Protein AF-0000000085042478 (afdb_homodimer)

Organism: Cyclobacterium marinum (strain ATCC 25205 / DSM 745 / LMG 13164 / NCIMB 1802) (NCBI:txid880070)

Secondary structure (DSSP, 8-state):
-EEEGGGB--HHHHHHHHHH-EEE--TTT---SEEEEEGGGGHHHHHHHHTTEEEEEEEEEHHHHHHHHH--BS-HHHHHHHHHHHHTTS--S--STTSEEEE-HHHHHHHHHHHHHHHHHHHT-SS---HHHHHHTTGGGSS---EEE-TT--EEEEEE-SSTTPPPPPGGGGSPPPGGG----SSS-TTS--EEEES-HHHHHHHTT--TT-EEEEEEEEE-TT---EEEEETT----S--TTS-HHHHHHHHHHHHHHHHHHHPPP-TT--HHHHHHHHHHHHHHHHHH--SEEEEE-SSSTT-EEEEES-GGGEEEEEEEEEE------------/-EEEGGGB--HHHHHHHHHH-EEE--TTT---SEEEEEGGGGHHHHHHHHTTEEEEEEEEEHHHHHHHHH--BS-HHHHHHHHHHHHTTS--S--STTSEEEE-HHHHHHHHHHHHHHHHHHHT-SS---HHHHHHTTGGGSS---EEE-TT--EEEEEE-SSTTPPPPPGGGGSPPPGGG----SSS-TTS--EEEES-HHHHHHHTT--TT-EEEEEEEEE-TT---EEEEETT----S--TTS-HHHHHHHHHHHHHHHHHHHPPP-TT--HHHHHHHHHHHHHHHHHH--SEEEEE-SSSTT-EEEEES-GGGEEEEEEEEEE------------

Solvent-accessible surface area (backbone atoms only — not comparable to full-atom values): 36725 Å² total; per-residue (Å²): 104,50,41,38,36,76,40,37,53,30,62,52,50,27,50,51,29,56,72,73,27,46,79,33,67,22,77,69,79,63,50,68,75,32,35,26,37,54,47,77,79,46,41,67,57,51,40,59,53,56,65,47,45,37,80,30,96,85,38,43,31,41,46,54,52,45,38,73,75,58,46,40,41,58,39,72,66,40,32,39,58,51,42,37,54,48,43,72,73,43,90,64,93,62,78,45,32,70,40,36,26,35,65,32,66,70,50,50,54,54,38,52,41,56,60,52,48,38,50,36,43,39,51,75,35,63,46,66,56,68,57,66,60,45,55,74,63,44,52,67,76,42,63,50,52,76,44,65,53,34,42,87,49,64,31,24,37,58,46,76,49,94,58,85,90,63,76,57,58,52,52,78,69,67,48,63,58,56,41,93,68,19,67,58,46,57,57,24,49,53,26,29,51,50,32,70,32,14,68,27,72,69,36,30,45,53,74,68,62,64,46,78,67,35,40,30,26,39,32,36,32,26,40,39,76,91,46,74,63,44,36,22,28,44,55,67,65,82,77,59,73,63,43,96,92,50,60,50,67,57,52,52,39,24,49,53,31,42,51,56,51,36,55,62,69,24,51,73,89,50,95,78,61,51,76,61,72,26,46,49,46,19,41,52,43,50,49,42,40,72,65,63,63,35,48,29,40,32,36,51,35,66,82,34,80,90,19,39,34,33,37,30,57,52,57,85,52,45,40,54,80,44,61,43,69,46,65,38,83,77,72,92,82,83,86,77,84,82,128,104,49,42,37,36,76,40,37,53,29,63,52,50,27,51,52,29,56,73,72,27,47,78,34,68,23,80,69,79,64,51,66,74,32,34,25,37,56,48,76,79,46,42,68,57,51,40,58,53,55,64,49,46,36,81,30,95,84,38,42,32,40,46,54,51,46,39,74,75,58,44,39,41,60,38,71,65,41,32,39,59,51,41,37,55,48,42,73,72,43,91,64,90,61,78,44,32,70,40,34,28,35,68,32,65,72,51,49,55,54,38,51,40,55,61,54,49,39,52,36,43,40,51,74,36,62,46,67,56,67,58,66,60,45,56,74,64,43,53,67,76,41,63,50,51,76,44,64,52,34,40,87,50,64,31,22,36,60,46,75,49,93,58,87,90,62,75,57,60,52,53,76,69,69,49,63,58,56,41,94,68,19,66,58,46,57,56,24,50,54,27,29,50,48,32,70,32,16,68,25,73,70,36,31,45,52,75,67,62,66,47,78,64,34,39,30,26,39,32,36,31,25,41,39,76,90,47,75,64,45,35,22,29,46,53,69,65,82,78,58,72,62,44,95,92,49,62,51,68,59,52,50,39,25,49,54,32,42,50,56,51,36,54,62,70,23,52,71,89,49,95,78,61,51,74,60,73,25,45,50,46,19,40,52,44,51,49,43,39,71,65,64,63,34,46,29,41,31,36,52,34,65,81,32,80,89,20,38,35,33,39,31,58,54,55,84,52,45,41,53,79,45,62,43,68,47,65,38,83,78,71,92,83,84,84,76,85,81,128

Foldseek 3Di:
DKDALQFWDFPVVNVVQQVPFAFAAHPQVGDHRGGIDDLVVCLVVLQLQCVQKDFDPPAFFQLCVCCVQAVTTNDSSSSQVSQQVSVVVYDDPDNGRGGGIDTDPLLCCLQCVLVVQLCCCLPPDVPDGPVVVNVVSVLLPLFDQPDKAFQVQKKKAKDWDPDPPDDADDQVVRFADALCPHDDDLAAHRSQDKGKIKSDQVLNCQQNPPDAFIKMKMWIKGFDNVDGIFTAGELPDNDGQDDPVDRSSSVSSSSSNSPVLLVLSQDHDDPPDDSSSSSSSNVVNVVNCPSVVGQWYKHAHPRDRVMIMIIGSDRVRMTTDDMDMDTHHDDDDDDDDDD/DKDALQFWDFPVVNVVQQVPFAFAAHPQPGDHRGGIDDLVVCLVVVQLQCVQKDFDPPAFFQLCVCCVQAVTTNDSSSSQVSQQVSVVVYDDPDNGRGGGIDTDPLLCCLQCVLVVQLCCCLPPDVPDGPVVVNVVSVLLVLFDQPDKAFQVQKKKAKDWDPDPPDDADDQVVRFADALCPHDDDLAAHRSQDKGKIKSDQVLNCQQNPDDAFIKMKMWIKGFDNVDGIFTAGELPDNDGQDDPVDRSSSVSSSSSNSPVLLVLSQDHDDPPDDSSSSSSSNVVNVVNCPSNVGQWYKHAHPRDRVMIMIIGSDCVRMGTDDMDMDTHHDDDDDDDDDD

InterPro domains:
  IPR014914 RES domain [PF08808] (155-322)
  IPR014914 RES domain [SM00953] (170-324)

Radius of gyration: 33.67 Å; Cα contacts (8 Å, |Δi|>4): 1265; chains: 2; bounding box: 66×103×76 Å

Structure (mmCIF, N/CA/C/O backbone):
data_AF-0000000085042478-model_v1
#
loop_
_entity.id
_entity.type
_entity.pdbx_description
1 polymer 'RES domain protein'
#
loop_
_atom_site.group_PDB
_atom_site.id
_atom_site.type_symbol
_atom_site.label_atom_id
_atom_site.label_alt_id
_atom_site.label_comp_id
_atom_site.label_asym_id
_atom_site.label_entity_id
_atom_site.label_seq_id
_atom_site.pdbx_PDB_ins_code
_atom_site.Cartn_x
_atom_site.Cartn_y
_atom_site.Cartn_z
_atom_site.occupancy
_atom_site.B_iso_or_equiv
_atom_site.auth_seq_id
_atom_site.auth_comp_id
_atom_site.auth_asym_id
_atom_site.auth_atom_id
_atom_site.pdbx_PDB_model_num
ATOM 1 N N . MET A 1 1 ? -18.141 35.75 37.375 1 92.81 1 MET A N 1
ATOM 2 C CA . MET A 1 1 ? -16.875 36.375 36.938 1 92.81 1 MET A CA 1
ATOM 3 C C . MET A 1 1 ? -16.969 36.875 35.5 1 92.81 1 MET A C 1
ATOM 5 O O . MET A 1 1 ? -17.469 36.156 34.625 1 92.81 1 MET A O 1
ATOM 9 N N . LEU A 1 2 ? -16.609 38.094 35.312 1 95.44 2 LEU A N 1
ATOM 10 C CA . LEU A 1 2 ? -16.609 38.656 33.969 1 95.44 2 LEU A CA 1
ATOM 11 C C . LEU A 1 2 ? -15.281 38.406 33.25 1 95.44 2 LEU A C 1
ATOM 13 O O . LEU A 1 2 ? -14.219 38.562 33.844 1 95.44 2 LEU A O 1
ATOM 17 N N . VAL A 1 3 ? -15.422 37.938 32 1 96.62 3 VAL A N 1
ATOM 18 C CA . VAL A 1 3 ? -14.234 37.719 31.203 1 96.62 3 VAL A CA 1
ATOM 19 C C . VAL A 1 3 ? -14.336 38.5 29.891 1 96.62 3 VAL A C 1
ATOM 21 O O . VAL A 1 3 ? -15.445 38.781 29.422 1 96.62 3 VAL A O 1
ATOM 24 N N . CYS A 1 4 ? -13.219 38.875 29.328 1 97.44 4 CYS A N 1
ATOM 25 C CA . CYS A 1 4 ? -13.219 39.625 28.078 1 97.44 4 CYS A CA 1
ATOM 26 C C . CYS A 1 4 ? -12.383 38.938 27.016 1 97.44 4 CYS A C 1
ATOM 28 O O . CYS A 1 4 ? -11.812 37.875 27.266 1 97.44 4 CYS A O 1
ATOM 30 N N . LYS A 1 5 ? -12.375 39.469 25.781 1 96.56 5 LYS A N 1
ATOM 31 C CA . LYS A 1 5 ? -11.688 38.844 24.641 1 96.56 5 LYS A CA 1
ATOM 32 C C . LYS A 1 5 ? -10.18 38.812 24.891 1 96.56 5 LYS A C 1
ATOM 34 O O . LYS A 1 5 ? -9.492 37.906 24.375 1 96.56 5 LYS A O 1
ATOM 39 N N . ASN A 1 6 ? -9.664 39.656 25.766 1 96.88 6 ASN A N 1
ATOM 40 C CA . ASN A 1 6 ? -8.227 39.75 26 1 96.88 6 ASN A CA 1
ATOM 41 C C . ASN A 1 6 ? -7.754 38.656 26.953 1 96.88 6 ASN A C 1
ATOM 43 O O . ASN A 1 6 ? -6.551 38.438 27.125 1 96.88 6 ASN A O 1
ATOM 47 N N . CYS A 1 7 ? -8.656 37.969 27.531 1 97.69 7 CYS A N 1
ATOM 48 C CA . CYS A 1 7 ? -8.312 36.875 28.406 1 97.69 7 CYS A CA 1
ATOM 49 C C . CYS A 1 7 ? -7.996 35.594 27.609 1 97.69 7 CYS A C 1
ATOM 51 O O . CYS A 1 7 ? -7.434 34.656 28.141 1 97.69 7 CYS A O 1
ATOM 53 N N . PHE A 1 8 ? -8.297 35.594 26.344 1 97.81 8 PHE A N 1
ATOM 54 C CA . PHE A 1 8 ? -8.195 34.406 25.5 1 97.81 8 PHE A CA 1
ATOM 55 C C . PHE A 1 8 ? -7.398 34.719 24.234 1 97.81 8 PHE A C 1
ATOM 57 O O . PHE A 1 8 ? -7.328 35.875 23.797 1 97.81 8 PHE A O 1
ATOM 64 N N . SER A 1 9 ? -6.828 33.656 23.641 1 96.25 9 SER A N 1
ATOM 65 C CA . SER A 1 9 ? -6.109 33.781 22.375 1 96.25 9 SER A CA 1
ATOM 66 C C . SER A 1 9 ? -6.871 33.125 21.234 1 96.25 9 SER A C 1
ATOM 68 O O . SER A 1 9 ? -6.555 33.312 20.062 1 96.25 9 SER A O 1
ATOM 70 N N . ASP A 1 10 ? -7.879 32.375 21.562 1 95.75 10 ASP A N 1
ATOM 71 C CA . ASP A 1 10 ? -8.719 31.688 20.578 1 95.75 10 ASP A CA 1
ATOM 72 C C . ASP A 1 10 ? -9.539 32.688 19.766 1 95.75 10 ASP A C 1
ATOM 74 O O . ASP A 1 10 ? -10.406 33.375 20.312 1 95.75 10 ASP A O 1
ATOM 78 N N . LYS A 1 11 ? -9.312 32.719 18.531 1 93.69 11 LYS A N 1
ATOM 79 C CA . LYS A 1 11 ? -9.875 33.75 17.688 1 93.69 11 LYS A CA 1
ATOM 80 C C . LYS A 1 11 ? -11.398 33.688 17.656 1 93.69 11 LYS A C 1
ATOM 82 O O . LYS A 1 11 ? -12.078 34.719 17.641 1 93.69 11 LYS A O 1
ATOM 87 N N . GLU A 1 12 ? -11.883 32.469 17.625 1 94.62 12 GLU A N 1
ATOM 88 C CA . GLU A 1 12 ? -13.328 32.312 17.578 1 94.62 12 GLU A CA 1
ATOM 89 C C . GLU A 1 12 ? -13.984 32.719 18.891 1 94.62 12 GLU A C 1
ATOM 91 O O . GLU A 1 12 ? -15.047 33.344 18.891 1 94.62 12 GLU A O 1
ATOM 96 N N . LEU A 1 13 ? -13.352 32.375 19.984 1 96.38 13 LEU A N 1
ATOM 97 C CA . LEU A 1 13 ? -13.883 32.75 21.281 1 96.38 13 LEU A CA 1
ATOM 98 C C . LEU A 1 13 ? -13.812 34.281 21.484 1 96.38 13 LEU A C 1
ATOM 100 O O . LEU A 1 13 ? -14.742 34.875 22.016 1 96.38 13 LEU A O 1
ATOM 104 N N . ARG A 1 14 ? -12.758 34.875 21.031 1 96.56 14 ARG A N 1
ATOM 105 C CA . ARG A 1 14 ? -12.617 36.312 21.109 1 96.56 14 ARG A CA 1
ATOM 106 C C . ARG A 1 14 ? -13.742 37.031 20.344 1 96.56 14 ARG A C 1
ATOM 108 O O . ARG A 1 14 ? -14.359 37.938 20.859 1 96.56 14 ARG A O 1
ATOM 115 N N . ALA A 1 15 ? -13.992 36.531 19.188 1 96.06 15 ALA A N 1
ATOM 116 C CA . ALA A 1 15 ? -15.062 37.094 18.375 1 96.06 15 ALA A CA 1
ATOM 117 C C . ALA A 1 15 ? -16.422 36.906 19.031 1 96.06 15 ALA A C 1
ATOM 119 O O . ALA A 1 15 ? -17.281 37.781 18.984 1 96.06 15 ALA A O 1
ATOM 120 N N . PHE A 1 16 ? -16.625 35.781 19.594 1 95.75 16 PHE A N 1
ATOM 121 C CA . PHE A 1 16 ? -17.875 35.469 20.297 1 95.75 16 PHE A CA 1
ATOM 122 C C . PHE A 1 16 ? -18.109 36.438 21.438 1 95.75 16 PHE A C 1
ATOM 124 O O . PHE A 1 16 ? -19.203 37 21.578 1 95.75 16 PHE A O 1
ATOM 131 N N . ILE A 1 17 ? -17.125 36.75 22.234 1 96.31 17 ILE A N 1
ATOM 132 C CA . ILE A 1 17 ? -17.219 37.656 23.375 1 96.31 17 ILE A CA 1
ATOM 133 C C . ILE A 1 17 ? -17.469 39.094 22.891 1 96.31 17 ILE A C 1
ATOM 135 O O . ILE A 1 17 ? -18.281 39.812 23.484 1 96.31 17 ILE A O 1
ATOM 139 N N . GLU A 1 18 ? -16.812 39.438 21.828 1 95.56 18 GLU A N 1
ATOM 140 C CA . GLU A 1 18 ? -16.969 40.75 21.281 1 95.56 18 GLU A CA 1
ATOM 141 C C . GLU A 1 18 ? -18.391 41 20.781 1 95.56 18 GLU A C 1
ATOM 143 O O . GLU A 1 18 ? -18.922 42.094 20.891 1 95.56 18 GLU A O 1
ATOM 148 N N . SER A 1 19 ? -18.969 39.969 20.266 1 95.19 19 SER A N 1
ATOM 149 C CA . SER A 1 19 ? -20.297 40.094 19.672 1 95.19 19 SER A CA 1
ATOM 150 C C . SER A 1 19 ? -21.375 40.156 20.75 1 95.19 19 SER A C 1
ATOM 152 O O . SER A 1 19 ? -22.391 40.812 20.562 1 95.19 19 SER A O 1
ATOM 154 N N . LEU A 1 20 ? -21.188 39.5 21.828 1 91.62 20 LEU A N 1
ATOM 155 C CA . LEU A 1 20 ? -22.234 39.344 22.828 1 91.62 20 LEU A CA 1
ATOM 156 C C . LEU A 1 20 ? -22.016 40.281 24 1 91.62 20 LEU A C 1
ATOM 158 O O . LEU A 1 20 ? -22.938 40.562 24.781 1 91.62 20 LEU A O 1
ATOM 162 N N . GLY A 1 21 ? -20.797 40.781 24.078 1 89.75 21 GLY A N 1
ATOM 163 C CA . GLY A 1 21 ? -20.391 41.375 25.328 1 89.75 21 GLY A CA 1
ATOM 164 C C . GLY A 1 21 ? -20.906 42.781 25.516 1 89.75 21 GLY A C 1
ATOM 165 O O . GLY A 1 21 ? -21.312 43.438 24.547 1 89.75 21 GLY A O 1
ATOM 166 N N . LYS A 1 22 ? -21 43.156 26.797 1 94.25 22 LYS A N 1
ATOM 167 C CA . LYS A 1 22 ? -21.281 44.531 27.203 1 94.25 22 LYS A CA 1
ATOM 168 C C . LYS A 1 22 ? -20.031 45.219 27.719 1 94.25 22 LYS A C 1
ATOM 170 O O . LYS A 1 22 ? -19.156 44.594 28.312 1 94.25 22 LYS A O 1
ATOM 175 N N . SER A 1 23 ? -20.094 46.531 27.531 1 95.12 23 SER A N 1
ATOM 176 C CA . SER A 1 23 ? -18.891 47.25 27.922 1 95.12 23 SER A CA 1
ATOM 177 C C . SER A 1 23 ? -18.75 47.312 29.438 1 95.12 23 SER A C 1
ATOM 179 O O . SER A 1 23 ? -19.688 47.719 30.141 1 95.12 23 SER A O 1
ATOM 181 N N . ASP A 1 24 ? -17.688 46.875 29.859 1 95.38 24 ASP A N 1
ATOM 182 C CA . ASP A 1 24 ? -17.344 46.875 31.281 1 95.38 24 ASP A CA 1
ATOM 183 C C . ASP A 1 24 ? -15.844 46.656 31.5 1 95.38 24 ASP A C 1
ATOM 185 O O . ASP A 1 24 ? -15.086 46.531 30.531 1 95.38 24 ASP A O 1
ATOM 189 N N . ASP A 1 25 ? -15.461 46.688 32.781 1 95 25 ASP A N 1
ATOM 190 C CA . ASP A 1 25 ? -14.078 46.375 33.125 1 95 25 ASP A CA 1
ATOM 191 C C . ASP A 1 25 ? -13.906 44.875 33.375 1 95 25 ASP A C 1
ATOM 193 O O . ASP A 1 25 ? -14.789 44.25 33.969 1 95 25 ASP A O 1
ATOM 197 N N . CYS A 1 26 ? -12.844 44.281 32.875 1 95 26 CYS A N 1
ATOM 198 C CA . CYS A 1 26 ? -12.555 42.875 33.125 1 95 26 CYS A CA 1
ATOM 199 C C . CYS A 1 26 ? -11.664 42.688 34.344 1 95 26 CYS A C 1
ATOM 201 O O . CYS A 1 26 ? -10.547 43.219 34.375 1 95 26 CYS A O 1
ATOM 203 N N . TYR A 1 27 ? -12.016 41.969 35.219 1 89.06 27 TYR A N 1
ATOM 204 C CA . TYR A 1 27 ? -11.273 41.812 36.469 1 89.06 27 TYR A CA 1
ATOM 205 C C . TYR A 1 27 ? -10.203 40.719 36.312 1 89.06 27 TYR A C 1
ATOM 207 O O . TYR A 1 27 ? -9.273 40.656 37.125 1 89.06 27 TYR A O 1
ATOM 215 N N . VAL A 1 28 ? -10.32 39.906 35.312 1 94.69 28 VAL A N 1
ATOM 216 C CA . VAL A 1 28 ? -9.383 38.812 35.125 1 94.69 28 VAL A CA 1
ATOM 217 C C . VAL A 1 28 ? -8.062 39.344 34.594 1 94.69 28 VAL A C 1
ATOM 219 O O . VAL A 1 28 ? -7 39.062 35.156 1 94.69 28 VAL A O 1
ATOM 222 N N . CYS A 1 29 ? -8.086 40.125 33.5 1 93.88 29 CYS A N 1
ATOM 223 C CA . CYS A 1 29 ? -6.848 40.594 32.875 1 93.88 29 CYS A CA 1
ATOM 224 C C . CYS A 1 29 ? -6.625 42.062 33.125 1 93.88 29 CYS A C 1
ATOM 226 O O . CYS A 1 29 ? -5.574 42.625 32.781 1 93.88 29 CYS A O 1
ATOM 228 N N . GLY A 1 30 ? -7.629 42.875 33.625 1 91.56 30 GLY A N 1
ATOM 229 C CA . GLY A 1 30 ? -7.473 44.281 34 1 91.56 30 GLY A CA 1
ATOM 230 C C . GLY A 1 30 ? -7.848 45.25 32.906 1 91.56 30 GLY A C 1
ATOM 231 O O . GLY A 1 30 ? -7.805 46.469 33.062 1 91.56 30 GLY A O 1
ATOM 232 N N . SER A 1 31 ? -8.312 44.75 31.766 1 94.69 31 SER A N 1
ATOM 233 C CA . SER A 1 31 ? -8.719 45.625 30.656 1 94.69 31 SER A CA 1
ATOM 234 C C . SER A 1 31 ? -9.938 46.469 31.031 1 94.69 31 SER A C 1
ATOM 236 O O . SER A 1 31 ? -10.836 46 31.734 1 94.69 31 SER A O 1
ATOM 238 N N . LYS A 1 32 ? -9.922 47.688 30.516 1 95.56 32 LYS A N 1
ATOM 239 C CA . LYS A 1 32 ? -10.992 48.625 30.844 1 95.56 32 LYS A CA 1
ATOM 240 C C . LYS A 1 32 ? -11.898 48.875 29.641 1 95.56 32 LYS A C 1
ATOM 242 O O . LYS A 1 32 ? -11.422 48.938 28.516 1 95.56 32 LYS A O 1
ATOM 247 N N . ASN A 1 33 ? -13.195 49.125 30.016 1 95.19 33 ASN A N 1
ATOM 248 C CA . ASN A 1 33 ? -14.195 49.5 29.016 1 95.19 33 ASN A CA 1
ATOM 249 C C . ASN A 1 33 ? -14.125 48.625 27.781 1 95.19 33 ASN A C 1
ATOM 251 O O . ASN A 1 33 ? -13.977 49.125 26.656 1 95.19 33 ASN A O 1
ATOM 255 N N . ILE A 1 34 ? -14.188 47.344 28.016 1 96 34 ILE A N 1
ATOM 256 C CA . ILE A 1 34 ? -14.078 46.344 26.953 1 96 34 ILE A CA 1
ATOM 257 C C . ILE A 1 34 ? -15.305 45.438 26.984 1 96 34 ILE A C 1
ATOM 259 O O . ILE A 1 34 ? -16.031 45.406 27.984 1 96 34 ILE A O 1
ATOM 263 N N . ALA A 1 35 ? -15.531 44.812 25.875 1 95.62 35 ALA A N 1
ATOM 264 C CA . ALA A 1 35 ? -16.641 43.875 25.844 1 95.62 35 ALA A CA 1
ATOM 265 C C . ALA A 1 35 ? -16.375 42.688 26.781 1 95.62 35 ALA A C 1
ATOM 267 O O . ALA A 1 35 ? -15.352 42 26.656 1 95.62 35 ALA A O 1
ATOM 268 N N . VAL A 1 36 ? -17.297 42.5 27.703 1 97.06 36 VAL A N 1
ATOM 269 C CA . VAL A 1 36 ? -17.141 41.406 28.656 1 97.06 36 VAL A CA 1
ATOM 270 C C . VAL A 1 36 ? -18.406 40.562 28.656 1 97.06 36 VAL A C 1
ATOM 272 O O . VAL A 1 36 ? -19.484 41.031 28.297 1 97.06 36 VAL A O 1
ATOM 275 N N . ILE A 1 37 ? -18.219 39.281 29.047 1 96.81 37 ILE A N 1
ATOM 276 C CA . ILE A 1 37 ? -19.359 38.375 29.297 1 96.81 37 ILE A CA 1
ATOM 277 C C . ILE A 1 37 ? -19.156 37.688 30.641 1 96.81 37 ILE A C 1
ATOM 279 O O . ILE A 1 37 ? -18.047 37.625 31.156 1 96.81 37 ILE A O 1
ATOM 283 N N . GLU A 1 38 ? -20.344 37.219 31.125 1 96.12 38 GLU A N 1
ATOM 284 C CA . GLU A 1 38 ? -20.234 36.375 32.312 1 96.12 38 GLU A CA 1
ATOM 285 C C . GLU A 1 38 ? -19.672 35 31.984 1 96.12 38 GLU A C 1
ATOM 287 O O . GLU A 1 38 ? -20.078 34.375 31 1 96.12 38 GLU A O 1
ATOM 292 N N . LEU A 1 39 ? -18.766 34.531 32.812 1 96.62 39 LEU A N 1
ATOM 293 C CA . LEU A 1 39 ? -18.172 33.219 32.594 1 96.62 39 LEU A CA 1
ATOM 294 C C . LEU A 1 39 ? -19.234 32.156 32.5 1 96.62 39 LEU A C 1
ATOM 296 O O . LEU A 1 39 ? -19.031 31.109 31.859 1 96.62 39 LEU A O 1
ATOM 300 N N . THR A 1 40 ? -20.375 32.344 33.125 1 96.25 40 THR A N 1
ATOM 301 C CA . THR A 1 40 ? -21.469 31.359 33.156 1 96.25 40 THR A CA 1
ATOM 302 C C . THR A 1 40 ? -21.953 31.094 31.734 1 96.25 40 THR A C 1
ATOM 304 O O . THR A 1 40 ? -22.5 30.016 31.453 1 96.25 40 THR A O 1
ATOM 307 N N . GLU A 1 41 ? -21.719 32.062 30.844 1 95.62 41 GLU A N 1
ATOM 308 C CA . GLU A 1 41 ? -22.125 31.891 29.453 1 95.62 41 GLU A CA 1
ATOM 309 C C . GLU A 1 41 ? -21.234 30.875 28.734 1 95.62 41 GLU A C 1
ATOM 311 O O . GLU A 1 41 ? -21.594 30.406 27.656 1 95.62 41 GLU A O 1
ATOM 316 N N . LEU A 1 42 ? -20.062 30.594 29.297 1 96.56 42 LEU A N 1
ATOM 317 C CA . LEU A 1 42 ? -19.109 29.703 28.656 1 96.56 42 LEU A CA 1
ATOM 318 C C . LEU A 1 42 ? -19.031 28.375 29.375 1 96.56 42 LEU A C 1
ATOM 320 O O . LEU A 1 42 ? -18.188 27.516 29.031 1 96.56 42 LEU A O 1
ATOM 324 N N . LEU A 1 43 ? -19.844 28.156 30.359 1 97.44 43 LEU A N 1
ATOM 325 C CA . LEU A 1 43 ? -19.703 26.984 31.203 1 97.44 43 LEU A CA 1
ATOM 326 C C . LEU A 1 43 ? -19.969 25.703 30.422 1 97.44 43 LEU A C 1
ATOM 328 O O . LEU A 1 43 ? -19.359 24.672 30.688 1 97.44 43 LEU A O 1
ATOM 332 N N . ASP A 1 44 ? -20.922 25.766 29.5 1 96.62 44 ASP A N 1
ATOM 333 C CA . ASP A 1 44 ? -21.188 24.594 28.656 1 96.62 44 ASP A CA 1
ATOM 334 C C . ASP A 1 44 ? -19.953 24.203 27.859 1 96.62 44 ASP A C 1
ATOM 336 O O . ASP A 1 44 ? -19.656 23.016 27.703 1 96.62 44 ASP A O 1
ATOM 340 N N . PHE A 1 45 ? -19.281 25.172 27.312 1 97.19 45 PHE A N 1
ATOM 341 C CA . PHE A 1 45 ? -18.047 24.938 26.578 1 97.19 45 PHE A CA 1
ATOM 342 C C . PHE A 1 45 ? -16.984 24.297 27.469 1 97.19 45 PHE A C 1
ATOM 344 O O . PHE A 1 45 ? -16.375 23.297 27.094 1 97.19 45 PHE A O 1
ATOM 351 N N . PHE A 1 46 ? -16.766 24.844 28.656 1 97.69 46 PHE A N 1
ATOM 352 C CA . PHE A 1 46 ? -15.742 24.344 29.562 1 97.69 46 PHE A CA 1
ATOM 353 C C . PHE A 1 46 ? -16.109 22.953 30.062 1 97.69 46 PHE A C 1
ATOM 355 O O . PHE A 1 46 ? -15.227 22.109 30.266 1 97.69 46 PHE A O 1
ATOM 362 N N . GLN A 1 47 ? -17.438 22.75 30.297 1 97.94 47 GLN A N 1
ATOM 363 C CA . GLN A 1 47 ? -17.875 21.422 30.672 1 97.94 47 GLN A CA 1
ATOM 364 C C . GLN A 1 47 ? -17.469 20.391 29.625 1 97.94 47 GLN A C 1
ATOM 366 O O . GLN A 1 47 ? -16.859 19.375 29.938 1 97.94 47 GLN A O 1
ATOM 371 N N . GLU A 1 48 ? -17.797 20.672 28.406 1 97.38 48 GLU A N 1
ATOM 372 C CA . GLU A 1 48 ? -17.469 19.75 27.312 1 97.38 48 GLU A CA 1
ATOM 373 C C . GLU A 1 48 ? -15.969 19.609 27.141 1 97.38 48 GLU A C 1
ATOM 375 O O . GLU A 1 48 ? -15.469 18.5 26.922 1 97.38 48 GLU A O 1
ATOM 380 N N . PHE A 1 49 ? -15.289 20.703 27.203 1 97.75 49 PHE A N 1
ATOM 381 C CA . PHE A 1 49 ? -13.852 20.75 26.984 1 97.75 49 PHE A CA 1
ATOM 382 C C . PHE A 1 49 ? -13.109 19.938 28.031 1 97.75 49 PHE A C 1
ATOM 384 O O . PHE A 1 49 ? -12.297 19.078 27.703 1 97.75 49 PHE A O 1
ATOM 391 N N . LEU A 1 50 ? -13.438 20.125 29.297 1 97.94 50 LEU A N 1
ATOM 392 C CA . LEU A 1 50 ? -12.672 19.516 30.391 1 97.94 50 LEU A CA 1
ATOM 393 C C . LEU A 1 50 ? -13.039 18.047 30.562 1 97.94 50 LEU A C 1
ATOM 395 O O . LEU A 1 50 ? -12.328 17.297 31.234 1 97.94 50 LEU A O 1
ATOM 399 N N . GLU A 1 51 ? -14.141 17.656 29.922 1 97.38 51 GLU A N 1
ATOM 400 C CA . GLU A 1 51 ? -14.523 16.25 29.906 1 97.38 51 GLU A CA 1
ATOM 401 C C . GLU A 1 51 ? -13.508 15.406 29.141 1 97.38 51 GLU A C 1
ATOM 403 O O . GLU A 1 51 ? -13.516 14.172 29.234 1 97.38 51 GLU A O 1
ATOM 408 N N . ASN A 1 52 ? -12.664 15.984 28.422 1 97.94 52 ASN A N 1
ATOM 409 C CA . ASN A 1 52 ? -11.703 15.273 27.578 1 97.94 52 ASN A CA 1
ATOM 410 C C . ASN A 1 52 ? -10.398 14.992 28.328 1 97.94 52 ASN A C 1
ATOM 412 O O . ASN A 1 52 ? -9.484 14.375 27.781 1 97.94 52 ASN A O 1
ATOM 416 N N . PHE A 1 53 ? -10.391 15.398 29.578 1 98 53 PHE A N 1
ATOM 417 C CA . PHE A 1 53 ? -9.227 15.18 30.422 1 98 53 PHE A CA 1
ATOM 418 C C . PHE A 1 53 ? -9.57 14.258 31.578 1 98 53 PHE A C 1
ATOM 420 O O . PHE A 1 53 ? -10.734 14.141 31.969 1 98 53 PHE A O 1
ATOM 427 N N . ARG A 1 54 ? -8.578 13.594 32.031 1 97.75 54 ARG A N 1
ATOM 428 C CA . ARG A 1 54 ? -8.656 12.812 33.281 1 97.75 54 ARG A CA 1
ATOM 429 C C . ARG A 1 54 ? -7.477 13.117 34.188 1 97.75 54 ARG A C 1
ATOM 431 O O . ARG A 1 54 ? -6.398 13.492 33.719 1 97.75 54 ARG A O 1
ATOM 438 N N . ARG A 1 55 ? -7.727 12.969 35.406 1 97.38 55 ARG A N 1
ATOM 439 C CA . ARG A 1 55 ? -6.613 13.086 36.344 1 97.38 55 ARG A CA 1
ATOM 440 C C . ARG A 1 55 ? -5.594 11.977 36.125 1 97.38 55 ARG A C 1
ATOM 442 O O . ARG A 1 55 ? -5.961 10.836 35.844 1 97.38 55 ARG A O 1
ATOM 449 N N . SER A 1 56 ? -4.367 12.375 36.188 1 97.12 56 SER A N 1
ATOM 450 C CA . SER A 1 56 ? -3.277 11.438 35.938 1 97.12 56 SER A CA 1
ATOM 451 C C . SER A 1 56 ? -2.045 11.805 36.781 1 97.12 56 SER A C 1
ATOM 453 O O . SER A 1 56 ? -1.545 12.922 36.688 1 97.12 56 SER A O 1
ATOM 455 N N . GLU A 1 57 ? -1.506 10.859 37.5 1 95.25 57 GLU A N 1
ATOM 456 C CA . GLU A 1 57 ? -0.332 11.094 38.344 1 95.25 57 GLU A CA 1
ATOM 457 C C . GLU A 1 57 ? 0.891 11.43 37.469 1 95.25 57 GLU A C 1
ATOM 459 O O . GLU A 1 57 ? 1.792 12.141 37.938 1 95.25 57 GLU A O 1
ATOM 464 N N . THR A 1 58 ? 0.903 10.977 36.344 1 95.12 58 THR A N 1
ATOM 465 C CA . THR A 1 58 ? 2.041 11.195 35.438 1 95.12 58 THR A CA 1
ATOM 466 C C . THR A 1 58 ? 1.752 12.328 34.469 1 95.12 58 THR A C 1
ATOM 468 O O . THR A 1 58 ? 2.514 12.547 33.531 1 95.12 58 THR A O 1
ATOM 471 N N . GLY A 1 59 ? 0.65 12.984 34.656 1 96.75 59 GLY A N 1
ATOM 472 C CA . GLY A 1 59 ? 0.263 14.047 33.75 1 96.75 59 GLY A CA 1
ATOM 473 C C . GLY A 1 59 ? 0.936 15.367 34.062 1 96.75 59 GLY A C 1
ATOM 474 O O . GLY A 1 59 ? 1.974 15.406 34.719 1 96.75 59 GLY A O 1
ATOM 475 N N . VAL A 1 60 ? 0.448 16.406 33.438 1 97.25 60 VAL A N 1
ATOM 476 C CA . VAL A 1 60 ? 0.917 17.781 33.656 1 97.25 60 VAL A CA 1
ATOM 477 C C . VAL A 1 60 ? -0.238 18.656 34.125 1 97.25 60 VAL A C 1
ATOM 479 O O . VAL A 1 60 ? -1.406 18.281 33.969 1 97.25 60 VAL A O 1
ATOM 482 N N . PRO A 1 61 ? 0.11 19.766 34.656 1 98.19 61 PRO A N 1
ATOM 483 C CA . PRO A 1 61 ? -0.973 20.641 35.125 1 98.19 61 PRO A CA 1
ATOM 484 C C . PRO A 1 61 ? -1.944 21.016 34.031 1 98.19 61 PRO A C 1
ATOM 486 O O . PRO A 1 61 ? -1.521 21.281 32.906 1 98.19 61 PRO A O 1
ATOM 489 N N . LEU A 1 62 ? -3.24 21.016 34.344 1 98.38 62 LEU A N 1
ATOM 490 C CA . LEU A 1 62 ? -4.305 21.281 33.375 1 98.38 62 LEU A CA 1
ATOM 491 C C . LEU A 1 62 ? -4.039 22.562 32.594 1 98.38 62 LEU A C 1
ATOM 493 O O . LEU A 1 62 ? -4.113 22.594 31.359 1 98.38 62 LEU A O 1
ATOM 497 N N . ARG A 1 63 ? -3.738 23.703 33.281 1 97.94 63 ARG A N 1
ATOM 498 C CA . ARG A 1 63 ? -3.494 24.984 32.656 1 97.94 63 ARG A CA 1
ATOM 499 C C . ARG A 1 63 ? -2.348 24.891 31.641 1 97.94 63 ARG A C 1
ATOM 501 O O . ARG A 1 63 ? -2.422 25.469 30.547 1 97.94 63 ARG A O 1
ATOM 508 N N . SER A 1 64 ? -1.342 24.141 31.969 1 97.25 64 SER A N 1
ATOM 509 C CA . SER A 1 64 ? -0.18 23.984 31.109 1 97.25 64 SER A CA 1
ATOM 510 C C . SER A 1 64 ? -0.514 23.125 29.891 1 97.25 64 SER A C 1
ATOM 512 O O . SER A 1 64 ? -0.082 23.422 28.781 1 97.25 64 SER A O 1
ATOM 514 N N . LYS A 1 65 ? -1.254 22.062 30.141 1 96.75 65 LYS A N 1
ATOM 515 C CA . LYS A 1 65 ? -1.65 21.172 29.062 1 96.75 65 LYS A CA 1
ATOM 516 C C . LYS A 1 65 ? -2.467 21.906 28.016 1 96.75 65 LYS A C 1
ATOM 518 O O . LYS A 1 65 ? -2.219 21.75 26.812 1 96.75 65 LYS A O 1
ATOM 523 N N . ILE A 1 66 ? -3.354 22.688 28.438 1 96.88 66 ILE A N 1
ATOM 524 C CA . ILE A 1 66 ? -4.211 23.453 27.547 1 96.88 66 ILE A CA 1
ATOM 525 C C . ILE A 1 66 ? -3.379 24.5 26.797 1 96.88 66 ILE A C 1
ATOM 527 O O . ILE A 1 66 ? -3.494 24.641 25.578 1 96.88 66 ILE A O 1
ATOM 531 N N . GLN A 1 67 ? -2.512 25.188 27.484 1 95.62 67 GLN A N 1
ATOM 532 C CA . GLN A 1 67 ? -1.707 26.25 26.875 1 95.62 67 GLN A CA 1
ATOM 533 C C . GLN A 1 67 ? -0.723 25.672 25.875 1 95.62 67 GLN A C 1
ATOM 535 O O . GLN A 1 67 ? -0.528 26.234 24.797 1 95.62 67 GLN A O 1
ATOM 540 N N . GLU A 1 68 ? -0.143 24.625 26.219 1 91.38 68 GLU A N 1
ATOM 541 C CA . GLU A 1 68 ? 0.843 24 25.344 1 91.38 68 GLU A CA 1
ATOM 542 C C . GLU A 1 68 ? 0.202 23.531 24.031 1 91.38 68 GLU A C 1
ATOM 544 O O . GLU A 1 68 ? 0.765 23.719 22.953 1 91.38 68 GLU A O 1
ATOM 549 N N . SER A 1 69 ? -0.971 23.016 24.156 1 89.44 69 SER A N 1
ATOM 550 C CA . SER A 1 69 ? -1.609 22.406 23 1 89.44 69 SER A CA 1
ATOM 551 C C . SER A 1 69 ? -2.41 23.422 22.203 1 89.44 69 SER A C 1
ATOM 553 O O . SER A 1 69 ? -2.516 23.312 20.969 1 89.44 69 SER A O 1
ATOM 555 N N . TRP A 1 70 ? -2.982 24.391 22.906 1 93.88 70 TRP A N 1
ATOM 556 C CA . TRP A 1 70 ? -4 25.188 22.234 1 93.88 70 TRP A CA 1
ATOM 557 C C . TRP A 1 70 ? -3.678 26.672 22.312 1 93.88 70 TRP A C 1
ATOM 559 O O . TRP A 1 70 ? -4.293 27.484 21.609 1 93.88 70 TRP A O 1
ATOM 569 N N . SER A 1 71 ? -2.736 27.031 23.109 1 93.12 71 SER A N 1
ATOM 570 C CA . SER A 1 71 ? -2.543 28.469 23.328 1 93.12 71 SER A CA 1
ATOM 571 C C . SER A 1 71 ? -3.879 29.188 23.469 1 93.12 71 SER A C 1
ATOM 573 O O . SER A 1 71 ? -4.137 30.172 22.781 1 93.12 71 SER A O 1
ATOM 575 N N . PHE A 1 72 ? -4.652 28.703 24.344 1 97.06 72 PHE A N 1
ATOM 576 C CA . PHE A 1 72 ? -6.059 29.078 24.422 1 97.06 72 PHE A CA 1
ATOM 577 C C . PHE A 1 72 ? -6.234 30.359 25.219 1 97.06 72 PHE A C 1
ATOM 579 O O . PHE A 1 72 ? -7.039 31.219 24.844 1 97.06 72 PHE A O 1
ATOM 586 N N . PHE A 1 73 ? -5.535 30.5 26.281 1 97.81 73 PHE A N 1
ATOM 587 C CA . PHE A 1 73 ? -5.621 31.672 27.141 1 97.81 73 PHE A CA 1
ATOM 588 C C . PHE A 1 73 ? -4.508 32.656 26.812 1 97.81 73 PHE A C 1
ATOM 590 O O . PHE A 1 73 ? -3.498 32.312 26.203 1 97.81 73 PHE A O 1
ATOM 597 N N . SER A 1 74 ? -4.727 33.938 27.219 1 96.56 74 SER A N 1
ATOM 598 C CA . SER A 1 74 ? -3.74 34.969 26.953 1 96.56 74 SER A CA 1
ATOM 599 C C . SER A 1 74 ? -2.494 34.781 27.812 1 96.56 74 SER A C 1
ATOM 601 O O . SER A 1 74 ? -1.406 35.219 27.438 1 96.56 74 SER A O 1
ATOM 603 N N . SER A 1 75 ? -2.693 34.188 28.969 1 95.44 75 SER A N 1
ATOM 604 C CA . SER A 1 75 ? -1.595 33.938 29.891 1 95.44 75 SER A CA 1
ATOM 605 C C . SER A 1 75 ? -1.934 32.781 30.859 1 95.44 75 SER A C 1
ATOM 607 O O . SER A 1 75 ? -3.096 32.406 30.984 1 95.44 75 SER A O 1
ATOM 609 N N . LEU A 1 76 ? -0.907 32.312 31.516 1 95.62 76 LEU A N 1
ATOM 610 C CA . LEU A 1 76 ? -1.13 31.25 32.5 1 95.62 76 LEU A CA 1
ATOM 611 C C . LEU A 1 76 ? -1.929 31.781 33.688 1 95.62 76 LEU A C 1
ATOM 613 O O . LEU A 1 76 ? -2.701 31.047 34.281 1 95.62 76 LEU A O 1
ATOM 617 N N . ASP A 1 77 ? -1.753 33.031 33.938 1 95.75 77 ASP A N 1
ATOM 618 C CA . ASP A 1 77 ? -2.508 33.656 35.031 1 95.75 77 ASP A CA 1
ATOM 619 C C . ASP A 1 77 ? -3.998 33.688 34.688 1 95.75 77 ASP A C 1
ATOM 621 O O . ASP A 1 77 ? -4.832 33.344 35.531 1 95.75 77 ASP A O 1
ATOM 625 N N . SER A 1 78 ? -4.27 34.188 33.531 1 96.81 78 SER A N 1
ATOM 626 C CA . SER A 1 78 ? -5.66 34.188 33.094 1 96.81 78 SER A CA 1
ATOM 627 C C . SER A 1 78 ? -6.25 32.781 33.094 1 96.81 78 SER A C 1
ATOM 629 O O . SER A 1 78 ? -7.398 32.594 33.5 1 96.81 78 SER A O 1
ATOM 631 N N . ALA A 1 79 ? -5.395 31.812 32.656 1 98 79 ALA A N 1
ATOM 632 C CA . ALA A 1 79 ? -5.828 30.422 32.625 1 98 79 ALA A CA 1
ATOM 633 C C . ALA A 1 79 ? -6.215 29.938 34 1 98 79 ALA A C 1
ATOM 635 O O . ALA A 1 79 ? -7.289 29.359 34.188 1 98 79 ALA A O 1
ATOM 636 N N . SER A 1 80 ? -5.414 30.172 34.938 1 97.56 80 SER A N 1
ATOM 637 C CA . SER A 1 80 ? -5.633 29.734 36.312 1 97.56 80 SER A CA 1
ATOM 638 C C . SER A 1 80 ? -6.902 30.344 36.906 1 97.56 80 SER A C 1
ATOM 640 O O . SER A 1 80 ? -7.727 29.641 37.469 1 97.56 80 SER A O 1
ATOM 642 N N . LYS A 1 81 ? -7.074 31.656 36.75 1 97.62 81 LYS A N 1
ATOM 643 C CA . LYS A 1 81 ? -8.227 32.375 37.312 1 97.62 81 LYS A CA 1
ATOM 644 C C . LYS A 1 81 ? -9.531 31.844 36.719 1 97.62 81 LYS A C 1
ATOM 646 O O . LYS A 1 81 ? -10.477 31.547 37.438 1 97.62 81 LYS A O 1
ATOM 651 N N . ILE A 1 82 ? -9.508 31.719 35.438 1 98.12 82 ILE A N 1
ATOM 652 C CA . ILE A 1 82 ? -10.727 31.359 34.719 1 98.12 82 ILE A CA 1
ATOM 653 C C . ILE A 1 82 ? -11.055 29.891 35 1 98.12 82 ILE A C 1
ATOM 655 O O . ILE A 1 82 ? -12.188 29.562 35.344 1 98.12 82 ILE A O 1
ATOM 659 N N . LEU A 1 83 ? -10.078 28.984 34.844 1 98.44 83 LEU A N 1
ATOM 660 C CA . LEU A 1 83 ? -10.297 27.562 35 1 98.44 83 LEU A CA 1
ATOM 661 C C . LEU A 1 83 ? -10.781 27.234 36.406 1 98.44 83 LEU A C 1
ATOM 663 O O . LEU A 1 83 ? -11.695 26.438 36.594 1 98.44 83 LEU A O 1
ATOM 667 N N . ASN A 1 84 ? -10.172 27.859 37.375 1 98.25 84 ASN A N 1
ATOM 668 C CA . ASN A 1 84 ? -10.547 27.547 38.75 1 98.25 84 ASN A CA 1
ATOM 669 C C . ASN A 1 84 ? -11.984 27.953 39.062 1 98.25 84 ASN A C 1
ATOM 671 O O . ASN A 1 84 ? -12.68 27.266 39.812 1 98.25 84 ASN A O 1
ATOM 675 N N . VAL A 1 85 ? -12.398 29.047 38.5 1 98 85 VAL A N 1
ATOM 676 C CA . VAL A 1 85 ? -13.789 29.453 38.656 1 98 85 VAL A CA 1
ATOM 677 C C . VAL A 1 85 ? -14.703 28.516 37.875 1 98 85 VAL A C 1
ATOM 679 O O . VAL A 1 85 ? -15.727 28.062 38.406 1 98 85 VAL A O 1
ATOM 682 N N . ALA A 1 86 ? -14.359 28.203 36.625 1 98 86 ALA A N 1
ATOM 683 C CA . ALA A 1 86 ? -15.164 27.312 35.812 1 98 86 ALA A CA 1
ATOM 684 C C . ALA A 1 86 ? -15.289 25.922 36.438 1 98 86 ALA A C 1
ATOM 686 O O . ALA A 1 86 ? -16.391 25.359 36.5 1 98 86 ALA A O 1
ATOM 687 N N . ILE A 1 87 ? -14.195 25.375 36.875 1 98.31 87 ILE A N 1
ATOM 688 C CA . ILE A 1 87 ? -14.141 24.047 37.469 1 98.31 87 ILE A CA 1
ATOM 689 C C . ILE A 1 87 ? -15.117 23.953 38.656 1 98.31 87 ILE A C 1
ATOM 691 O O . ILE A 1 87 ? -15.789 22.938 38.844 1 98.31 87 ILE A O 1
ATOM 695 N N . GLY A 1 88 ? -15.195 25 39.375 1 97.5 88 GLY A N 1
ATOM 696 C CA . GLY A 1 88 ? -16.094 25.031 40.531 1 97.5 88 GLY A CA 1
ATOM 697 C C . GLY A 1 88 ? -17.562 25.047 40.125 1 97.5 88 GLY A C 1
ATOM 698 O O . GLY A 1 88 ? -18.438 24.828 40.969 1 97.5 88 GLY A O 1
ATOM 699 N N . LYS A 1 89 ? -17.844 25.188 38.906 1 97.94 89 LYS A N 1
ATOM 700 C CA . LYS A 1 89 ? -19.219 25.391 38.469 1 97.94 89 LYS A CA 1
ATOM 701 C C . LYS A 1 89 ? -19.656 24.297 37.5 1 97.94 89 LYS A C 1
ATOM 703 O O . LYS A 1 89 ? -20.781 24.328 37 1 97.94 89 LYS A O 1
ATOM 708 N N . ILE A 1 90 ? -18.781 23.406 37.188 1 97.88 90 ILE A N 1
ATOM 709 C CA . ILE A 1 90 ? -19.109 22.328 36.25 1 97.88 90 ILE A CA 1
ATOM 710 C C . ILE A 1 90 ? -18.906 20.969 36.938 1 97.88 90 ILE A C 1
ATOM 712 O O . ILE A 1 90 ? -18.422 20.906 38.062 1 97.88 90 ILE A O 1
ATOM 716 N N . ASN A 1 91 ? -19.391 19.922 36.281 1 97.5 91 ASN A N 1
ATOM 717 C CA . ASN A 1 91 ? -19.203 18.562 36.781 1 97.5 91 ASN A CA 1
ATOM 718 C C . ASN A 1 91 ? -17.922 17.938 36.25 1 97.5 91 ASN A C 1
ATOM 720 O O . ASN A 1 91 ? -17.844 17.547 35.094 1 97.5 91 ASN A O 1
ATOM 724 N N . THR A 1 92 ? -16.922 17.844 37.125 1 97.38 92 THR A N 1
ATOM 725 C CA . THR A 1 92 ? -15.641 17.281 36.719 1 97.38 92 THR A CA 1
ATOM 726 C C . THR A 1 92 ? -14.875 16.734 37.906 1 97.38 92 THR A C 1
ATOM 728 O O . THR A 1 92 ? -15.133 17.125 39.062 1 97.38 92 THR A O 1
ATOM 731 N N . GLU A 1 93 ? -14.062 15.797 37.688 1 96.81 93 GLU A N 1
ATOM 732 C CA . GLU A 1 93 ? -13.211 15.25 38.75 1 96.81 93 GLU A CA 1
ATOM 733 C C . GLU A 1 93 ? -12 16.156 39 1 96.81 93 GLU A C 1
ATOM 735 O O . GLU A 1 93 ? -11.289 15.984 40 1 96.81 93 GLU A O 1
ATOM 740 N N . ILE A 1 94 ? -11.773 17.047 38.094 1 98.06 94 ILE A N 1
ATOM 741 C CA . ILE A 1 94 ? -10.648 17.984 38.219 1 98.06 94 ILE A CA 1
ATOM 742 C C . ILE A 1 94 ? -10.961 19.016 39.312 1 98.06 94 ILE A C 1
ATOM 744 O O . ILE A 1 94 ? -12.055 19.594 39.312 1 98.06 94 ILE A O 1
ATOM 748 N N . GLU A 1 95 ? -10.047 19.312 40.125 1 97.5 95 GLU A N 1
ATOM 749 C CA . GLU A 1 95 ? -10.32 20.141 41.281 1 97.5 95 GLU A CA 1
ATOM 750 C C . GLU A 1 95 ? -9.859 21.578 41.062 1 97.5 95 GLU A C 1
ATOM 752 O O . GLU A 1 95 ? -10.445 22.516 41.594 1 97.5 95 GLU A O 1
ATOM 757 N N . ASN A 1 96 ? -8.789 21.688 40.406 1 97.62 96 ASN A N 1
ATOM 758 C CA . ASN A 1 96 ? -8.281 23.031 40.062 1 97.62 96 ASN A CA 1
ATOM 759 C C . ASN A 1 96 ? -7.352 23 38.875 1 97.62 96 ASN A C 1
ATOM 761 O O . ASN A 1 96 ? -7.066 21.922 38.312 1 97.62 96 ASN A O 1
ATOM 765 N N . SER A 1 97 ? -6.852 24.141 38.406 1 98.06 97 SER A N 1
ATOM 766 C CA . SER A 1 97 ? -6.082 24.297 37.188 1 98.06 97 SER A CA 1
ATOM 767 C C . SER A 1 97 ? -4.699 23.672 37.312 1 98.06 97 SER A C 1
ATOM 769 O O . SER A 1 97 ? -4.02 23.438 36.312 1 98.06 97 SER A O 1
ATOM 771 N N . ASN A 1 98 ? -4.258 23.375 38.5 1 97.88 98 ASN A N 1
ATOM 772 C CA . ASN A 1 98 ? -2.936 22.797 38.75 1 97.88 98 ASN A CA 1
ATOM 773 C C . ASN A 1 98 ? -2.992 21.281 38.844 1 97.88 98 ASN A C 1
ATOM 775 O O . ASN A 1 98 ? -1.955 20.625 38.938 1 97.88 98 ASN A O 1
ATOM 779 N N . ASP A 1 99 ? -4.137 20.75 38.781 1 98 99 ASP A N 1
ATOM 780 C CA . ASP A 1 99 ? -4.25 19.281 38.812 1 98 99 ASP A CA 1
ATOM 781 C C . ASP A 1 99 ? -3.504 18.656 37.625 1 98 99 ASP A C 1
ATOM 783 O O . ASP A 1 99 ? -3.553 19.172 36.5 1 98 99 ASP A O 1
ATOM 787 N N . LEU A 1 100 ? -2.832 17.562 37.938 1 98.25 100 LEU A N 1
ATOM 788 C CA . LEU A 1 100 ? -2.148 16.828 36.875 1 98.25 100 LEU A CA 1
ATOM 789 C C . LEU A 1 100 ? -3.145 16.031 36.031 1 98.25 100 LEU A C 1
ATOM 791 O O . LEU A 1 100 ? -3.934 15.258 36.562 1 98.25 100 LEU A O 1
ATOM 795 N N . VAL A 1 101 ? -3.08 16.281 34.719 1 98.31 101 VAL A N 1
ATOM 796 C CA . VAL A 1 101 ? -4.098 15.656 33.875 1 98.31 101 VAL A CA 1
ATOM 797 C C . VAL A 1 101 ? -3.451 15.086 32.594 1 98.31 101 VAL A C 1
ATOM 799 O O . VAL A 1 101 ? -2.314 15.422 32.281 1 98.31 101 VAL A O 1
ATOM 802 N N . ASP A 1 102 ? -4.121 14.18 31.984 1 97.5 102 ASP A N 1
ATOM 803 C CA . ASP A 1 102 ? -3.896 13.688 30.641 1 97.5 102 ASP A CA 1
ATOM 804 C C . ASP A 1 102 ? -5.199 13.641 29.844 1 97.5 102 ASP A C 1
ATOM 806 O O . ASP A 1 102 ? -6.285 13.742 30.422 1 97.5 102 ASP A O 1
ATOM 810 N N . TYR A 1 103 ? -5.051 13.602 28.578 1 97.56 103 TYR A N 1
ATOM 811 C CA . TYR A 1 103 ? -6.254 13.352 27.797 1 97.56 103 TYR A CA 1
ATOM 812 C C . TYR A 1 103 ? -6.863 12 28.156 1 97.56 103 TYR A C 1
ATOM 814 O O . TYR A 1 103 ? -6.16 11.094 28.609 1 97.56 103 TYR A O 1
ATOM 822 N N . LYS A 1 104 ? -8.133 11.859 27.922 1 97.38 104 LYS A N 1
ATOM 823 C CA . LYS A 1 104 ? -8.789 10.57 28.094 1 97.38 104 LYS A CA 1
ATOM 824 C C . LYS A 1 104 ? -8.234 9.539 27.109 1 97.38 104 LYS A C 1
ATOM 826 O O . LYS A 1 104 ? -7.738 9.891 26.047 1 97.38 104 LYS A O 1
ATOM 831 N N . GLY A 1 105 ? -8.375 8.273 27.484 1 96.62 105 GLY A N 1
ATOM 832 C CA . GLY A 1 105 ? -7.785 7.164 26.75 1 96.62 105 GLY A CA 1
ATOM 833 C C . GLY A 1 105 ? -8.219 7.109 25.297 1 96.62 105 GLY A C 1
ATOM 834 O O . GLY A 1 105 ? -7.414 6.82 24.406 1 96.62 105 GLY A O 1
ATOM 835 N N . GLU A 1 106 ? -9.484 7.402 25.109 1 96.38 106 GLU A N 1
ATOM 836 C CA . GLU A 1 106 ? -10.031 7.355 23.75 1 96.38 106 GLU A CA 1
ATOM 837 C C . GLU A 1 106 ? -9.336 8.375 22.844 1 96.38 106 GLU A C 1
ATOM 839 O O . GLU A 1 106 ? -9.086 8.094 21.672 1 96.38 106 GLU A O 1
ATOM 844 N N . ILE A 1 107 ? -9.008 9.508 23.406 1 97.12 107 ILE A N 1
ATOM 845 C CA . ILE A 1 107 ? -8.32 10.555 22.656 1 97.12 107 ILE A CA 1
ATOM 846 C C . ILE A 1 107 ? -6.883 10.125 22.375 1 97.12 107 ILE A C 1
ATOM 848 O O . ILE A 1 107 ? -6.418 10.219 21.234 1 97.12 107 ILE A O 1
ATOM 852 N N . ILE A 1 108 ? -6.254 9.617 23.375 1 96.75 108 ILE A N 1
ATOM 853 C CA . ILE A 1 108 ? -4.863 9.195 23.25 1 96.75 108 ILE A CA 1
ATOM 854 C C . ILE A 1 108 ? -4.758 8.07 22.203 1 96.75 108 ILE A C 1
ATOM 856 O O . ILE A 1 108 ? -3.893 8.109 21.328 1 96.75 108 ILE A O 1
ATOM 860 N N . SER A 1 109 ? -5.645 7.141 22.281 1 97.31 109 SER A N 1
ATOM 861 C CA . SER A 1 109 ? -5.613 5.996 21.375 1 97.31 109 SER A CA 1
ATOM 862 C C . SER A 1 109 ? -5.855 6.426 19.938 1 97.31 109 SER A C 1
ATOM 864 O O . SER A 1 109 ? -5.336 5.809 19 1 97.31 109 SER A O 1
ATOM 866 N N . ASN A 1 110 ? -6.602 7.445 19.766 1 97.88 110 ASN A N 1
ATOM 867 C CA . ASN A 1 110 ? -6.941 7.906 18.422 1 97.88 110 ASN A CA 1
ATOM 868 C C . ASN A 1 110 ? -5.719 8.438 17.688 1 97.88 110 ASN A C 1
ATOM 870 O O . ASN A 1 110 ? -5.324 7.887 16.656 1 97.88 110 ASN A O 1
ATOM 874 N N . TYR A 1 111 ? -5.047 9.43 18.281 1 96.44 111 TYR A N 1
ATOM 875 C CA . TYR A 1 111 ? -3.934 10.031 17.562 1 96.44 111 TYR A CA 1
ATOM 876 C C . TYR A 1 111 ? -2.68 9.172 17.672 1 96.44 111 TYR A C 1
ATOM 878 O O . TYR A 1 111 ? -1.827 9.188 16.781 1 96.44 111 TYR A O 1
ATOM 886 N N . SER A 1 112 ? -2.543 8.367 18.688 1 97.06 112 SER A N 1
ATOM 887 C CA . SER A 1 112 ? -1.337 7.57 18.891 1 97.06 112 SER A CA 1
ATOM 888 C C . SER A 1 112 ? -1.31 6.371 17.938 1 97.06 112 SER A C 1
ATOM 890 O O . SER A 1 112 ? -0.262 5.75 17.75 1 97.06 112 SER A O 1
ATOM 892 N N . TYR A 1 113 ? -2.471 6.066 17.391 1 98 113 TYR A N 1
ATOM 893 C CA . TYR A 1 113 ? -2.486 5 16.391 1 98 113 TYR A CA 1
ATOM 894 C C . TYR A 1 113 ? -1.557 5.32 15.227 1 98 113 TYR A C 1
ATOM 896 O O . TYR A 1 113 ? -1.052 4.414 14.562 1 98 113 TYR A O 1
ATOM 904 N N . TRP A 1 114 ? -1.289 6.602 14.984 1 98.25 114 TRP A N 1
ATOM 905 C CA . TRP A 1 114 ? -0.363 6.996 13.93 1 98.25 114 TRP A CA 1
ATOM 906 C C . TRP A 1 114 ? 1 6.344 14.125 1 98.25 114 TRP A C 1
ATOM 908 O O . TRP A 1 114 ? 1.614 5.875 13.164 1 98.25 114 TRP A O 1
ATOM 918 N N . TYR A 1 115 ? 1.411 6.242 15.344 1 97.81 115 TYR A N 1
ATOM 919 C CA . TYR A 1 115 ? 2.705 5.637 15.641 1 97.81 115 TYR A CA 1
ATOM 920 C C . TYR A 1 115 ? 2.686 4.141 15.352 1 97.81 115 TYR A C 1
ATOM 922 O O . TYR A 1 115 ? 3.639 3.602 14.781 1 97.81 115 TYR A O 1
ATOM 930 N N . GLU A 1 116 ? 1.632 3.557 15.711 1 97.56 116 GLU A N 1
ATOM 931 C CA . GLU A 1 116 ? 1.475 2.135 15.422 1 97.56 116 GLU A CA 1
ATOM 932 C C . GLU A 1 116 ? 1.384 1.881 13.922 1 97.56 116 GLU A C 1
ATOM 934 O O . GLU A 1 116 ? 2.025 0.966 13.398 1 97.56 116 GLU A O 1
ATOM 939 N N . LEU A 1 117 ? 0.583 2.658 13.289 1 98 117 LEU A N 1
ATOM 940 C CA . LEU A 1 117 ? 0.389 2.518 11.852 1 98 117 LEU A CA 1
ATOM 941 C C . LEU A 1 117 ? 1.71 2.676 11.102 1 98 117 LEU A C 1
ATOM 943 O O . LEU A 1 117 ? 1.989 1.933 10.164 1 98 117 LEU A O 1
ATOM 947 N N . LYS A 1 118 ? 2.508 3.648 11.5 1 97.81 118 LYS A N 1
ATOM 948 C CA . LYS A 1 118 ? 3.814 3.85 10.875 1 97.81 118 LYS A CA 1
ATOM 949 C C . LYS A 1 118 ? 4.656 2.578 10.945 1 97.81 118 LYS A C 1
ATOM 951 O O . LYS A 1 118 ? 5.246 2.164 9.945 1 97.81 118 LYS A O 1
ATOM 956 N N . GLU A 1 119 ? 4.648 1.987 12.086 1 96.81 119 GLU A N 1
ATOM 957 C CA . GLU A 1 119 ? 5.426 0.764 12.258 1 96.81 119 GLU A CA 1
ATOM 958 C C . GLU A 1 119 ? 4.871 -0.37 11.406 1 96.81 119 GLU A C 1
ATOM 960 O O . GLU A 1 119 ? 5.629 -1.106 10.773 1 96.81 119 GLU A O 1
ATOM 965 N N . ILE A 1 120 ? 3.594 -0.486 11.375 1 96.81 120 ILE A N 1
ATOM 966 C CA . ILE A 1 120 ? 2.941 -1.529 10.594 1 96.81 120 ILE A CA 1
ATOM 967 C C . ILE A 1 120 ? 3.289 -1.359 9.117 1 96.81 120 ILE A C 1
ATOM 969 O O . ILE A 1 120 ? 3.707 -2.314 8.453 1 96.81 120 ILE A O 1
ATOM 973 N N . LEU A 1 121 ? 3.188 -0.185 8.586 1 97.56 121 LEU A N 1
ATOM 974 C CA . LEU A 1 121 ? 3.443 0.117 7.184 1 97.56 121 LEU A CA 1
ATOM 975 C C . LEU A 1 121 ? 4.891 -0.197 6.816 1 97.56 121 LEU A C 1
ATOM 977 O O . LEU A 1 121 ? 5.168 -0.647 5.703 1 97.56 121 LEU A O 1
ATOM 981 N N . LYS A 1 122 ? 5.762 -0.011 7.746 1 96.5 122 LYS A N 1
ATOM 982 C CA . LYS A 1 122 ? 7.188 -0.14 7.461 1 96.5 122 LYS A CA 1
ATOM 983 C C . LYS A 1 122 ? 7.645 -1.592 7.578 1 96.5 122 LYS A C 1
ATOM 985 O O . LYS A 1 122 ? 8.555 -2.021 6.867 1 96.5 122 LYS A O 1
ATOM 990 N N . THR A 1 123 ? 6.887 -2.393 8.453 1 94.81 123 THR A N 1
ATOM 991 C CA . THR A 1 123 ? 7.555 -3.631 8.828 1 94.81 123 THR A CA 1
ATOM 992 C C . THR A 1 123 ? 6.625 -4.824 8.656 1 94.81 123 THR A C 1
ATOM 994 O O . THR A 1 123 ? 7.07 -5.977 8.688 1 94.81 123 THR A O 1
ATOM 997 N N . GLU A 1 124 ? 5.355 -4.605 8.453 1 94.25 124 GLU A N 1
ATOM 998 C CA . GLU A 1 124 ? 4.434 -5.734 8.5 1 94.25 124 GLU A CA 1
ATOM 999 C C . GLU A 1 124 ? 3.547 -5.777 7.262 1 94.25 124 GLU A C 1
ATOM 1001 O O . GLU A 1 124 ? 3.516 -6.785 6.551 1 94.25 124 GLU A O 1
ATOM 1006 N N . ARG A 1 125 ? 2.785 -4.676 7.02 1 95.12 125 ARG A N 1
ATOM 1007 C CA . ARG A 1 125 ? 1.832 -4.574 5.918 1 95.12 125 ARG A CA 1
ATOM 1008 C C . ARG A 1 125 ? 2.027 -3.275 5.145 1 95.12 125 ARG A C 1
ATOM 1010 O O . ARG A 1 125 ? 1.662 -2.199 5.621 1 95.12 125 ARG A O 1
ATOM 1017 N N . ARG A 1 126 ? 2.484 -3.418 3.973 1 97.12 126 ARG A N 1
ATOM 1018 C CA . ARG A 1 126 ? 2.816 -2.262 3.146 1 97.12 126 ARG A CA 1
ATOM 1019 C C . ARG A 1 126 ? 1.606 -1.802 2.338 1 97.12 126 ARG A C 1
ATOM 1021 O O . ARG A 1 126 ? 1.249 -0.622 2.363 1 97.12 126 ARG A O 1
ATOM 1028 N N . PHE A 1 127 ? 0.885 -2.729 1.7 1 97.19 127 PHE A N 1
ATOM 1029 C CA . PHE A 1 127 ? -0.081 -2.402 0.658 1 97.19 127 PHE A CA 1
ATOM 1030 C C . PHE A 1 127 ? -1.507 -2.598 1.161 1 97.19 127 PHE A C 1
ATOM 1032 O O . PHE A 1 127 ? -2.461 -2.127 0.538 1 97.19 127 PHE A O 1
ATOM 1039 N N . ILE A 1 128 ? -1.671 -3.258 2.223 1 94.38 128 ILE A N 1
ATOM 1040 C CA . ILE A 1 128 ? -2.994 -3.588 2.74 1 94.38 128 ILE A CA 1
ATOM 1041 C C . ILE A 1 128 ? -3.094 -3.174 4.207 1 94.38 128 ILE A C 1
ATOM 1043 O O . ILE A 1 128 ? -3.309 -4.016 5.082 1 94.38 128 ILE A O 1
ATOM 1047 N N . PRO A 1 129 ? -2.938 -1.911 4.422 1 91.88 129 PRO A N 1
ATOM 1048 C CA . PRO A 1 129 ? -3.152 -1.485 5.809 1 91.88 129 PRO A CA 1
ATOM 1049 C C . PRO A 1 129 ? -4.594 -1.695 6.27 1 91.88 129 PRO A C 1
ATOM 1051 O O . PRO A 1 129 ? -5.488 -1.901 5.445 1 91.88 129 PRO A O 1
ATOM 1054 N N . ASP A 1 130 ? -4.844 -1.705 7.547 1 90.12 130 ASP A N 1
ATOM 1055 C CA . ASP A 1 130 ? -6.18 -1.885 8.109 1 90.12 130 ASP A CA 1
ATOM 1056 C C . ASP A 1 130 ? -7.008 -0.61 7.973 1 90.12 130 ASP A C 1
ATOM 1058 O O . ASP A 1 130 ? -7.16 0.144 8.938 1 90.12 130 ASP A O 1
ATOM 1062 N N . ILE A 1 131 ? -7.578 -0.404 6.883 1 89.62 131 ILE A N 1
ATOM 1063 C CA . ILE A 1 131 ? -8.336 0.804 6.578 1 89.62 131 ILE A CA 1
ATOM 1064 C C . ILE A 1 131 ? -9.578 0.874 7.469 1 89.62 131 ILE A C 1
ATOM 1066 O O . ILE A 1 131 ? -10 1.96 7.867 1 89.62 131 ILE A O 1
ATOM 1070 N N . ASP A 1 132 ? -10.094 -0.293 7.82 1 90.06 132 ASP A N 1
ATOM 1071 C CA . ASP A 1 132 ? -11.258 -0.332 8.695 1 90.06 132 ASP A CA 1
ATOM 1072 C C . ASP A 1 132 ? -10.953 0.323 10.047 1 90.06 132 ASP A C 1
ATOM 1074 O O . ASP A 1 132 ? -11.781 1.049 10.594 1 90.06 132 ASP A O 1
ATOM 1078 N N . LYS A 1 133 ? -9.781 0.005 10.523 1 94.56 133 LYS A N 1
ATOM 1079 C CA . LYS A 1 133 ? -9.375 0.615 11.789 1 94.56 133 LYS A CA 1
ATOM 1080 C C . LYS A 1 133 ? -9.289 2.133 11.656 1 94.56 133 LYS A C 1
ATOM 1082 O O . LYS A 1 133 ? -9.734 2.861 12.547 1 94.56 133 LYS A O 1
ATOM 1087 N N . ILE A 1 134 ? -8.789 2.635 10.57 1 94.88 134 ILE A N 1
ATOM 1088 C CA . ILE A 1 134 ? -8.641 4.066 10.328 1 94.88 134 ILE A CA 1
ATOM 1089 C C . ILE A 1 134 ? -10.016 4.715 10.188 1 94.88 134 ILE A C 1
ATOM 1091 O O . ILE A 1 134 ? -10.242 5.812 10.703 1 94.88 134 ILE A O 1
ATOM 1095 N N . GLU A 1 135 ? -10.898 4.016 9.547 1 92.38 135 GLU A N 1
ATOM 1096 C CA . GLU A 1 135 ? -12.258 4.508 9.391 1 92.38 135 GLU A CA 1
ATOM 1097 C C . GLU A 1 135 ? -12.977 4.578 10.742 1 92.38 135 GLU A C 1
ATOM 1099 O O . GLU A 1 135 ? -13.719 5.527 11.008 1 92.38 135 GLU A O 1
ATOM 1104 N N . GLU A 1 136 ? -12.75 3.566 11.531 1 95.38 136 GLU A N 1
ATOM 1105 C CA . GLU A 1 136 ? -13.312 3.562 12.883 1 95.38 136 GLU A CA 1
ATOM 1106 C C . GLU A 1 136 ? -12.836 4.773 13.68 1 95.38 136 GLU A C 1
ATOM 1108 O O . GLU A 1 136 ? -13.578 5.32 14.492 1 95.38 136 GLU A O 1
ATOM 1113 N N . LEU A 1 137 ? -11.617 5.156 13.398 1 96.75 137 LEU A N 1
ATOM 1114 C CA . LEU A 1 137 ? -11.023 6.301 14.086 1 96.75 137 LEU A CA 1
ATOM 1115 C C . LEU A 1 137 ? -11.508 7.613 13.477 1 96.75 137 LEU A C 1
ATOM 1117 O O . LEU A 1 137 ? -11.234 8.688 14.016 1 96.75 137 LEU A O 1
ATOM 1121 N N . ARG A 1 138 ? -12.148 7.555 12.312 1 95.44 138 ARG A N 1
ATOM 1122 C CA . ARG A 1 138 ? -12.781 8.672 11.625 1 95.44 138 ARG A CA 1
ATOM 1123 C C . ARG A 1 138 ? -11.742 9.703 11.18 1 95.44 138 ARG A C 1
ATOM 1125 O O . ARG A 1 138 ? -11.992 10.906 11.242 1 95.44 138 ARG A O 1
ATOM 1132 N N . TRP A 1 139 ? -10.578 9.219 10.75 1 95.56 139 TRP A N 1
ATOM 1133 C CA . TRP A 1 139 ? -9.492 10.102 10.344 1 95.56 139 TRP A CA 1
ATOM 1134 C C . TRP A 1 139 ? -9.883 10.906 9.109 1 95.56 139 TRP A C 1
ATOM 1136 O O . TRP A 1 139 ? -9.383 12.016 8.898 1 95.56 139 TRP A O 1
ATOM 1146 N N . ASP A 1 140 ? -10.758 10.359 8.297 1 91.38 140 ASP A N 1
ATOM 1147 C CA . ASP A 1 140 ? -11.156 11.008 7.051 1 91.38 140 ASP A CA 1
ATOM 1148 C C . ASP A 1 140 ? -11.789 12.375 7.32 1 91.38 140 ASP A C 1
ATOM 1150 O O . ASP A 1 140 ? -11.727 13.273 6.48 1 91.38 140 ASP A O 1
ATOM 1154 N N . GLY A 1 141 ? -12.336 12.555 8.539 1 92.38 141 GLY A N 1
ATOM 1155 C CA . GLY A 1 141 ? -12.961 13.82 8.891 1 92.38 141 GLY A CA 1
ATOM 1156 C C . GLY A 1 141 ? -12.023 14.781 9.594 1 92.38 141 GLY A C 1
ATOM 1157 O O . GLY A 1 141 ? -12.414 15.891 9.961 1 92.38 141 GLY A O 1
ATOM 1158 N N . PHE A 1 142 ? -10.789 14.359 9.68 1 93.62 142 PHE A N 1
ATOM 1159 C CA . PHE A 1 142 ? -9.898 15.117 10.547 1 93.62 142 PHE A CA 1
ATOM 1160 C C . PHE A 1 142 ? -9.055 16.094 9.734 1 93.62 142 PHE A C 1
ATOM 1162 O O . PHE A 1 142 ? -8.359 16.938 10.305 1 93.62 142 PHE A O 1
ATOM 1169 N N . PHE A 1 143 ? -9.109 15.992 8.461 1 92.12 143 PHE A N 1
ATOM 1170 C CA . PHE A 1 143 ? -8.242 16.828 7.633 1 92.12 143 PHE A CA 1
ATOM 1171 C C . PHE A 1 143 ? -9.008 18.016 7.086 1 92.12 143 PHE A C 1
ATOM 1173 O O . PHE A 1 143 ? -10.062 17.859 6.465 1 92.12 143 PHE A O 1
ATOM 1180 N N . ASN A 1 144 ? -8.469 19.156 7.461 1 80.44 144 ASN A N 1
ATOM 1181 C CA . ASN A 1 144 ? -9.07 20.422 7.074 1 80.44 144 ASN A CA 1
ATOM 1182 C C . ASN A 1 144 ? -8.75 20.781 5.625 1 80.44 144 ASN A C 1
ATOM 1184 O O . ASN A 1 144 ? -7.602 21.062 5.285 1 80.44 144 ASN A O 1
ATOM 1188 N N . THR A 1 145 ? -9.758 20.828 4.836 1 76.38 145 THR A N 1
ATOM 1189 C CA . THR A 1 145 ? -9.57 21.141 3.422 1 76.38 145 THR A CA 1
ATOM 1190 C C . THR A 1 145 ? -10 22.578 3.121 1 76.38 145 THR A C 1
ATOM 1192 O O . THR A 1 145 ? -10.32 22.906 1.979 1 76.38 145 THR A O 1
ATOM 1195 N N . GLN A 1 146 ? -9.867 23.328 4.125 1 77.06 146 GLN A N 1
ATOM 1196 C CA . GLN A 1 146 ? -10.453 24.656 3.969 1 77.06 146 GLN A CA 1
ATOM 1197 C C . GLN A 1 146 ? -9.5 25.594 3.23 1 77.06 146 GLN A C 1
ATOM 1199 O O . GLN A 1 146 ? -9.922 26.625 2.689 1 77.06 146 GLN A O 1
ATOM 1204 N N . TYR A 1 147 ? -8.242 25.281 3.176 1 88 147 TYR A N 1
ATOM 1205 C CA . TYR A 1 147 ? -7.344 26.125 2.406 1 88 147 TYR A CA 1
ATOM 1206 C C . TYR A 1 147 ? -7.613 26 0.912 1 88 147 TYR A C 1
ATOM 1208 O O . TYR A 1 147 ? -7.547 24.906 0.354 1 88 147 TYR A O 1
ATOM 1216 N N . GLU A 1 148 ? -7.855 27.141 0.338 1 94.06 148 GLU A N 1
ATOM 1217 C CA . GLU A 1 148 ? -8.102 27.188 -1.101 1 94.06 148 GLU A CA 1
ATOM 1218 C C . GLU A 1 148 ? -6.938 27.859 -1.835 1 94.06 148 GLU A C 1
ATOM 1220 O O . GLU A 1 148 ? -6.574 29 -1.535 1 94.06 148 GLU A O 1
ATOM 1225 N N . LEU A 1 149 ? -6.441 27.156 -2.725 1 96.94 149 LEU A N 1
ATOM 1226 C CA . LEU A 1 149 ? -5.414 27.703 -3.604 1 96.94 149 LEU A CA 1
ATOM 1227 C C . LEU A 1 149 ? -6.039 28.312 -4.855 1 96.94 149 LEU A C 1
ATOM 1229 O O . LEU A 1 149 ? -6.762 27.625 -5.586 1 96.94 149 LEU A O 1
ATOM 1233 N N . THR A 1 150 ? -5.789 29.594 -5.027 1 97.5 150 THR A N 1
ATOM 1234 C CA . THR A 1 150 ? -6.344 30.312 -6.172 1 97.5 150 THR A CA 1
ATOM 1235 C C . THR A 1 150 ? -5.242 30.703 -7.148 1 97.5 150 THR A C 1
ATOM 1237 O O . THR A 1 150 ? -4.059 30.672 -6.809 1 97.5 150 THR A O 1
ATOM 1240 N N . PRO A 1 151 ? -5.641 31.062 -8.336 1 97.25 151 PRO A N 1
ATOM 1241 C CA . PRO A 1 151 ? -4.648 31.375 -9.367 1 97.25 151 PRO A CA 1
ATOM 1242 C C . PRO A 1 151 ? -3.768 32.562 -9.016 1 97.25 151 PRO A C 1
ATOM 1244 O O . PRO A 1 151 ? -2.684 32.719 -9.586 1 97.25 151 PRO A O 1
ATOM 1247 N N . ASP A 1 152 ? -4.188 33.406 -8.125 1 95.94 152 ASP A N 1
ATOM 1248 C CA . ASP A 1 152 ? -3.451 34.625 -7.797 1 95.94 152 ASP A CA 1
ATOM 1249 C C . ASP A 1 152 ? -2.293 34.344 -6.848 1 95.94 152 ASP A C 1
ATOM 1251 O O . ASP A 1 152 ? -1.399 35.156 -6.668 1 95.94 152 ASP A O 1
ATOM 1255 N N . VAL A 1 153 ? -2.363 33.156 -6.238 1 96.69 153 VAL A N 1
ATOM 1256 C CA . VAL A 1 153 ? -1.308 32.781 -5.309 1 96.69 153 VAL A CA 1
ATOM 1257 C C . VAL A 1 153 ? -0.084 32.281 -6.086 1 96.69 153 VAL A C 1
ATOM 1259 O O . VAL A 1 153 ? -0.205 31.484 -7.008 1 96.69 153 VAL A O 1
ATOM 1262 N N . LYS A 1 154 ? 1.097 32.781 -5.703 1 97 154 LYS A N 1
ATOM 1263 C CA . LYS A 1 154 ? 2.352 32.375 -6.324 1 97 154 LYS A CA 1
ATOM 1264 C C . LYS A 1 154 ? 3.045 31.297 -5.5 1 97 154 LYS A C 1
ATOM 1266 O O . LYS A 1 154 ? 3.162 31.422 -4.277 1 97 154 LYS A O 1
ATOM 1271 N N . LEU A 1 155 ? 3.416 30.266 -6.164 1 97.94 155 LEU A N 1
ATOM 1272 C CA . LEU A 1 155 ? 4.242 29.219 -5.566 1 97.94 155 LEU A CA 1
ATOM 1273 C C . LEU A 1 155 ? 5.547 29.062 -6.332 1 97.94 155 LEU A C 1
ATOM 1275 O O . LEU A 1 155 ? 5.66 29.5 -7.477 1 97.94 155 LEU A O 1
ATOM 1279 N N . TYR A 1 156 ? 6.504 28.406 -5.707 1 96.81 156 TYR A N 1
ATOM 1280 C CA . TYR A 1 156 ? 7.84 28.375 -6.289 1 96.81 156 TYR A CA 1
ATOM 1281 C C . TYR A 1 156 ? 8.453 26.984 -6.191 1 96.81 156 TYR A C 1
ATOM 1283 O O . TYR A 1 156 ? 8.141 26.234 -5.27 1 96.81 156 TYR A O 1
ATOM 1291 N N . ARG A 1 157 ? 9.242 26.688 -7.09 1 96.75 157 ARG A N 1
ATOM 1292 C CA . ARG A 1 157 ? 10.039 25.453 -7.121 1 96.75 157 ARG A CA 1
ATOM 1293 C C . ARG A 1 157 ? 11.43 25.719 -7.695 1 96.75 157 ARG A C 1
ATOM 1295 O O . ARG A 1 157 ? 11.57 26.484 -8.664 1 96.75 157 ARG A O 1
ATOM 1302 N N . ALA A 1 158 ? 12.469 25.156 -7.094 1 94.62 158 ALA A N 1
ATOM 1303 C CA . ALA A 1 158 ? 13.828 25.344 -7.578 1 94.62 158 ALA A CA 1
ATOM 1304 C C . ALA A 1 158 ? 14.438 24.016 -8.039 1 94.62 158 ALA A C 1
ATOM 1306 O O . ALA A 1 158 ? 14.109 22.953 -7.504 1 94.62 158 ALA A O 1
ATOM 1307 N N . ARG A 1 159 ? 15.234 24.062 -9 1 94.25 159 ARG A N 1
ATOM 1308 C CA . ARG A 1 159 ? 16.047 22.938 -9.469 1 94.25 159 ARG A CA 1
ATOM 1309 C C . ARG A 1 159 ? 17.516 23.344 -9.594 1 94.25 159 ARG A C 1
ATOM 1311 O O . ARG A 1 159 ? 17.844 24.328 -10.25 1 94.25 159 ARG A O 1
ATOM 1318 N N . VAL A 1 160 ? 18.359 22.578 -9.016 1 92.88 160 VAL A N 1
ATOM 1319 C CA . VAL A 1 160 ? 19.797 22.859 -9.047 1 92.88 160 VAL A CA 1
ATOM 1320 C C . VAL A 1 160 ? 20.391 22.375 -10.367 1 92.88 160 VAL A C 1
ATOM 1322 O O . VAL A 1 160 ? 20.031 21.297 -10.852 1 92.88 160 VAL A O 1
ATOM 1325 N N . HIS A 1 161 ? 21.219 23.266 -10.812 1 92.06 161 HIS A N 1
ATOM 1326 C CA . HIS A 1 161 ? 21.938 22.875 -12.023 1 92.06 161 HIS A CA 1
ATOM 1327 C C . HIS A 1 161 ? 23.156 22.016 -11.688 1 92.06 161 HIS A C 1
ATOM 1329 O O . HIS A 1 161 ? 23.906 22.344 -10.766 1 92.06 161 HIS A O 1
ATOM 1335 N N . HIS A 1 162 ? 23.312 20.906 -12.391 1 87.75 162 HIS A N 1
ATOM 1336 C CA . HIS A 1 162 ? 24.453 20.031 -12.141 1 87.75 162 H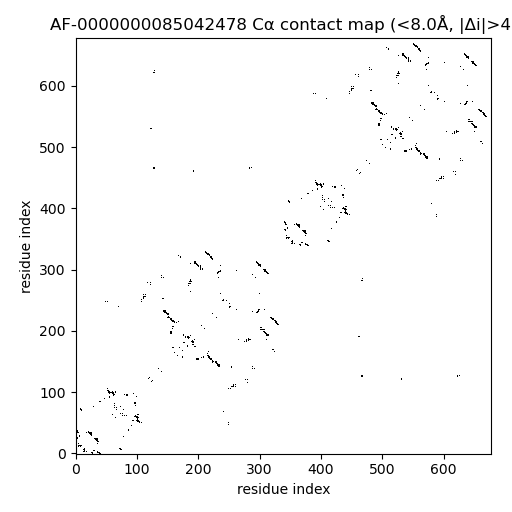IS A CA 1
ATOM 1337 C C . HIS A 1 162 ? 25.656 20.438 -12.977 1 87.75 162 HIS A C 1
ATOM 1339 O O . HIS A 1 162 ? 26.75 19.891 -12.812 1 87.75 162 HIS A O 1
ATOM 1345 N N . GLN A 1 163 ? 25.484 21.344 -13.953 1 87.31 163 GLN A N 1
ATOM 1346 C CA . GLN A 1 163 ? 26.562 21.922 -14.758 1 87.31 163 GLN A CA 1
ATOM 1347 C C . GLN A 1 163 ? 26.5 23.438 -14.734 1 87.31 163 GLN A C 1
ATOM 1349 O O . GLN A 1 163 ? 25.422 24.031 -14.805 1 87.31 163 GLN A O 1
ATOM 1354 N N . SER A 1 164 ? 27.719 24 -14.758 1 85.56 164 SER A N 1
ATOM 1355 C CA . SER A 1 164 ? 27.781 25.453 -14.711 1 85.56 164 SER A CA 1
ATOM 1356 C C . SER A 1 164 ? 27.578 26.062 -16.094 1 85.56 164 SER A C 1
ATOM 1358 O O . SER A 1 164 ? 27.938 25.453 -17.109 1 85.56 164 SER A O 1
ATOM 1360 N N . GLY A 1 165 ? 26.938 27.25 -16.016 1 86.62 165 GLY A N 1
ATOM 1361 C CA . GLY A 1 165 ? 26.859 28.047 -17.234 1 86.62 165 GLY A CA 1
ATOM 1362 C C . GLY A 1 165 ? 25.688 27.656 -18.125 1 86.62 165 GLY A C 1
ATOM 1363 O O . GLY A 1 165 ? 25.672 28.016 -19.312 1 86.62 165 GLY A O 1
ATOM 1364 N N . LYS A 1 166 ? 24.859 26.859 -17.625 1 89.25 166 LYS A N 1
ATOM 1365 C CA . LYS A 1 166 ? 23.688 26.484 -18.422 1 89.25 166 LYS A CA 1
ATOM 1366 C C . LYS A 1 166 ? 22.578 27.516 -18.297 1 89.25 166 LYS A C 1
ATOM 1368 O O . LYS A 1 166 ? 22.547 28.297 -17.359 1 89.25 166 LYS A O 1
ATOM 1373 N N . ARG A 1 167 ? 21.734 27.516 -19.328 1 93.06 167 ARG A N 1
ATOM 1374 C CA . ARG A 1 167 ? 20.562 28.375 -19.297 1 93.06 167 ARG A CA 1
ATOM 1375 C C . ARG A 1 167 ? 19.531 27.859 -18.312 1 93.06 167 ARG A C 1
ATOM 1377 O O . ARG A 1 167 ? 19.578 26.688 -17.922 1 93.06 167 ARG A O 1
ATOM 1384 N N . ALA A 1 168 ? 18.641 28.781 -17.906 1 93.56 168 ALA A N 1
ATOM 1385 C CA . ALA A 1 168 ? 17.531 28.375 -17.047 1 93.56 168 ALA A CA 1
ATOM 1386 C C . ALA A 1 168 ? 16.734 27.234 -17.672 1 93.56 168 ALA A C 1
ATOM 1388 O O . ALA A 1 168 ? 16.594 27.172 -18.906 1 93.56 168 ALA A O 1
ATOM 1389 N N . TYR A 1 169 ? 16.25 26.344 -16.891 1 95.25 169 TYR A N 1
ATOM 1390 C CA . TYR A 1 169 ? 15.328 25.344 -17.391 1 95.25 169 TYR A CA 1
ATOM 1391 C C . TYR A 1 169 ? 14.094 25.984 -18 1 95.25 169 TYR A C 1
ATOM 1393 O O . TYR A 1 169 ? 13.695 27.094 -17.594 1 95.25 169 TYR A O 1
ATOM 1401 N N . ASN A 1 170 ? 13.555 25.312 -19 1 95.69 170 ASN A N 1
ATOM 1402 C CA . ASN A 1 170 ? 12.266 25.781 -19.5 1 95.69 170 ASN A CA 1
ATOM 1403 C C . ASN A 1 170 ? 11.133 25.438 -18.547 1 95.69 170 ASN A C 1
ATOM 1405 O O . ASN A 1 170 ? 11.297 24.594 -17.656 1 95.69 170 ASN A O 1
ATOM 1409 N N . SER A 1 171 ? 9.992 26.125 -18.734 1 96.31 171 SER A N 1
ATOM 1410 C CA . SER A 1 171 ? 8.836 25.938 -17.859 1 96.31 171 SER A CA 1
ATOM 1411 C C . SER A 1 171 ? 8.438 24.469 -17.781 1 96.31 171 SER A C 1
ATOM 1413 O O . SER A 1 171 ? 8.102 23.969 -16.703 1 96.31 171 SER A O 1
ATOM 1415 N N . SER A 1 172 ? 8.477 23.75 -18.891 1 94.88 172 SER A N 1
ATOM 1416 C CA . SER A 1 172 ? 8.086 22.344 -18.922 1 94.88 172 SER A CA 1
ATOM 1417 C C . SER A 1 172 ? 9.062 21.484 -18.125 1 94.88 172 SER A C 1
ATOM 1419 O O . SER A 1 172 ? 8.672 20.469 -17.547 1 94.88 172 SER A O 1
ATOM 1421 N N . GLU A 1 173 ? 10.312 21.922 -18.047 1 95.19 173 GLU A N 1
ATOM 1422 C CA . GLU A 1 173 ? 11.352 21.156 -17.359 1 95.19 173 GLU A CA 1
ATOM 1423 C C . GLU A 1 173 ? 11.258 21.359 -15.852 1 95.19 173 GLU A C 1
ATOM 1425 O O . GLU A 1 173 ? 11.891 20.625 -15.078 1 95.19 173 GLU A O 1
ATOM 1430 N N . MET A 1 174 ? 10.477 22.406 -15.477 1 96.88 174 MET A N 1
ATOM 1431 C CA . MET A 1 174 ? 10.336 22.688 -14.055 1 96.88 174 MET A CA 1
ATOM 1432 C C . MET A 1 174 ? 9.258 21.812 -13.43 1 96.88 174 MET A C 1
ATOM 1434 O O . MET A 1 174 ? 9.141 21.734 -12.203 1 96.88 174 MET A O 1
ATOM 1438 N N . MET A 1 175 ? 8.438 21.172 -14.297 1 97.19 175 MET A N 1
ATOM 1439 C CA . MET A 1 175 ? 7.383 20.281 -13.805 1 97.19 175 MET A CA 1
ATOM 1440 C C . MET A 1 175 ? 7.965 18.984 -13.25 1 97.19 175 MET A C 1
ATOM 1442 O O . MET A 1 175 ? 9.188 18.859 -13.125 1 97.19 175 MET A O 1
ATOM 1446 N N . CYS A 1 176 ? 7.121 18.078 -12.789 1 95.44 176 CYS A N 1
ATOM 1447 C CA . CYS A 1 176 ? 7.586 16.797 -12.289 1 95.44 176 CYS A CA 1
ATOM 1448 C C . CYS A 1 176 ? 8.289 16 -13.383 1 95.44 176 CYS A C 1
ATOM 1450 O O . CYS A 1 176 ? 7.969 16.141 -14.562 1 95.44 176 CYS A O 1
ATOM 1452 N N . PRO A 1 177 ? 9.266 15.203 -12.977 1 92.94 177 PRO A N 1
ATOM 1453 C CA . PRO A 1 177 ? 9.75 14.234 -13.961 1 92.94 177 PRO A CA 1
ATOM 1454 C C . PRO A 1 177 ? 8.672 13.25 -14.406 1 92.94 177 PRO A C 1
ATOM 1456 O O . PRO A 1 177 ? 7.609 13.164 -13.781 1 92.94 177 PRO A O 1
ATOM 1459 N N . SER A 1 178 ? 8.906 12.602 -15.523 1 92.75 178 SER A N 1
ATOM 1460 C CA . SER A 1 178 ? 7.996 11.539 -15.945 1 92.75 178 SER A CA 1
ATOM 1461 C C . SER A 1 178 ? 7.91 10.438 -14.898 1 92.75 178 SER A C 1
ATOM 1463 O O . SER A 1 178 ? 8.836 10.25 -14.102 1 92.75 178 SER A O 1
ATOM 1465 N N . PRO A 1 179 ? 6.844 9.727 -14.867 1 91.62 179 PRO A N 1
ATOM 1466 C CA . PRO A 1 179 ? 6.641 8.688 -13.852 1 91.62 179 PRO A CA 1
ATOM 1467 C C . PRO A 1 179 ? 7.801 7.695 -13.781 1 91.62 179 PRO A C 1
ATOM 1469 O O . PRO A 1 179 ? 8.203 7.293 -12.688 1 91.62 179 PRO A O 1
ATOM 1472 N N . ASP A 1 180 ? 8.414 7.383 -14.898 1 88.81 180 ASP A N 1
ATOM 1473 C CA . ASP A 1 180 ? 9.492 6.398 -14.938 1 88.81 180 ASP A CA 1
ATOM 1474 C C . ASP A 1 180 ? 10.758 6.934 -14.281 1 88.81 180 ASP A C 1
ATOM 1476 O O . ASP A 1 180 ? 11.641 6.164 -13.898 1 88.81 180 ASP A O 1
ATOM 1480 N N . LEU A 1 181 ? 10.789 8.25 -14.078 1 90.56 181 LEU A N 1
ATOM 1481 C CA . LEU A 1 181 ? 11.961 8.883 -13.5 1 90.56 181 LEU A CA 1
ATOM 1482 C C . LEU A 1 181 ? 11.641 9.484 -12.133 1 90.56 181 LEU A C 1
ATOM 1484 O O . LEU A 1 181 ? 12.531 10 -11.453 1 90.56 181 LEU A O 1
ATOM 1488 N N . ALA A 1 182 ? 10.359 9.359 -11.758 1 91.44 182 ALA A N 1
ATOM 1489 C CA . ALA A 1 182 ? 9.93 10 -10.523 1 91.44 182 ALA A CA 1
ATOM 1490 C C . ALA A 1 182 ? 10.414 9.211 -9.305 1 91.44 182 ALA A C 1
ATOM 1492 O O . ALA A 1 182 ? 9.953 8.094 -9.055 1 91.44 182 ALA A O 1
ATOM 1493 N N . LYS A 1 183 ? 11.289 9.789 -8.547 1 91.06 183 LYS A N 1
ATOM 1494 C CA . LYS A 1 183 ? 11.75 9.203 -7.297 1 91.06 183 LYS A CA 1
ATOM 1495 C C . LYS A 1 183 ? 10.742 9.43 -6.176 1 91.06 183 LYS A C 1
ATOM 1497 O O . LYS A 1 183 ? 9.852 10.281 -6.297 1 91.06 183 LYS A O 1
ATOM 1502 N N . GLY A 1 184 ? 10.867 8.672 -5.156 1 92.12 184 GLY A N 1
ATOM 1503 C CA . GLY A 1 184 ? 10 8.859 -4.004 1 92.12 184 GLY A CA 1
ATOM 1504 C C . GLY A 1 184 ? 10.406 10.031 -3.131 1 92.12 184 GLY A C 1
ATOM 1505 O O . GLY A 1 184 ? 11.594 10.328 -2.996 1 92.12 184 GLY A O 1
ATOM 1506 N N . GLY A 1 185 ? 9.461 10.719 -2.629 1 92.25 185 GLY A N 1
ATOM 1507 C CA . GLY A 1 185 ? 9.641 11.75 -1.623 1 92.25 185 GLY A CA 1
ATOM 1508 C C . GLY A 1 185 ? 8.734 11.578 -0.417 1 92.25 185 GLY A C 1
ATOM 1509 O O . GLY A 1 185 ? 8.086 10.539 -0.271 1 92.25 185 GLY A O 1
ATOM 1510 N N . ARG A 1 186 ? 8.703 12.477 0.392 1 92.44 186 ARG A N 1
ATOM 1511 C CA . ARG A 1 186 ? 7.926 12.43 1.625 1 92.44 186 ARG A CA 1
ATOM 1512 C C . ARG A 1 186 ? 6.441 12.258 1.327 1 92.44 186 ARG A C 1
ATOM 1514 O O . ARG A 1 186 ? 5.707 11.656 2.113 1 92.44 186 ARG A O 1
ATOM 1521 N N . ALA A 1 187 ? 6.027 12.781 0.208 1 96.19 187 ALA A N 1
ATOM 1522 C CA . ALA A 1 187 ? 4.59 12.789 -0.057 1 96.19 187 ALA A CA 1
ATOM 1523 C C . ALA A 1 187 ? 4.223 11.75 -1.115 1 96.19 187 ALA A C 1
ATOM 1525 O O . ALA A 1 187 ? 3.072 11.32 -1.198 1 96.19 187 ALA A O 1
ATOM 1526 N N . ASN A 1 188 ? 5.152 11.398 -1.979 1 96.88 188 ASN A N 1
ATOM 1527 C CA . ASN A 1 188 ? 4.82 10.531 -3.107 1 96.88 188 ASN A CA 1
ATOM 1528 C C . ASN A 1 188 ? 5.738 9.312 -3.17 1 96.88 188 ASN A C 1
ATOM 1530 O O . ASN A 1 188 ? 6.938 9.422 -2.912 1 96.88 188 ASN A O 1
ATOM 1534 N N . PRO A 1 189 ? 5.164 8.203 -3.516 1 96.5 189 PRO A N 1
ATOM 1535 C CA . PRO A 1 189 ? 6.023 7.039 -3.746 1 96.5 189 PRO A CA 1
ATOM 1536 C C . PRO A 1 189 ? 6.707 7.07 -5.113 1 96.5 189 PRO A C 1
ATOM 1538 O O . PRO A 1 189 ? 6.332 7.867 -5.977 1 96.5 189 PRO A O 1
ATOM 1541 N N . ILE A 1 190 ? 7.738 6.258 -5.23 1 95.44 190 ILE A N 1
ATOM 1542 C CA . ILE A 1 190 ? 8.445 6.113 -6.496 1 95.44 190 ILE A CA 1
ATOM 1543 C C . ILE A 1 190 ? 7.457 5.77 -7.605 1 95.44 190 ILE A C 1
ATOM 1545 O O . ILE A 1 190 ? 6.539 4.973 -7.406 1 95.44 190 ILE A O 1
ATOM 1549 N N . GLY A 1 191 ? 7.543 6.461 -8.742 1 95.56 191 GLY A N 1
ATOM 1550 C CA . GLY A 1 191 ? 6.723 6.172 -9.906 1 95.56 191 GLY A CA 1
ATOM 1551 C C . GLY A 1 191 ? 5.441 6.984 -9.945 1 95.56 191 GLY A C 1
ATOM 1552 O O . GLY A 1 191 ? 4.711 6.949 -10.938 1 95.56 191 GLY A O 1
ATOM 1553 N N . ILE A 1 192 ? 5.105 7.664 -8.867 1 97 192 ILE A N 1
ATOM 1554 C CA . ILE A 1 192 ? 3.926 8.516 -8.805 1 97 192 ILE A CA 1
ATOM 1555 C C . ILE A 1 192 ? 4.344 9.961 -8.508 1 97 192 ILE A C 1
ATOM 1557 O O . ILE A 1 192 ? 4.535 10.328 -7.352 1 97 192 ILE A O 1
ATOM 1561 N N . PRO A 1 193 ? 4.387 10.797 -9.508 1 96.81 193 PRO A N 1
ATOM 1562 C CA . PRO A 1 193 ? 4.918 12.148 -9.32 1 96.81 193 PRO A CA 1
ATOM 1563 C C . PRO A 1 193 ? 3.924 13.086 -8.641 1 96.81 193 PRO A C 1
ATOM 1565 O O . PRO A 1 193 ? 2.746 13.117 -9.016 1 96.81 193 PRO A O 1
ATOM 1568 N N . PHE A 1 194 ? 4.277 13.773 -7.641 1 97.94 194 PHE A N 1
ATOM 1569 C CA . PHE A 1 194 ? 3.617 14.922 -7.035 1 97.94 194 PHE A CA 1
ATOM 1570 C C . PHE A 1 194 ? 4.461 16.172 -7.199 1 97.94 194 PHE A C 1
ATOM 1572 O O . PHE A 1 194 ? 5.691 16.109 -7.223 1 97.94 194 PHE A O 1
ATOM 1579 N N . LEU A 1 195 ? 3.85 17.297 -7.422 1 98.06 195 LEU A N 1
ATOM 1580 C CA . LEU A 1 195 ? 4.559 18.547 -7.641 1 98.06 195 LEU A CA 1
ATOM 1581 C C . LEU A 1 195 ? 4.84 19.25 -6.312 1 98.06 195 LEU A C 1
ATOM 1583 O O . LEU A 1 195 ? 3.914 19.703 -5.637 1 98.06 195 LEU A O 1
ATOM 1587 N N . TYR A 1 196 ? 6.105 19.312 -5.926 1 96.69 196 TYR A N 1
ATOM 1588 C CA . TYR A 1 196 ? 6.539 20 -4.715 1 96.69 196 TYR A CA 1
ATOM 1589 C C . TYR A 1 196 ? 6.766 21.484 -4.977 1 96.69 196 TYR A C 1
ATOM 1591 O O . TYR A 1 196 ? 7.539 21.859 -5.863 1 96.69 196 TYR A O 1
ATOM 1599 N N . LEU A 1 197 ? 6.121 22.281 -4.188 1 97.38 197 LEU A N 1
ATOM 1600 C CA . LEU A 1 197 ? 6.242 23.734 -4.285 1 97.38 197 LEU A CA 1
ATOM 1601 C C . LEU A 1 197 ? 6.41 24.359 -2.902 1 97.38 197 LEU A C 1
ATOM 1603 O O . LEU A 1 197 ? 6.359 23.656 -1.89 1 97.38 197 LEU A O 1
ATOM 1607 N N . SER A 1 198 ? 6.688 25.625 -2.924 1 96 198 SER A N 1
ATOM 1608 C CA . SER A 1 198 ? 6.758 26.422 -1.7 1 96 198 SER A CA 1
ATOM 1609 C C . SER A 1 198 ? 6.156 27.812 -1.906 1 96 198 SER A C 1
ATOM 1611 O O . SER A 1 198 ? 6.066 28.281 -3.037 1 96 198 SER A O 1
ATOM 1613 N N . ASP A 1 199 ? 5.711 28.391 -0.854 1 94.38 199 ASP A N 1
ATOM 1614 C CA . ASP A 1 199 ? 5.082 29.703 -0.959 1 94.38 199 ASP A CA 1
ATOM 1615 C C . ASP A 1 199 ? 6.113 30.828 -0.806 1 94.38 199 ASP A C 1
ATOM 1617 O O . ASP A 1 199 ? 5.758 32 -0.811 1 94.38 199 ASP A O 1
ATOM 1621 N N . ASN A 1 200 ? 7.352 30.422 -0.647 1 89.56 200 ASN A N 1
ATOM 1622 C CA . ASN A 1 200 ? 8.43 31.375 -0.436 1 89.56 200 ASN A CA 1
ATOM 1623 C C . ASN A 1 200 ? 9.656 31.031 -1.276 1 89.56 200 ASN A C 1
ATOM 1625 O O . ASN A 1 200 ? 10.211 29.938 -1.157 1 89.56 200 ASN A O 1
ATOM 1629 N N . PRO A 1 201 ? 10.102 31.984 -2.092 1 86.25 201 PRO A N 1
ATOM 1630 C CA . PRO A 1 201 ? 11.242 31.688 -2.957 1 86.25 201 PRO A CA 1
ATOM 1631 C C . PRO A 1 201 ? 12.523 31.406 -2.168 1 86.25 201 PRO A C 1
ATOM 1633 O O . PRO A 1 201 ? 13.367 30.625 -2.619 1 86.25 201 PRO A O 1
ATOM 1636 N N . ALA A 1 202 ? 12.648 32.031 -1.029 1 85.56 202 ALA A N 1
ATOM 1637 C CA . ALA A 1 202 ? 13.812 31.766 -0.19 1 85.56 202 ALA A CA 1
ATOM 1638 C C . ALA A 1 202 ? 13.766 30.359 0.374 1 85.56 202 ALA A C 1
ATOM 1640 O O . ALA A 1 202 ? 14.797 29.688 0.483 1 85.56 202 ALA A O 1
ATOM 1641 N N . THR A 1 203 ? 12.578 29.922 0.716 1 87.62 203 THR A N 1
ATOM 1642 C CA . THR A 1 203 ? 12.398 28.594 1.302 1 87.62 203 THR A CA 1
ATOM 1643 C C . THR A 1 203 ? 12.828 27.5 0.325 1 87.62 203 THR A C 1
ATOM 1645 O O . THR A 1 203 ? 13.406 26.484 0.731 1 87.62 203 THR A O 1
ATOM 1648 N N . VAL A 1 204 ? 12.609 27.688 -0.961 1 89.75 204 VAL A N 1
ATOM 1649 C CA . VAL A 1 204 ? 12.906 26.656 -1.947 1 89.75 204 VAL A CA 1
ATOM 1650 C C . VAL A 1 204 ? 14.414 26.422 -2.018 1 89.75 204 VAL A C 1
ATOM 1652 O O . VAL A 1 204 ? 14.867 25.312 -2.285 1 89.75 204 VAL A O 1
ATOM 1655 N N . LEU A 1 205 ? 15.203 27.5 -1.772 1 86.06 205 LEU A N 1
ATOM 1656 C CA . LEU A 1 205 ? 16.656 27.359 -1.786 1 86.06 205 LEU A CA 1
ATOM 1657 C C . LEU A 1 205 ? 17.109 26.422 -0.674 1 86.06 205 LEU A C 1
ATOM 1659 O O . LEU A 1 205 ? 18.031 25.625 -0.874 1 86.06 205 LEU A O 1
ATOM 1663 N N . TYR A 1 206 ? 16.469 26.531 0.452 1 83.75 206 TYR A N 1
ATOM 1664 C CA . TYR A 1 206 ? 16.797 25.672 1.584 1 83.75 206 TYR A CA 1
ATOM 1665 C C . TYR A 1 206 ? 16.328 24.25 1.334 1 83.75 206 TYR A C 1
ATOM 1667 O O . TYR A 1 206 ? 17.047 23.297 1.641 1 83.75 206 TYR A O 1
ATOM 1675 N N . GLU A 1 207 ? 15.164 24.062 0.708 1 84.88 207 GLU A N 1
ATOM 1676 C CA . GLU A 1 207 ? 14.555 22.75 0.504 1 84.88 207 GLU A CA 1
ATOM 1677 C C . GLU A 1 207 ? 15.352 21.922 -0.499 1 84.88 207 GLU A C 1
ATOM 1679 O O . GLU A 1 207 ? 15.383 20.688 -0.411 1 84.88 207 GLU A O 1
ATOM 1684 N N . VAL A 1 208 ? 16.047 22.594 -1.443 1 85.94 208 VAL A N 1
ATOM 1685 C CA . VAL A 1 208 ? 16.844 21.859 -2.42 1 85.94 208 VAL A CA 1
ATOM 1686 C C . VAL A 1 208 ? 18.281 21.75 -1.94 1 85.94 208 VAL A C 1
ATOM 1688 O O . VAL A 1 208 ? 19.141 21.234 -2.656 1 85.94 208 VAL A O 1
ATOM 1691 N N . ARG A 1 209 ? 18.578 22.297 -0.729 1 82.75 209 ARG A N 1
ATOM 1692 C CA . ARG A 1 209 ? 19.906 22.266 -0.102 1 82.75 209 ARG A CA 1
ATOM 1693 C C . ARG A 1 209 ? 20.953 22.859 -1.024 1 82.75 209 ARG A C 1
ATOM 1695 O O . ARG A 1 209 ? 22 22.25 -1.251 1 82.75 209 ARG A O 1
ATOM 1702 N N . ALA A 1 210 ? 20.578 23.984 -1.617 1 81.06 210 ALA A N 1
ATOM 1703 C CA . ALA A 1 210 ? 21.516 24.703 -2.463 1 81.06 210 ALA A CA 1
ATOM 1704 C C . ALA A 1 210 ? 22.766 25.125 -1.674 1 81.06 210 ALA A C 1
ATOM 1706 O O . ALA A 1 210 ? 22.656 25.484 -0.499 1 81.06 210 ALA A O 1
ATOM 1707 N N . SER A 1 211 ? 23.844 24.938 -2.346 1 83.25 211 SER A N 1
ATOM 1708 C CA . SER A 1 211 ? 25.125 25.297 -1.732 1 83.25 211 SER A CA 1
ATOM 1709 C C . SER A 1 211 ? 25.734 26.516 -2.404 1 83.25 211 SER A C 1
ATOM 1711 O O . SER A 1 211 ? 25.234 26.984 -3.43 1 83.25 211 SER A O 1
ATOM 1713 N N . TYR A 1 212 ? 26.828 26.922 -1.791 1 83.12 212 TYR A N 1
ATOM 1714 C CA . TYR A 1 212 ? 27.531 28.078 -2.314 1 83.12 212 TYR A CA 1
ATOM 1715 C C . TYR A 1 212 ? 27.938 27.859 -3.768 1 83.12 212 TYR A C 1
ATOM 1717 O O . TYR A 1 212 ? 28.406 26.781 -4.133 1 83.12 212 TYR A O 1
ATOM 1725 N N . LEU A 1 213 ? 27.562 28.875 -4.57 1 84.5 213 LEU A N 1
ATOM 1726 C CA . LEU A 1 213 ? 27.922 28.969 -5.98 1 84.5 213 LEU A CA 1
ATOM 1727 C C . LEU A 1 213 ? 27.047 28.062 -6.836 1 84.5 213 LEU A C 1
ATOM 1729 O O . LEU A 1 213 ? 27.172 28.047 -8.062 1 84.5 213 LEU A O 1
ATOM 1733 N N . ASP A 1 214 ? 26.141 27.391 -6.188 1 89.06 214 ASP A N 1
ATOM 1734 C CA . ASP A 1 214 ? 25.188 26.609 -6.977 1 89.06 214 ASP A CA 1
ATOM 1735 C C . ASP A 1 214 ? 24.391 27.5 -7.914 1 89.06 214 ASP A C 1
ATOM 1737 O O . ASP A 1 214 ? 23.984 28.609 -7.531 1 89.06 214 ASP A O 1
ATOM 1741 N N . GLU A 1 215 ? 24.266 27.047 -9.125 1 91.88 215 GLU A N 1
ATOM 1742 C CA . GLU A 1 215 ? 23.297 27.656 -10.039 1 91.88 215 GLU A CA 1
ATOM 1743 C C . GLU A 1 215 ? 21.969 26.906 -10.016 1 91.88 215 GLU A C 1
ATOM 1745 O O . GLU A 1 215 ? 21.953 25.672 -9.961 1 91.88 215 GLU A O 1
ATOM 1750 N N . LEU A 1 216 ? 20.906 27.703 -9.977 1 93.56 216 LEU A N 1
ATOM 1751 C CA . LEU A 1 216 ? 19.594 27.078 -9.906 1 93.56 216 LEU A CA 1
ATOM 1752 C C . LEU A 1 216 ? 18.578 27.828 -10.758 1 93.56 216 LEU A C 1
ATOM 1754 O O . LEU A 1 216 ? 18.734 29.031 -11 1 93.56 216 LEU A O 1
ATOM 1758 N N . SER A 1 217 ? 17.656 27.109 -11.273 1 95 217 SER A N 1
ATOM 1759 C CA . SER A 1 217 ? 16.453 27.672 -11.867 1 95 217 SER A CA 1
ATOM 1760 C C . SER A 1 217 ? 15.289 27.688 -10.875 1 95 217 SER A C 1
ATOM 1762 O O . SER A 1 217 ? 15.008 26.688 -10.227 1 95 217 SER A O 1
ATOM 1764 N N . ILE A 1 218 ? 14.68 28.875 -10.688 1 95.38 218 ILE A N 1
ATOM 1765 C CA . ILE A 1 218 ? 13.508 29 -9.836 1 95.38 218 ILE A CA 1
ATOM 1766 C C . ILE A 1 218 ? 12.273 29.266 -10.695 1 95.38 218 ILE A C 1
ATOM 1768 O O . ILE A 1 218 ? 12.219 30.25 -11.438 1 95.38 218 ILE A O 1
ATOM 1772 N N . GLY A 1 219 ? 11.336 28.344 -10.633 1 97 219 GLY A N 1
ATOM 1773 C CA . GLY A 1 219 ? 10.086 28.5 -11.352 1 97 219 GLY A CA 1
ATOM 1774 C C . GLY A 1 219 ? 8.977 29.094 -10.492 1 97 219 GLY A C 1
ATOM 1775 O O . GLY A 1 219 ? 8.883 28.797 -9.297 1 97 219 GLY A O 1
ATOM 1776 N N . GLU A 1 220 ? 8.211 29.969 -11.102 1 97.56 220 GLU A N 1
ATOM 1777 C CA . GLU A 1 220 ? 6.984 30.484 -10.5 1 97.56 220 GLU A CA 1
ATOM 1778 C C . GLU A 1 220 ? 5.758 29.734 -11.008 1 97.56 220 GLU A C 1
ATOM 1780 O O . GLU A 1 220 ? 5.562 29.609 -12.219 1 97.56 220 GLU A O 1
ATOM 1785 N N . PHE A 1 221 ? 4.969 29.25 -10.109 1 98.44 221 PHE A N 1
ATOM 1786 C CA . PHE A 1 221 ? 3.832 28.406 -10.453 1 98.44 221 PHE A CA 1
ATOM 1787 C C . PHE A 1 221 ? 2.523 29.047 -10.008 1 98.44 221 PHE A C 1
ATOM 1789 O O . PHE A 1 221 ? 2.471 29.719 -8.977 1 98.44 221 PHE A O 1
ATOM 1796 N N . HIS A 1 222 ? 1.522 28.797 -10.805 1 97.81 222 HIS A N 1
ATOM 1797 C CA . HIS A 1 222 ? 0.158 29.234 -10.523 1 97.81 222 HIS A CA 1
ATOM 1798 C C . HIS A 1 222 ? -0.845 28.125 -10.812 1 97.81 222 HIS A C 1
ATOM 1800 O O . HIS A 1 222 ? -0.602 27.281 -11.672 1 97.81 222 HIS A O 1
ATOM 1806 N N . LEU A 1 223 ? -1.927 28.172 -10.039 1 98.38 223 LEU A N 1
ATOM 1807 C CA . LEU A 1 223 ? -3.076 27.391 -10.477 1 98.38 223 LEU A CA 1
ATOM 1808 C C . LEU A 1 223 ? -3.551 27.844 -11.852 1 98.38 223 LEU A C 1
ATOM 1810 O O . LEU A 1 223 ? -3.549 29.047 -12.148 1 98.38 223 LEU A O 1
ATOM 1814 N N . LEU A 1 224 ? -3.945 26.891 -12.633 1 97.81 224 LEU A N 1
ATOM 1815 C CA . LEU A 1 224 ? -4.477 27.25 -13.945 1 97.81 224 LEU A CA 1
ATOM 1816 C C . LEU A 1 224 ? -5.594 28.281 -13.812 1 97.81 224 LEU A C 1
ATOM 1818 O O . LEU A 1 224 ? -6.469 28.156 -12.953 1 97.81 224 LEU A O 1
ATOM 1822 N N . SER A 1 225 ? -5.605 29.203 -14.688 1 94.19 225 SER A N 1
ATOM 1823 C CA . SER A 1 225 ? -6.531 30.328 -14.625 1 94.19 225 SER A CA 1
ATOM 1824 C C . SER A 1 225 ? -7.973 29.875 -14.805 1 94.19 225 SER A C 1
ATOM 1826 O O . SER A 1 225 ? -8.898 30.5 -14.297 1 94.19 225 SER A O 1
ATOM 1828 N N . GLU A 1 226 ? -8.125 28.812 -15.57 1 94.44 226 GLU A N 1
ATOM 1829 C CA . GLU A 1 226 ? -9.469 28.312 -15.852 1 94.44 226 GLU A CA 1
ATOM 1830 C C . GLU A 1 226 ? -10.102 27.719 -14.602 1 94.44 226 GLU A C 1
ATOM 1832 O O . GLU A 1 226 ? -11.312 27.5 -14.555 1 94.44 226 GLU A O 1
ATOM 1837 N N . LYS A 1 227 ? -9.242 27.438 -13.688 1 93.81 227 LYS A N 1
ATOM 1838 C CA . LYS A 1 227 ? -9.742 26.906 -12.422 1 93.81 227 LYS A CA 1
ATOM 1839 C C . LYS A 1 227 ? -10.055 28.047 -11.445 1 93.81 227 LYS A C 1
ATOM 1841 O O . LYS A 1 227 ? -9.398 29.078 -11.453 1 93.81 227 LYS A O 1
ATOM 1846 N N . ASN A 1 228 ? -11.039 28.016 -10.719 1 93.56 228 ASN A N 1
ATOM 1847 C CA . ASN A 1 228 ? -11.344 29.016 -9.703 1 93.56 228 ASN A CA 1
ATOM 1848 C C . ASN A 1 228 ? -10.516 28.797 -8.438 1 93.56 228 ASN A C 1
ATOM 1850 O O . ASN A 1 228 ? -9.836 29.719 -7.973 1 93.56 228 ASN A O 1
ATOM 1854 N N . ALA A 1 229 ? -10.562 27.609 -7.91 1 96.94 229 ALA A N 1
ATOM 1855 C CA . ALA A 1 229 ? -9.82 27.234 -6.703 1 96.94 229 ALA A CA 1
ATOM 1856 C C . ALA A 1 229 ? -9.727 25.719 -6.562 1 96.94 229 ALA A C 1
ATOM 1858 O O . ALA A 1 229 ? -10.539 24.984 -7.137 1 96.94 229 ALA A O 1
ATOM 1859 N N . ILE A 1 230 ? -8.688 25.344 -5.922 1 96.94 230 ILE A N 1
ATOM 1860 C CA . ILE A 1 230 ? -8.609 23.938 -5.52 1 96.94 230 ILE A CA 1
ATOM 1861 C C . ILE A 1 230 ? -8.438 23.844 -4.004 1 96.94 230 ILE A C 1
ATOM 1863 O O . ILE A 1 230 ? -7.926 24.766 -3.373 1 96.94 230 ILE A O 1
ATOM 1867 N N . ARG A 1 231 ? -8.891 22.734 -3.453 1 96.38 231 ARG A N 1
ATOM 1868 C CA . ARG A 1 231 ? -8.836 22.516 -2.01 1 96.38 231 ARG A CA 1
ATOM 1869 C C . ARG A 1 231 ? -7.551 21.797 -1.616 1 96.38 231 ARG A C 1
ATOM 1871 O O . ARG A 1 231 ? -7.191 20.781 -2.219 1 96.38 231 ARG A O 1
ATOM 1878 N N . ILE A 1 232 ? -6.918 22.375 -0.598 1 96.44 232 ILE A N 1
ATOM 1879 C CA . ILE A 1 232 ? -5.664 21.828 -0.08 1 96.44 232 ILE A CA 1
ATOM 1880 C C . ILE A 1 232 ? -5.797 21.562 1.418 1 96.44 232 ILE A C 1
ATOM 1882 O O . ILE A 1 232 ? -6.383 22.375 2.148 1 96.44 232 ILE A O 1
ATOM 1886 N N . VAL A 1 233 ? -5.344 20.375 1.864 1 97 233 VAL A N 1
ATOM 1887 C CA . VAL A 1 233 ? -5.277 20.125 3.301 1 97 233 VAL A CA 1
ATOM 1888 C C . VAL A 1 233 ? -4.141 20.938 3.914 1 97 233 VAL A C 1
ATOM 1890 O O . VAL A 1 233 ? -3.002 20.875 3.451 1 97 233 VAL A O 1
ATOM 1893 N N . ASP A 1 234 ? -4.426 21.672 4.906 1 95.5 234 ASP A N 1
ATOM 1894 C CA . ASP A 1 234 ? -3.463 22.594 5.488 1 95.5 234 ASP A CA 1
ATOM 1895 C C . ASP A 1 234 ? -3.018 22.125 6.871 1 95.5 234 ASP A C 1
ATOM 1897 O O . ASP A 1 234 ? -3.73 22.328 7.859 1 95.5 234 ASP A O 1
ATOM 1901 N N . PHE A 1 235 ? -1.799 21.656 6.977 1 95.25 235 PHE A N 1
ATOM 1902 C CA . PHE A 1 235 ? -1.243 21.172 8.242 1 95.25 235 PHE A CA 1
ATOM 1903 C C . PHE A 1 235 ? -0.641 22.328 9.031 1 95.25 235 PHE A C 1
ATOM 1905 O O . PHE A 1 235 ? -0.168 22.141 10.156 1 95.25 235 PHE A O 1
ATOM 1912 N N . THR A 1 236 ? -0.729 23.531 8.461 1 91.56 236 THR A N 1
ATOM 1913 C CA . THR A 1 236 ? -0.157 24.688 9.141 1 91.56 236 THR A CA 1
ATOM 1914 C C . THR A 1 236 ? -1.239 25.469 9.875 1 91.56 236 THR A C 1
ATOM 1916 O O . THR A 1 236 ? -0.937 26.406 10.617 1 91.56 236 THR A O 1
ATOM 1919 N N . GLU A 1 237 ? -2.449 25.078 9.633 1 86.5 237 GLU A N 1
ATOM 1920 C CA . GLU A 1 237 ? -3.566 25.828 10.195 1 86.5 237 GLU A CA 1
ATOM 1921 C C . GLU A 1 237 ? -3.658 25.641 11.703 1 86.5 237 GLU A C 1
ATOM 1923 O O . GLU A 1 237 ? -3.443 24.547 12.211 1 86.5 237 GLU A O 1
ATOM 1928 N N . ASP A 1 238 ? -3.973 26.781 12.32 1 85.12 238 ASP A N 1
ATOM 1929 C CA . ASP A 1 238 ? -4.27 26.734 13.742 1 85.12 238 ASP A CA 1
ATOM 1930 C C . ASP A 1 238 ? -5.773 26.594 13.992 1 85.12 238 ASP A C 1
ATOM 1932 O O . ASP A 1 238 ? -6.508 27.578 13.945 1 85.12 238 ASP A O 1
ATOM 1936 N N . THR A 1 239 ? -6.219 25.5 14.336 1 87.81 239 THR A N 1
ATOM 1937 C CA . THR A 1 239 ? -7.633 25.219 14.57 1 87.81 239 THR A CA 1
ATOM 1938 C C . THR A 1 239 ? -8.078 25.766 15.922 1 87.81 239 THR A C 1
ATOM 1940 O O . THR A 1 239 ? -7.48 25.438 16.953 1 87.81 239 THR A O 1
ATOM 1943 N N . PRO A 1 240 ? -9.094 26.625 15.852 1 91.94 240 PRO A N 1
ATOM 1944 C CA . PRO A 1 240 ? -9.594 27.094 17.141 1 91.94 240 PRO A CA 1
ATOM 1945 C C . PRO A 1 240 ? -10.242 25.984 17.969 1 91.94 240 PRO A C 1
ATOM 1947 O O . PRO A 1 240 ? -10.859 25.078 17.406 1 91.94 240 PRO A O 1
ATOM 1950 N N . LEU A 1 241 ? -10.094 26.078 19.172 1 94.19 241 LEU A N 1
ATOM 1951 C CA . LEU A 1 241 ? -10.719 25.125 20.078 1 94.19 241 LEU A CA 1
ATOM 1952 C C . LEU A 1 241 ? -12.211 25.406 20.219 1 94.19 241 LEU A C 1
ATOM 1954 O O . LEU A 1 241 ? -13.023 24.469 20.281 1 94.19 241 LEU A O 1
ATOM 1958 N N . PHE A 1 242 ? -12.484 26.672 20.312 1 94.69 242 PHE A N 1
ATOM 1959 C CA . PHE A 1 242 ? -13.883 27.078 20.469 1 94.69 242 PHE A CA 1
ATOM 1960 C C . PHE A 1 242 ? -14.586 27.078 19.109 1 94.69 242 PHE A C 1
ATOM 1962 O O . PHE A 1 242 ? -14.398 27.984 18.312 1 94.69 242 PHE A O 1
ATOM 1969 N N . GLN A 1 243 ? -15.359 26.016 18.906 1 90.88 243 GLN A N 1
ATOM 1970 C CA . GLN A 1 243 ? -16.172 25.859 17.703 1 90.88 243 GLN A CA 1
ATOM 1971 C C . GLN A 1 243 ? -17.594 25.422 18.062 1 90.88 243 GLN A C 1
ATOM 1973 O O . GLN A 1 243 ? -17.859 24.234 18.25 1 90.88 243 GLN A O 1
ATOM 1978 N N . PRO A 1 244 ? -18.531 26.297 18.031 1 85.81 244 PRO A N 1
ATOM 1979 C CA . PRO A 1 244 ? -19.875 25.984 18.516 1 85.81 244 PRO A CA 1
ATOM 1980 C C . PRO A 1 244 ? -20.547 24.891 17.703 1 85.81 244 PRO A C 1
ATOM 1982 O O . PRO A 1 244 ? -21.422 24.172 18.234 1 85.81 244 PRO A O 1
ATOM 1985 N N . ASP A 1 245 ? -20.188 24.656 16.5 1 85.88 245 ASP A N 1
ATOM 1986 C CA . ASP A 1 245 ? -20.891 23.719 15.633 1 85.88 245 ASP A CA 1
ATOM 1987 C C . ASP A 1 245 ? -20.141 22.391 15.539 1 85.88 245 ASP A C 1
ATOM 1989 O O . ASP A 1 245 ? -20.484 21.531 14.727 1 85.88 245 ASP A O 1
ATOM 1993 N N . GLN A 1 246 ? -19.156 22.203 16.344 1 88.88 246 GLN A N 1
ATOM 1994 C CA . GLN A 1 246 ? -18.344 20.984 16.297 1 88.88 246 GLN A CA 1
ATOM 1995 C C . GLN A 1 246 ? -18.109 20.422 17.688 1 88.88 246 GLN A C 1
ATOM 1997 O O . GLN A 1 246 ? -17.875 21.172 18.641 1 88.88 246 GLN A O 1
ATOM 2002 N N . LYS A 1 247 ? -18.203 19.125 17.719 1 93.62 247 LYS A N 1
ATOM 2003 C CA . LYS A 1 247 ? -17.859 18.484 19 1 93.62 247 LYS A CA 1
ATOM 2004 C C . LYS A 1 247 ? -16.406 18.75 19.359 1 93.62 247 LYS A C 1
ATOM 2006 O O . LYS A 1 247 ? -15.508 18.562 18.531 1 93.62 247 LYS A O 1
ATOM 2011 N N . ILE A 1 248 ? -16.172 19.156 20.562 1 95.75 248 ILE A N 1
ATOM 2012 C CA . ILE A 1 248 ? -14.844 19.562 21 1 95.75 248 ILE A CA 1
ATOM 2013 C C . ILE A 1 248 ? -13.906 18.359 20.969 1 95.75 248 ILE A C 1
ATOM 2015 O O . ILE A 1 248 ? -12.727 18.5 20.641 1 95.75 248 ILE A O 1
ATOM 2019 N N . GLU A 1 249 ? -14.445 17.188 21.312 1 96.38 249 GLU A N 1
ATOM 2020 C CA . GLU A 1 249 ? -13.633 15.977 21.266 1 96.38 249 GLU A CA 1
ATOM 2021 C C . GLU A 1 249 ? -13.047 15.75 19.875 1 96.38 249 GLU A C 1
ATOM 2023 O O . GLU A 1 249 ? -11.875 15.406 19.75 1 96.38 249 GLU A O 1
ATOM 2028 N N . THR A 1 250 ? -13.852 15.93 18.875 1 95.19 250 THR A N 1
ATOM 2029 C CA . THR A 1 250 ? -13.422 15.766 17.484 1 95.19 250 THR A CA 1
ATOM 2030 C C . THR A 1 250 ? -12.328 16.781 17.141 1 95.19 250 THR A C 1
ATOM 2032 O O . THR A 1 250 ? -11.336 16.438 16.5 1 95.19 250 THR A O 1
ATOM 2035 N N . THR A 1 251 ? -12.539 17.953 17.625 1 94.62 251 THR A N 1
ATOM 2036 C CA . THR A 1 251 ? -11.562 19 17.406 1 94.62 251 THR A CA 1
ATOM 2037 C C . THR A 1 251 ? -10.219 18.641 18.031 1 94.62 251 THR A C 1
ATOM 2039 O O . THR A 1 251 ? -9.172 18.797 17.406 1 94.62 251 THR A O 1
ATOM 2042 N N . ILE A 1 252 ? -10.281 18.141 19.188 1 96.19 252 ILE A N 1
ATOM 2043 C CA . ILE A 1 252 ? -9.07 17.781 19.922 1 96.19 252 ILE A CA 1
ATOM 2044 C C . ILE A 1 252 ? -8.359 16.625 19.203 1 96.19 252 ILE A C 1
ATOM 2046 O O . ILE A 1 252 ? -7.164 16.719 18.906 1 96.19 252 ILE A O 1
ATOM 2050 N N . LYS A 1 253 ? -9.125 15.562 18.875 1 96.44 253 LYS A N 1
ATOM 2051 C CA . LYS A 1 253 ? -8.555 14.414 18.188 1 96.44 253 LYS A CA 1
ATOM 2052 C C . LYS A 1 253 ? -7.922 14.828 16.859 1 96.44 253 LYS A C 1
ATOM 2054 O O . LYS A 1 253 ? -6.793 14.438 16.562 1 96.44 253 LYS A O 1
ATOM 2059 N N . SER A 1 254 ? -8.594 15.617 16.141 1 95.12 254 SER A N 1
ATOM 2060 C CA . SER A 1 254 ? -8.141 16.047 14.812 1 95.12 254 SER A CA 1
ATOM 2061 C C . SER A 1 254 ? -6.855 16.859 14.914 1 95.12 254 SER A C 1
ATOM 2063 O O . SER A 1 254 ? -5.906 16.625 14.164 1 95.12 254 SER A O 1
ATOM 2065 N N . ARG A 1 255 ? -6.879 17.766 15.812 1 93.75 255 ARG A N 1
ATOM 2066 C CA . ARG A 1 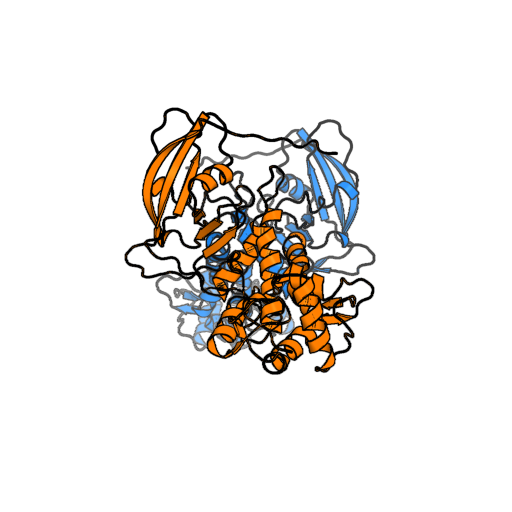255 ? -5.715 18.641 15.984 1 93.75 255 ARG A CA 1
ATOM 2067 C C . ARG A 1 255 ? -4.488 17.828 16.406 1 93.75 255 ARG A C 1
ATOM 2069 O O . ARG A 1 255 ? -3.4 18.016 15.852 1 93.75 255 ARG A O 1
ATOM 2076 N N . LEU A 1 256 ? -4.668 17 17.359 1 94.88 256 LEU A N 1
ATOM 2077 C CA . LEU A 1 256 ? -3.549 16.203 17.844 1 94.88 256 LEU A CA 1
ATOM 2078 C C . LEU A 1 256 ? -2.996 15.297 16.75 1 94.88 256 LEU A C 1
ATOM 2080 O O . LEU A 1 256 ? -1.779 15.164 16.609 1 94.88 256 LEU A O 1
ATOM 2084 N N . LEU A 1 257 ? -3.865 14.695 15.977 1 96.56 257 LEU A N 1
ATOM 2085 C CA . LEU A 1 257 ? -3.432 13.852 14.867 1 96.56 257 LEU A CA 1
ATOM 2086 C C . LEU A 1 257 ? -2.691 14.672 13.82 1 96.56 257 LEU A C 1
ATOM 2088 O O . LEU A 1 257 ? -1.603 14.289 13.383 1 96.56 257 LEU A O 1
ATOM 2092 N N . ARG A 1 258 ? -3.24 15.742 13.461 1 95.5 258 ARG A N 1
ATOM 2093 C CA . ARG A 1 258 ? -2.637 16.594 12.43 1 95.5 258 ARG A CA 1
ATOM 2094 C C . ARG A 1 258 ? -1.26 17.078 12.867 1 95.5 258 ARG A C 1
ATOM 2096 O O . ARG A 1 258 ? -0.334 17.141 12.055 1 95.5 258 ARG A O 1
ATOM 2103 N N . ASP A 1 259 ? -1.151 17.406 14.094 1 93.62 259 ASP A N 1
ATOM 2104 C CA . ASP A 1 259 ? 0.135 17.859 14.617 1 93.62 259 ASP A CA 1
ATOM 2105 C C . ASP A 1 259 ? 1.195 16.766 14.484 1 93.62 259 ASP A C 1
ATOM 2107 O O . ASP A 1 259 ? 2.334 17.047 14.102 1 93.62 259 ASP A O 1
ATOM 2111 N N . THR A 1 260 ? 0.777 15.602 14.82 1 95.44 260 THR A N 1
ATOM 2112 C CA . THR A 1 260 ? 1.714 14.484 14.758 1 95.44 260 THR A CA 1
ATOM 2113 C C . THR A 1 260 ? 2.143 14.227 13.32 1 95.44 260 THR A C 1
ATOM 2115 O O . THR A 1 260 ? 3.33 14.039 13.047 1 95.44 260 THR A O 1
ATOM 2118 N N . ILE A 1 261 ? 1.228 14.25 12.438 1 96.88 261 ILE A N 1
ATOM 2119 C CA . ILE A 1 261 ? 1.514 14.016 11.023 1 96.88 261 ILE A CA 1
ATOM 2120 C C . ILE A 1 261 ? 2.359 15.164 10.477 1 96.88 261 ILE A C 1
ATOM 2122 O O . ILE A 1 261 ? 3.309 14.93 9.719 1 96.88 261 ILE A O 1
ATOM 2126 N N . SER A 1 262 ? 1.995 16.344 10.859 1 94.69 262 SER A N 1
ATOM 2127 C CA . SER A 1 262 ? 2.717 17.531 10.406 1 94.69 262 SER A CA 1
ATOM 2128 C C . SER A 1 262 ? 4.195 17.453 10.773 1 94.69 262 SER A C 1
ATOM 2130 O O . SER A 1 262 ? 5.059 17.812 9.977 1 94.69 262 SER A O 1
ATOM 2132 N N . ARG A 1 263 ? 4.48 17.047 11.922 1 94.38 263 ARG A N 1
ATOM 2133 C CA . ARG A 1 263 ? 5.859 16.891 12.367 1 94.38 263 ARG A CA 1
ATOM 2134 C C . ARG A 1 263 ? 6.629 15.922 11.477 1 94.38 263 ARG A C 1
ATOM 2136 O O . ARG A 1 263 ? 7.789 16.156 11.148 1 94.38 263 ARG A O 1
ATOM 2143 N N . ASP A 1 264 ? 5.977 14.867 11.109 1 95.81 264 ASP A N 1
ATOM 2144 C CA . ASP A 1 264 ? 6.613 13.891 10.242 1 95.81 264 ASP A CA 1
ATOM 2145 C C . ASP A 1 264 ? 6.828 14.461 8.836 1 95.81 264 ASP A C 1
ATOM 2147 O O . ASP A 1 264 ? 7.867 14.219 8.219 1 95.81 264 ASP A O 1
ATOM 2151 N N . LEU A 1 265 ? 5.887 15.211 8.367 1 95.56 265 LEU A N 1
ATOM 2152 C CA . LEU A 1 265 ? 5.965 15.797 7.031 1 95.56 265 LEU A CA 1
ATOM 2153 C C . LEU A 1 265 ? 7.066 16.844 6.961 1 95.56 265 LEU A C 1
ATOM 2155 O O . LEU A 1 265 ? 7.688 17.031 5.914 1 95.56 265 LEU A O 1
ATOM 2159 N N . SER A 1 266 ? 7.328 17.453 8.047 1 92.69 266 SER A N 1
ATOM 2160 C CA . SER A 1 266 ? 8.234 18.609 8.078 1 92.69 266 SER A CA 1
ATOM 2161 C C . SER A 1 266 ? 9.656 18.172 8.391 1 92.69 266 SER A C 1
ATOM 2163 O O . SER A 1 266 ? 10.586 18.984 8.336 1 92.69 266 SER A O 1
ATOM 2165 N N . LYS A 1 267 ? 9.828 16.891 8.695 1 89.5 267 LYS A N 1
ATOM 2166 C CA . LYS A 1 267 ? 11.172 16.422 9.008 1 89.5 267 LYS A CA 1
ATOM 2167 C C . LYS A 1 267 ? 12.117 16.625 7.832 1 89.5 267 LYS A C 1
ATOM 2169 O O . LYS A 1 267 ? 11.773 16.312 6.691 1 89.5 267 LYS A O 1
ATOM 2174 N N . PRO A 1 268 ? 13.305 17.203 8.102 1 82.44 268 PRO A N 1
ATOM 2175 C CA . PRO A 1 268 ? 14.266 17.375 7.004 1 82.44 268 PRO A CA 1
ATOM 2176 C C . PRO A 1 268 ? 14.766 16.031 6.461 1 82.44 268 PRO A C 1
ATOM 2178 O O . PRO A 1 268 ? 14.852 15.055 7.203 1 82.44 268 PRO A O 1
ATOM 2181 N N . MET A 1 269 ? 14.992 16.109 5.23 1 75.94 269 MET A N 1
ATOM 2182 C CA . MET A 1 269 ? 15.609 14.922 4.641 1 75.94 269 MET A CA 1
ATOM 2183 C C . MET A 1 269 ? 17.016 14.719 5.184 1 75.94 269 MET A C 1
ATOM 2185 O O . MET A 1 269 ? 17.797 15.664 5.27 1 75.94 269 MET A O 1
ATOM 2189 N N . ARG A 1 270 ? 17.25 13.539 5.68 1 77.19 270 ARG A N 1
ATOM 2190 C CA . ARG A 1 270 ? 18.594 13.219 6.129 1 77.19 270 ARG A CA 1
ATOM 2191 C C . ARG A 1 270 ? 19.297 12.289 5.141 1 77.19 270 ARG A C 1
ATOM 2193 O O . ARG A 1 270 ? 18.641 11.523 4.426 1 77.19 270 ARG A O 1
ATOM 2200 N N . ARG A 1 271 ? 20.562 12.438 5.039 1 70.25 271 ARG A N 1
ATOM 2201 C CA . ARG A 1 271 ? 21.391 11.656 4.121 1 70.25 271 ARG A CA 1
ATOM 2202 C C . ARG A 1 271 ? 21.156 10.164 4.312 1 70.25 271 ARG A C 1
ATOM 2204 O O . ARG A 1 271 ? 21.234 9.383 3.361 1 70.25 271 ARG A O 1
ATOM 2211 N N . TYR A 1 272 ? 20.719 9.883 5.57 1 75.19 272 TYR A N 1
ATOM 2212 C CA . TYR A 1 272 ? 20.641 8.461 5.875 1 75.19 272 TYR A CA 1
ATOM 2213 C C . TYR A 1 272 ? 19.188 7.984 5.836 1 75.19 272 TYR A C 1
ATOM 2215 O O . TYR A 1 272 ? 18.891 6.836 6.176 1 75.19 272 TYR A O 1
ATOM 2223 N N . ASP A 1 273 ? 18.344 8.914 5.445 1 81 273 ASP A N 1
ATOM 2224 C CA . ASP A 1 273 ? 16.953 8.469 5.293 1 81 273 ASP A CA 1
ATOM 2225 C C . ASP A 1 273 ? 16.844 7.395 4.219 1 81 273 ASP A C 1
ATOM 2227 O O . ASP A 1 273 ? 17.516 7.461 3.191 1 81 273 ASP A O 1
ATOM 2231 N N . THR A 1 274 ? 16.125 6.395 4.551 1 84.06 274 THR A N 1
ATOM 2232 C CA . THR A 1 274 ? 15.82 5.348 3.586 1 84.06 274 THR A CA 1
ATOM 2233 C C . THR A 1 274 ? 14.422 5.539 3.004 1 84.06 274 THR A C 1
ATOM 2235 O O . THR A 1 274 ? 13.641 6.344 3.51 1 84.06 274 THR A O 1
ATOM 2238 N N . GLU A 1 275 ? 14.172 4.914 1.967 1 87.88 275 GLU A N 1
ATOM 2239 C CA . GLU A 1 275 ? 12.852 4.938 1.341 1 87.88 275 GLU A CA 1
ATOM 2240 C C . GLU A 1 275 ? 11.766 4.52 2.328 1 87.88 275 GLU A C 1
ATOM 2242 O O . GLU A 1 275 ? 10.648 5.047 2.293 1 87.88 275 GLU A O 1
ATOM 2247 N N . VAL A 1 276 ? 12.117 3.666 3.217 1 92.94 276 VAL A N 1
ATOM 2248 C CA . VAL A 1 276 ? 11.164 3.113 4.176 1 92.94 276 VAL A CA 1
ATOM 2249 C C . VAL A 1 276 ? 10.672 4.215 5.105 1 92.94 276 VAL A C 1
ATOM 2251 O O . VAL A 1 276 ? 9.508 4.207 5.527 1 92.94 276 VAL A O 1
ATOM 2254 N N . ASP A 1 277 ? 11.539 5.203 5.355 1 93.44 277 ASP A N 1
ATOM 2255 C CA . ASP A 1 277 ? 11.211 6.285 6.273 1 93.44 277 ASP A CA 1
ATOM 2256 C C . ASP A 1 277 ? 10.094 7.16 5.715 1 93.44 277 ASP A C 1
ATOM 2258 O O . ASP A 1 277 ? 9.398 7.844 6.469 1 93.44 277 ASP A O 1
ATOM 2262 N N . TYR A 1 278 ? 9.945 7.105 4.422 1 95.12 278 TYR A N 1
ATOM 2263 C CA . TYR A 1 278 ? 8.977 7.988 3.779 1 95.12 278 TYR A CA 1
ATOM 2264 C C . TYR A 1 278 ? 7.621 7.309 3.65 1 95.12 278 TYR A C 1
ATOM 2266 O O . TYR A 1 278 ? 6.609 7.969 3.406 1 95.12 278 TYR A O 1
ATOM 2274 N N . ILE A 1 279 ? 7.543 6.031 3.934 1 96.94 279 ILE A N 1
ATOM 2275 C CA . ILE A 1 279 ? 6.367 5.227 3.623 1 96.94 279 ILE A CA 1
ATOM 2276 C C . ILE A 1 279 ? 5.16 5.754 4.391 1 96.94 279 ILE A C 1
ATOM 2278 O O . ILE A 1 279 ? 4.09 5.957 3.812 1 96.94 279 ILE A O 1
ATOM 2282 N N . PRO A 1 280 ? 5.309 6.094 5.648 1 97.69 280 PRO A N 1
ATOM 2283 C CA . PRO A 1 280 ? 4.125 6.539 6.391 1 97.69 280 PRO A CA 1
ATOM 2284 C C . PRO A 1 280 ? 3.543 7.84 5.844 1 97.69 280 PRO A C 1
ATOM 2286 O O . PRO A 1 280 ? 2.328 7.949 5.664 1 97.69 280 PRO A O 1
ATOM 2289 N N . THR A 1 281 ? 4.414 8.797 5.566 1 97.94 281 THR A N 1
ATOM 2290 C CA . THR A 1 281 ? 3.906 10.078 5.082 1 97.94 281 THR A CA 1
ATOM 2291 C C . THR A 1 281 ? 3.391 9.945 3.652 1 97.94 281 THR A C 1
ATOM 2293 O O . THR A 1 281 ? 2.457 10.648 3.26 1 97.94 281 THR A O 1
ATOM 2296 N N . GLN A 1 282 ? 4 9.055 2.848 1 98 282 GLN A N 1
ATOM 2297 C CA . GLN A 1 282 ? 3.445 8.758 1.531 1 98 282 GLN A CA 1
ATOM 2298 C C . GLN A 1 282 ? 2.035 8.188 1.646 1 98 282 GLN A C 1
ATOM 2300 O O . GLN A 1 282 ? 1.133 8.594 0.911 1 98 282 GLN A O 1
ATOM 2305 N N . PHE A 1 283 ? 1.863 7.297 2.58 1 98.25 283 PHE A N 1
ATOM 2306 C CA . PHE A 1 283 ? 0.563 6.684 2.818 1 98.25 283 PHE A CA 1
ATOM 2307 C C . PHE A 1 283 ? -0.478 7.738 3.172 1 98.25 283 PHE A C 1
ATOM 2309 O O . PHE A 1 283 ? -1.563 7.766 2.588 1 98.25 283 PHE A O 1
ATOM 2316 N N . ILE A 1 284 ? -0.185 8.578 4.141 1 97.81 284 ILE A N 1
ATOM 2317 C CA . ILE A 1 284 ? -1.187 9.516 4.629 1 97.81 284 ILE A CA 1
ATOM 2318 C C . ILE A 1 284 ? -1.549 10.508 3.523 1 97.81 284 ILE A C 1
ATOM 2320 O O . ILE A 1 284 ? -2.699 10.945 3.424 1 97.81 284 ILE A O 1
ATOM 2324 N N . CYS A 1 285 ? -0.569 10.867 2.67 1 97.88 285 CYS A N 1
ATOM 2325 C CA . CYS A 1 285 ? -0.868 11.734 1.533 1 97.88 285 CYS A CA 1
ATOM 2326 C C . CYS A 1 285 ? -1.836 11.055 0.571 1 97.88 285 CYS A C 1
ATOM 2328 O O . CYS A 1 285 ? -2.793 11.68 0.107 1 97.88 285 CYS A O 1
ATOM 2330 N N . GLU A 1 286 ? -1.555 9.812 0.281 1 97.62 286 GLU A N 1
ATOM 2331 C CA . GLU A 1 286 ? -2.475 9.07 -0.575 1 97.62 286 GLU A CA 1
ATOM 2332 C C . GLU A 1 286 ? -3.85 8.945 0.075 1 97.62 286 GLU A C 1
ATOM 2334 O O . GLU A 1 286 ? -4.875 9.078 -0.596 1 97.62 286 GLU A O 1
ATOM 2339 N N . PHE A 1 287 ? -3.889 8.672 1.377 1 96.62 287 PHE A N 1
ATOM 2340 C CA . PHE A 1 287 ? -5.137 8.578 2.125 1 96.62 287 PHE A CA 1
ATOM 2341 C C . PHE A 1 287 ? -5.941 9.867 1.998 1 96.62 287 PHE A C 1
ATOM 2343 O O . PHE A 1 287 ? -7.137 9.836 1.698 1 96.62 287 PHE A O 1
ATOM 2350 N N . ILE A 1 288 ? -5.266 10.977 2.189 1 96.56 288 ILE A N 1
ATOM 2351 C CA . ILE A 1 288 ? -5.906 12.281 2.09 1 96.56 288 ILE A CA 1
ATOM 2352 C C . ILE A 1 288 ? -6.449 12.484 0.676 1 96.56 288 ILE A C 1
ATOM 2354 O O . ILE A 1 288 ? -7.602 12.883 0.499 1 96.56 288 ILE A O 1
ATOM 2358 N N . LYS A 1 289 ? -5.668 12.195 -0.283 1 96.25 289 LYS A N 1
ATOM 2359 C CA . LYS A 1 289 ? -6.074 12.336 -1.679 1 96.25 289 LYS A CA 1
ATOM 2360 C C . LYS A 1 289 ? -7.336 11.531 -1.973 1 96.25 289 LYS A C 1
ATOM 2362 O O . LYS A 1 289 ? -8.289 12.047 -2.562 1 96.25 289 LYS A O 1
ATOM 2367 N N . VAL A 1 290 ? -7.414 10.328 -1.485 1 94.19 290 VAL A N 1
ATOM 2368 C CA . VAL A 1 290 ? -8.469 9.391 -1.839 1 94.19 290 VAL A CA 1
ATOM 2369 C C . VAL A 1 290 ? -9.727 9.688 -1.022 1 94.19 290 VAL A C 1
ATOM 2371 O O . VAL A 1 290 ? -10.836 9.688 -1.56 1 94.19 290 VAL A O 1
ATOM 2374 N N . TYR A 1 291 ? -9.578 10.031 0.2 1 93.44 291 TYR A N 1
ATOM 2375 C CA . TYR A 1 291 ? -10.734 10.031 1.089 1 93.44 291 TYR A CA 1
ATOM 2376 C C . TYR A 1 291 ? -11.266 11.445 1.285 1 93.44 291 TYR A C 1
ATOM 2378 O O . TYR A 1 291 ? -12.414 11.633 1.709 1 93.44 291 TYR A O 1
ATOM 2386 N N . THR A 1 292 ? -10.445 12.477 1.067 1 93.88 292 THR A N 1
ATOM 2387 C CA . THR A 1 292 ? -10.93 13.836 1.254 1 93.88 292 THR A CA 1
ATOM 2388 C C . THR A 1 292 ? -11.195 14.508 -0.091 1 93.88 292 THR A C 1
ATOM 2390 O O . THR A 1 292 ? -11.914 15.508 -0.163 1 93.88 292 THR A O 1
ATOM 2393 N N . GLY A 1 293 ? -10.539 13.977 -1.124 1 93.31 293 GLY A N 1
ATOM 2394 C CA . GLY A 1 293 ? -10.664 14.594 -2.434 1 93.31 293 GLY A CA 1
ATOM 2395 C C . GLY A 1 293 ? -9.805 15.836 -2.59 1 93.31 293 GLY A C 1
ATOM 2396 O O . GLY A 1 293 ? -9.914 16.547 -3.586 1 93.31 293 GLY A O 1
ATOM 2397 N N . ALA A 1 294 ? -8.969 16.141 -1.617 1 96.69 294 ALA A N 1
ATOM 2398 C CA . ALA A 1 294 ? -8.078 17.297 -1.702 1 96.69 294 ALA A CA 1
ATOM 2399 C C . ALA A 1 294 ? -7.105 17.156 -2.869 1 96.69 294 ALA A C 1
ATOM 2401 O O . ALA A 1 294 ? -6.797 16.047 -3.297 1 96.69 294 ALA A O 1
ATOM 2402 N N . SER A 1 295 ? -6.633 18.297 -3.365 1 97.81 295 SER A N 1
ATOM 2403 C CA . SER A 1 295 ? -5.73 18.297 -4.512 1 97.81 295 SER A CA 1
ATOM 2404 C C . SER A 1 295 ? -4.273 18.375 -4.062 1 97.81 295 SER A C 1
ATOM 2406 O O . SER A 1 295 ? -3.361 18.297 -4.891 1 97.81 295 SER A O 1
ATOM 2408 N N . GLY A 1 296 ? -4.082 18.547 -2.791 1 97.88 296 GLY A N 1
ATOM 2409 C CA . GLY A 1 296 ? -2.732 18.656 -2.26 1 97.88 296 GLY A CA 1
ATOM 2410 C C . GLY A 1 296 ? -2.699 18.875 -0.758 1 97.88 296 GLY A C 1
ATOM 2411 O O . GLY A 1 296 ? -3.73 18.781 -0.089 1 97.88 296 GLY A O 1
ATOM 2412 N N . ILE A 1 297 ? -1.507 19.078 -0.248 1 97.81 297 ILE A N 1
ATOM 2413 C CA . ILE A 1 297 ? -1.301 19.359 1.169 1 97.81 297 ILE A CA 1
ATOM 2414 C C . ILE A 1 297 ? -0.326 20.531 1.329 1 97.81 297 ILE A C 1
ATOM 2416 O O . ILE A 1 297 ? 0.461 20.812 0.424 1 97.81 297 ILE A O 1
ATOM 2420 N N . ARG A 1 298 ? -0.43 21.172 2.385 1 96.5 298 ARG A N 1
ATOM 2421 C CA . ARG A 1 298 ? 0.476 22.25 2.795 1 96.5 298 ARG A CA 1
ATOM 2422 C C . ARG A 1 298 ? 1.002 22 4.207 1 96.5 298 ARG A C 1
ATOM 2424 O O . ARG A 1 298 ? 0.245 21.625 5.098 1 96.5 298 ARG A O 1
ATOM 2431 N N . PHE A 1 299 ? 2.287 22.141 4.422 1 95 299 PHE A N 1
ATOM 2432 C CA . PHE A 1 299 ? 2.91 21.922 5.723 1 95 299 PHE A CA 1
ATOM 2433 C C . PHE A 1 299 ? 4.141 22.797 5.891 1 95 299 PHE A C 1
ATOM 2435 O O . PHE A 1 299 ? 4.723 23.25 4.902 1 95 299 PHE A O 1
ATOM 2442 N N . SER A 1 300 ? 4.555 23.047 7.055 1 92.5 300 SER A N 1
ATOM 2443 C CA . SER A 1 300 ? 5.645 23.969 7.355 1 92.5 300 SER A CA 1
ATOM 2444 C C . SER A 1 300 ? 6.992 23.375 6.957 1 92.5 300 SER A C 1
ATOM 2446 O O . SER A 1 300 ? 7.223 22.172 7.117 1 92.5 300 SER A O 1
ATOM 2448 N N . SER A 1 301 ? 7.836 24.266 6.516 1 89.38 301 SER A N 1
ATOM 2449 C CA . SER A 1 301 ? 9.211 23.859 6.262 1 89.38 301 SER A CA 1
ATOM 2450 C C . SER A 1 301 ? 10.023 23.812 7.551 1 89.38 301 SER A C 1
ATOM 2452 O O . SER A 1 301 ? 9.891 24.703 8.406 1 89.38 301 SER A O 1
ATOM 2454 N N . SER A 1 302 ? 10.773 22.75 7.727 1 81.06 302 SER A N 1
ATOM 2455 C CA . SER A 1 302 ? 11.656 22.688 8.883 1 81.06 302 SER A CA 1
ATOM 2456 C C . SER A 1 302 ? 12.953 23.438 8.641 1 81.06 302 SER A C 1
ATOM 2458 O O . SER A 1 302 ? 13.672 23.781 9.578 1 81.06 302 SER A O 1
ATOM 2460 N N . LEU A 1 303 ? 13.312 23.641 7.398 1 79.69 303 LEU A N 1
ATOM 2461 C CA . LEU A 1 303 ? 14.602 24.234 7.043 1 79.69 303 LEU A CA 1
ATOM 2462 C C . LEU A 1 303 ? 14.523 25.75 7.055 1 79.69 303 LEU A C 1
ATOM 2464 O O . LEU A 1 303 ? 15.539 26.422 7.262 1 79.69 303 LEU A O 1
ATOM 2468 N N . HIS A 1 304 ? 13.375 26.281 6.766 1 80.25 304 HIS A N 1
ATOM 2469 C CA . HIS A 1 304 ? 13.133 27.719 6.809 1 80.25 304 HIS A CA 1
ATOM 2470 C C . HIS A 1 304 ? 11.82 28.047 7.516 1 80.25 304 HIS A C 1
ATOM 2472 O O . HIS A 1 304 ? 10.75 27.984 6.906 1 80.25 304 HIS A O 1
ATOM 2478 N N . PRO A 1 305 ? 11.875 28.422 8.633 1 77.12 305 PRO A N 1
ATOM 2479 C CA . PRO A 1 305 ? 10.703 28.562 9.5 1 77.12 305 PRO A CA 1
ATOM 2480 C C . PRO A 1 305 ? 9.648 29.484 8.914 1 77.12 305 PRO A C 1
ATOM 2482 O O . PRO A 1 305 ? 8.469 29.391 9.273 1 77.12 305 PRO A O 1
ATOM 2485 N N . GLU A 1 306 ? 9.969 30.328 7.988 1 81.88 306 GLU A N 1
ATOM 2486 C CA . GLU A 1 306 ? 8.992 31.281 7.477 1 81.88 306 GLU A CA 1
ATOM 2487 C C . GLU A 1 306 ? 8.289 30.734 6.23 1 81.88 306 GLU A C 1
ATOM 2489 O O . GLU A 1 306 ? 7.375 31.375 5.703 1 81.88 306 GLU A O 1
ATOM 2494 N N . GLY A 1 307 ? 8.633 29.578 5.914 1 89.75 307 GLY A N 1
ATOM 2495 C CA . GLY A 1 307 ? 8.086 29.094 4.66 1 89.75 307 GLY A CA 1
ATOM 2496 C C . GLY A 1 307 ? 7.293 27.812 4.812 1 89.75 307 GLY A C 1
ATOM 2497 O O . GLY A 1 307 ? 7.465 27.078 5.789 1 89.75 307 GLY A O 1
ATOM 2498 N N . ASN A 1 308 ? 6.301 27.688 3.898 1 93.75 308 ASN A N 1
ATOM 2499 C CA . ASN A 1 308 ? 5.5 26.469 3.822 1 93.75 308 ASN A CA 1
ATOM 2500 C C . ASN A 1 308 ? 5.73 25.719 2.512 1 93.75 308 ASN A C 1
ATOM 2502 O O . ASN A 1 308 ? 5.934 26.344 1.467 1 93.75 308 ASN A O 1
ATOM 2506 N N . ASN A 1 309 ? 5.738 24.484 2.652 1 94.94 309 ASN A N 1
ATOM 2507 C CA . ASN A 1 309 ? 5.734 23.609 1.475 1 94.94 309 ASN A CA 1
ATOM 2508 C C . ASN A 1 309 ? 4.316 23.297 1.019 1 94.94 309 ASN A C 1
ATOM 2510 O O . ASN A 1 309 ? 3.406 23.172 1.843 1 94.94 309 ASN A O 1
ATOM 2514 N N . VAL A 1 310 ? 4.137 23.234 -0.245 1 96.88 310 VAL A N 1
ATOM 2515 C CA . VAL A 1 310 ? 2.867 22.859 -0.853 1 96.88 310 VAL A CA 1
ATOM 2516 C C . VAL A 1 310 ? 3.094 21.734 -1.863 1 96.88 310 VAL A C 1
ATOM 2518 O O . VAL A 1 310 ? 3.932 21.859 -2.76 1 96.88 310 VAL A O 1
ATOM 2521 N N . VAL A 1 311 ? 2.396 20.641 -1.677 1 98 311 VAL A N 1
ATOM 2522 C CA . VAL A 1 311 ? 2.492 19.516 -2.605 1 98 311 VAL A CA 1
ATOM 2523 C C . VAL A 1 311 ? 1.174 19.359 -3.359 1 98 311 VAL A C 1
ATOM 2525 O O . VAL A 1 311 ? 0.113 19.234 -2.744 1 98 311 VAL A O 1
ATOM 2528 N N . ILE A 1 312 ? 1.268 19.406 -4.672 1 98.44 312 ILE A N 1
ATOM 2529 C CA . ILE A 1 312 ? 0.095 19.25 -5.527 1 98.44 312 ILE A CA 1
ATOM 2530 C C . ILE A 1 312 ? 0.087 17.844 -6.125 1 98.44 312 ILE A C 1
ATOM 2532 O O . ILE A 1 312 ? 1.051 17.438 -6.777 1 98.44 312 ILE A O 1
ATOM 2536 N N . PHE A 1 313 ? -1.031 17.094 -5.992 1 98 313 PHE A N 1
ATOM 2537 C CA . PHE A 1 313 ? -1.089 15.672 -6.34 1 98 313 PHE A CA 1
ATOM 2538 C C . PHE A 1 313 ? -1.175 15.492 -7.852 1 98 313 PHE A C 1
ATOM 2540 O O . PHE A 1 313 ? -0.715 14.484 -8.391 1 98 313 PHE A O 1
ATOM 2547 N N . ASP A 1 314 ? -1.761 16.484 -8.523 1 97.25 314 ASP A N 1
ATOM 2548 C CA . ASP A 1 314 ? -1.87 16.484 -9.984 1 97.25 314 ASP A CA 1
ATOM 2549 C C . ASP A 1 314 ? -1.23 17.734 -10.578 1 97.25 314 ASP A C 1
ATOM 2551 O O . ASP A 1 314 ? -1.824 18.812 -10.547 1 97.25 314 ASP A O 1
ATOM 2555 N N . GLN A 1 315 ? -0.11 17.547 -11.18 1 96.94 315 GLN A N 1
ATOM 2556 C CA . GLN A 1 315 ? 0.65 18.688 -11.664 1 96.94 315 GLN A CA 1
ATOM 2557 C C . GLN A 1 315 ? -0.091 19.406 -12.789 1 96.94 315 GLN A C 1
ATOM 2559 O O . GLN A 1 315 ? 0.172 20.578 -13.07 1 96.94 315 GLN A O 1
ATOM 2564 N N . ASP A 1 316 ? -1.002 18.75 -13.414 1 96.81 316 ASP A N 1
ATOM 2565 C CA . ASP A 1 316 ? -1.706 19.344 -14.547 1 96.81 316 ASP A CA 1
ATOM 2566 C C . ASP A 1 316 ? -2.607 20.484 -14.094 1 96.81 316 ASP A C 1
ATOM 2568 O O . ASP A 1 316 ? -3.09 21.266 -14.922 1 96.81 316 ASP A O 1
ATOM 2572 N N . LEU A 1 317 ? -2.801 20.594 -12.844 1 98 317 LEU A N 1
ATOM 2573 C CA . LEU A 1 317 ? -3.59 21.688 -12.289 1 98 317 LEU A CA 1
ATOM 2574 C C . LEU A 1 317 ? -2.779 22.984 -12.25 1 98 317 LEU A C 1
ATOM 2576 O O . LEU A 1 317 ? -3.338 24.062 -12.062 1 98 317 LEU A O 1
ATOM 2580 N N . MET A 1 318 ? -1.507 22.875 -12.414 1 98.31 318 MET A N 1
ATOM 2581 C CA . MET A 1 318 ? -0.606 24 -12.203 1 98.31 318 MET A CA 1
ATOM 2582 C C . MET A 1 318 ? 0.1 24.375 -13.5 1 98.31 318 MET A C 1
ATOM 2584 O O . MET A 1 318 ? 0.212 23.562 -14.414 1 98.31 318 MET A O 1
ATOM 2588 N N . GLU A 1 319 ? 0.583 25.531 -13.562 1 97.75 319 GLU A N 1
ATOM 2589 C CA . GLU A 1 319 ? 1.404 26 -14.68 1 97.75 319 GLU A CA 1
ATOM 2590 C C . GLU A 1 319 ? 2.604 26.797 -14.188 1 97.75 319 GLU A C 1
ATOM 2592 O O . GLU A 1 319 ? 2.488 27.578 -13.234 1 97.75 319 GLU A O 1
ATOM 2597 N N . CYS A 1 320 ? 3.715 26.516 -14.75 1 98.12 320 CYS A N 1
ATOM 2598 C CA . CYS A 1 320 ? 4.902 27.344 -14.531 1 98.12 320 CYS A CA 1
ATOM 2599 C C . CYS A 1 320 ? 4.938 28.516 -15.492 1 98.12 320 CYS A C 1
ATOM 2601 O O . CYS A 1 320 ? 5.086 28.344 -16.703 1 98.12 320 CYS A O 1
ATOM 2603 N N . THR A 1 321 ? 4.945 29.703 -15.008 1 96.69 321 THR A N 1
ATOM 2604 C CA . THR A 1 321 ? 4.738 30.859 -15.867 1 96.69 321 THR A CA 1
ATOM 2605 C C . THR A 1 321 ? 6.055 31.609 -16.094 1 96.69 321 THR A C 1
ATOM 2607 O O . THR A 1 321 ? 6.188 32.375 -17.062 1 96.69 321 THR A O 1
ATOM 2610 N N . LYS A 1 322 ? 6.93 31.484 -15.188 1 95.88 322 LYS A N 1
ATOM 2611 C CA . LYS A 1 322 ? 8.203 32.188 -15.25 1 95.88 322 LYS A CA 1
ATOM 2612 C C . LYS A 1 322 ? 9.32 31.375 -14.625 1 95.88 322 LYS A C 1
ATOM 2614 O O . LYS A 1 322 ? 9.117 30.703 -13.609 1 95.88 322 LYS A O 1
ATOM 2619 N N . VAL A 1 323 ? 10.422 31.359 -15.258 1 97.06 323 VAL A N 1
ATOM 2620 C CA . VAL A 1 323 ? 11.602 30.719 -14.711 1 97.06 323 VAL A CA 1
ATOM 2621 C C . VAL A 1 323 ? 12.766 31.703 -14.656 1 97.06 323 VAL A C 1
ATOM 2623 O O . VAL A 1 323 ? 13.031 32.406 -15.633 1 97.06 323 VAL A O 1
ATOM 2626 N N . THR A 1 324 ? 13.391 31.812 -13.562 1 94.75 324 THR A N 1
ATOM 2627 C CA . THR A 1 324 ? 14.523 32.719 -13.391 1 94.75 324 THR A CA 1
ATOM 2628 C C . THR A 1 324 ? 15.773 31.922 -13 1 94.75 324 THR A C 1
ATOM 2630 O O . THR A 1 324 ? 15.703 30.984 -12.195 1 94.75 324 THR A O 1
ATOM 2633 N N . LEU A 1 325 ? 16.875 32.312 -13.594 1 94.19 325 LEU A N 1
ATOM 2634 C CA . LEU A 1 325 ? 18.156 31.734 -13.242 1 94.19 325 LEU A CA 1
ATOM 2635 C C . LEU A 1 325 ? 18.797 32.5 -12.094 1 94.19 325 LEU A C 1
ATOM 2637 O O . LEU A 1 325 ? 18.859 33.75 -12.117 1 94.19 325 LEU A O 1
ATOM 2641 N N . LYS A 1 326 ? 19.203 31.75 -11.078 1 90.88 326 LYS A N 1
ATOM 2642 C CA . LYS A 1 326 ? 19.844 32.375 -9.922 1 90.88 326 LYS A CA 1
ATOM 2643 C C . LYS A 1 326 ? 21.141 31.656 -9.555 1 90.88 326 LYS A C 1
ATOM 2645 O O . LYS A 1 326 ? 21.297 30.469 -9.844 1 90.88 326 LYS A O 1
ATOM 2650 N N . LYS A 1 327 ? 22.047 32.375 -8.977 1 90 327 LYS A N 1
ATOM 2651 C CA . LYS A 1 327 ? 23.281 31.812 -8.406 1 90 327 LYS A CA 1
ATOM 2652 C C . LYS A 1 327 ? 23.375 32.094 -6.914 1 90 327 LYS A C 1
ATOM 2654 O O . LYS A 1 327 ? 23.156 33.25 -6.488 1 90 327 LYS A O 1
ATOM 2659 N N . VAL A 1 328 ? 23.688 31.047 -6.137 1 86.81 328 VAL A N 1
ATOM 2660 C CA . VAL A 1 328 ? 23.766 31.234 -4.691 1 86.81 328 VAL A CA 1
ATOM 2661 C C . VAL A 1 328 ? 25.047 32 -4.344 1 86.81 328 VAL A C 1
ATOM 2663 O O . VAL A 1 328 ? 26.156 31.578 -4.672 1 86.81 328 VAL A O 1
ATOM 2666 N N . SER A 1 329 ? 24.922 33.156 -3.801 1 82.75 329 SER A N 1
ATOM 2667 C CA . SER A 1 329 ? 26.078 34 -3.516 1 82.75 329 SER A CA 1
ATOM 2668 C C . SER A 1 329 ? 26.359 34.062 -2.02 1 82.75 329 SER A C 1
ATOM 2670 O O . SER A 1 329 ? 27.453 34.438 -1.607 1 82.75 329 SER A O 1
ATOM 2672 N N . LEU A 1 330 ? 25.438 33.812 -1.1 1 72.38 330 LEU A N 1
ATOM 2673 C CA . LEU A 1 330 ? 25.641 33.812 0.344 1 72.38 330 LEU A CA 1
ATOM 2674 C C . LEU A 1 330 ? 24.953 32.625 1.012 1 72.38 330 LEU A C 1
ATOM 2676 O O . LEU A 1 330 ? 23.828 32.312 0.665 1 72.38 330 LEU A O 1
ATOM 2680 N N . VAL A 1 331 ? 25.781 31.781 1.681 1 65.81 331 VAL A N 1
ATOM 2681 C CA . VAL A 1 331 ? 25.203 30.719 2.488 1 65.81 331 VAL A CA 1
ATOM 2682 C C . VAL A 1 331 ? 25.594 30.906 3.953 1 65.81 331 VAL A C 1
ATOM 2684 O O . VAL A 1 331 ? 26.766 31.062 4.277 1 65.81 331 VAL A O 1
ATOM 2687 N N . ASN A 1 332 ? 24.672 31.266 4.773 1 62.44 332 ASN A N 1
ATOM 2688 C CA . ASN A 1 332 ? 24.953 31.359 6.203 1 62.44 332 ASN A CA 1
ATOM 2689 C C . ASN A 1 332 ? 24.844 30 6.887 1 62.44 332 ASN A C 1
ATOM 2691 O O . ASN A 1 332 ? 23.734 29.5 7.086 1 62.44 332 ASN A O 1
ATOM 2695 N N . LEU A 1 333 ? 26.031 29.266 7.141 1 59.78 333 LEU A N 1
ATOM 2696 C CA . LEU A 1 333 ? 26.047 27.938 7.75 1 59.78 333 LEU A CA 1
ATOM 2697 C C . LEU A 1 333 ? 26.375 28.031 9.234 1 59.78 333 LEU A C 1
ATOM 2699 O O . LEU A 1 333 ? 27.234 28.828 9.641 1 59.78 333 LEU A O 1
ATOM 2703 N N . GLY A 1 334 ? 25.516 27.641 10.141 1 57.25 334 GLY A N 1
ATOM 2704 C CA . GLY A 1 334 ? 25.828 27.469 11.547 1 57.25 334 GLY A CA 1
ATOM 2705 C C . GLY A 1 334 ? 25.922 26.016 11.969 1 57.25 334 GLY A C 1
ATOM 2706 O O . GLY A 1 334 ? 25.297 25.141 11.352 1 57.25 334 GLY A O 1
ATOM 2707 N N . SER A 1 335 ? 27.047 25.656 12.781 1 59.88 335 SER A N 1
ATOM 2708 C CA . SER A 1 335 ? 27.219 24.281 13.258 1 59.88 335 SER A CA 1
ATOM 2709 C C . SER A 1 335 ? 27.094 24.203 14.773 1 59.88 335 SER A C 1
ATOM 2711 O O . SER A 1 335 ? 27.359 25.188 15.477 1 59.88 335 SER A O 1
ATOM 2713 N N . THR A 1 336 ? 26.344 23.359 15.266 1 61.03 336 THR A N 1
ATOM 2714 C CA . THR A 1 336 ? 26.297 23.094 16.703 1 61.03 336 THR A CA 1
ATOM 2715 C C . THR A 1 336 ? 27.016 21.797 17.031 1 61.03 336 THR A C 1
ATOM 2717 O O . THR A 1 336 ? 26.938 20.812 16.281 1 61.03 336 THR A O 1
ATOM 2720 N N . GLU A 1 337 ? 27.891 21.766 18.078 1 57.34 337 GLU A N 1
ATOM 2721 C CA . GLU A 1 337 ? 28.641 20.594 18.531 1 57.34 337 GLU A CA 1
ATOM 2722 C C . GLU A 1 337 ? 27.703 19.516 19.062 1 57.34 337 GLU A C 1
ATOM 2724 O O . GLU A 1 337 ? 26.766 19.812 19.812 1 57.34 337 GLU A O 1
ATOM 2729 N N . LEU A 1 338 ? 27.688 18.469 18.281 1 59.38 338 LEU A N 1
ATOM 2730 C CA . LEU A 1 338 ? 26.938 17.344 18.828 1 59.38 338 LEU A CA 1
ATOM 2731 C C . LEU A 1 338 ? 27.562 16.844 20.125 1 59.38 338 LEU A C 1
ATOM 2733 O O . LEU A 1 338 ? 28.797 16.812 20.25 1 59.38 338 LEU A O 1
ATOM 2737 N N . LYS A 1 339 ? 26.859 16.859 21.203 1 46.81 339 LYS A N 1
ATOM 2738 C CA . LYS A 1 339 ? 27.391 16.281 22.438 1 46.81 339 LYS A CA 1
ATOM 2739 C C . LYS A 1 339 ? 27.359 14.758 22.391 1 46.81 339 LYS A C 1
ATOM 2741 O O . LYS A 1 339 ? 26.438 14.164 21.828 1 46.81 339 LYS A O 1
ATOM 2746 N N . MET B 1 1 ? -21.938 -42.344 -27.453 1 92.62 1 MET B N 1
ATOM 2747 C CA . MET B 1 1 ? -20.516 -42.531 -27.719 1 92.62 1 MET B CA 1
ATOM 2748 C C . MET B 1 1 ? -19.781 -42.938 -26.438 1 92.62 1 MET B C 1
ATOM 2750 O O . MET B 1 1 ? -20 -42.344 -25.375 1 92.62 1 MET B O 1
ATOM 2754 N N . LEU B 1 2 ? -19.016 -43.969 -26.516 1 95.31 2 LEU B N 1
ATOM 2755 C CA . LEU B 1 2 ? -18.234 -44.406 -25.359 1 95.31 2 LEU B CA 1
ATOM 2756 C C . LEU B 1 2 ? -16.859 -43.719 -25.344 1 95.31 2 LEU B C 1
ATOM 2758 O O . LEU B 1 2 ? -16.203 -43.594 -26.375 1 95.31 2 LEU B O 1
ATOM 2762 N N . VAL B 1 3 ? -16.531 -43.25 -24.156 1 96.56 3 VAL B N 1
ATOM 2763 C CA . VAL B 1 3 ? -15.234 -42.625 -23.969 1 96.56 3 VAL B CA 1
ATOM 2764 C C . VAL B 1 3 ? -14.484 -43.281 -22.812 1 96.56 3 VAL B C 1
ATOM 2766 O O . VAL B 1 3 ? -15.109 -43.844 -21.906 1 96.56 3 VAL B O 1
ATOM 2769 N N . CYS B 1 4 ? -13.172 -43.281 -22.859 1 97.38 4 CYS B N 1
ATOM 2770 C CA . CYS B 1 4 ? -12.367 -43.906 -21.812 1 97.38 4 CYS B CA 1
ATOM 2771 C C . CYS B 1 4 ? -11.398 -42.906 -21.203 1 97.38 4 CYS B C 1
ATOM 2773 O O . CYS B 1 4 ? -11.352 -41.75 -21.609 1 97.38 4 CYS B O 1
ATOM 2775 N N . LYS B 1 5 ? -10.672 -43.344 -20.156 1 96.56 5 LYS B N 1
ATOM 2776 C CA . LYS B 1 5 ? -9.75 -42.469 -19.438 1 96.56 5 LYS B CA 1
ATOM 2777 C C . LYS B 1 5 ? -8.617 -42 -20.328 1 96.56 5 LYS B C 1
ATOM 2779 O O . LYS B 1 5 ? -8.078 -40.906 -20.125 1 96.56 5 LYS B O 1
ATOM 2784 N N . ASN B 1 6 ? -8.328 -42.719 -21.406 1 96.81 6 ASN B N 1
ATOM 2785 C CA . ASN B 1 6 ? -7.211 -42.375 -22.281 1 96.81 6 ASN B CA 1
ATOM 2786 C C . ASN B 1 6 ? -7.582 -41.281 -23.266 1 96.81 6 ASN B C 1
ATOM 2788 O O . ASN B 1 6 ? -6.715 -40.75 -23.969 1 96.81 6 ASN B O 1
ATOM 2792 N N . CYS B 1 7 ? -8.805 -40.938 -23.312 1 97.62 7 CYS B N 1
ATOM 2793 C CA . CYS B 1 7 ? -9.25 -39.844 -24.156 1 97.62 7 CYS B CA 1
ATOM 2794 C C . CYS B 1 7 ? -8.984 -38.5 -23.5 1 97.62 7 CYS B C 1
ATOM 2796 O O . CYS B 1 7 ? -9.047 -37.438 -24.156 1 97.62 7 CYS B O 1
ATOM 2798 N N . PHE B 1 8 ? -8.656 -38.469 -22.234 1 97.81 8 PHE B N 1
ATOM 2799 C CA . PHE B 1 8 ? -8.531 -37.25 -21.453 1 97.81 8 PHE B CA 1
ATOM 2800 C C . PHE B 1 8 ? -7.195 -37.219 -20.719 1 97.81 8 PHE B C 1
ATOM 2802 O O . PHE B 1 8 ? -6.594 -38.25 -20.469 1 97.81 8 PHE B O 1
ATOM 2809 N N . SER B 1 9 ? -6.758 -36 -20.375 1 96.19 9 SER B N 1
ATOM 2810 C CA . SER B 1 9 ? -5.535 -35.812 -19.594 1 96.19 9 SER B CA 1
ATOM 2811 C C . SER B 1 9 ? -5.848 -35.344 -18.188 1 96.19 9 SER B C 1
ATOM 2813 O O . SER B 1 9 ? -4.98 -35.344 -17.312 1 96.19 9 SER B O 1
ATOM 2815 N N . ASP B 1 10 ? -7.07 -34.938 -17.938 1 95.75 10 ASP B N 1
ATOM 2816 C CA . ASP B 1 10 ? -7.516 -34.469 -16.625 1 95.75 10 ASP B CA 1
ATOM 2817 C C . ASP B 1 10 ? -7.531 -35.625 -15.617 1 95.75 10 ASP B C 1
ATOM 2819 O O . ASP B 1 10 ? -8.312 -36.562 -15.758 1 95.75 10 ASP B O 1
ATOM 2823 N N . LYS B 1 11 ? -6.762 -35.469 -14.641 1 93.69 11 LYS B N 1
ATOM 2824 C CA . LYS B 1 11 ? -6.535 -36.562 -13.703 1 93.69 11 LYS B CA 1
ATOM 2825 C C . LYS B 1 11 ? -7.824 -36.969 -12.977 1 93.69 11 LYS B C 1
ATOM 2827 O O . LYS B 1 11 ? -8.078 -38.125 -12.734 1 93.69 11 LYS B O 1
ATOM 2832 N N . GLU B 1 12 ? -8.57 -35.969 -12.641 1 94.56 12 GLU B N 1
ATOM 2833 C CA . GLU B 1 12 ? -9.812 -36.219 -11.914 1 94.56 12 GLU B CA 1
ATOM 2834 C C . GLU B 1 12 ? -10.844 -36.906 -12.805 1 94.56 12 GLU B C 1
ATOM 2836 O O . GLU B 1 12 ? -11.539 -37.812 -12.375 1 94.56 12 GLU B O 1
ATOM 2841 N N . LEU B 1 13 ? -10.914 -36.469 -14.031 1 96.31 13 LEU B N 1
ATOM 2842 C CA . LEU B 1 13 ? -11.852 -37.062 -14.969 1 96.31 13 LEU B CA 1
ATOM 2843 C C . LEU B 1 13 ? -11.438 -38.5 -15.289 1 96.31 13 LEU B C 1
ATOM 2845 O O . LEU B 1 13 ? -12.289 -39.406 -15.391 1 96.31 13 LEU B O 1
ATOM 2849 N N . ARG B 1 14 ? -10.164 -38.75 -15.438 1 96.56 14 ARG B N 1
ATOM 2850 C CA . ARG B 1 14 ? -9.648 -40.094 -15.672 1 96.56 14 ARG B CA 1
ATOM 2851 C C . ARG B 1 14 ? -10.039 -41.031 -14.539 1 96.56 14 ARG B C 1
ATOM 2853 O O . ARG B 1 14 ? -10.516 -42.125 -14.789 1 96.56 14 ARG B O 1
ATOM 2860 N N . ALA B 1 15 ? -9.859 -40.562 -13.359 1 96 15 ALA B N 1
ATOM 2861 C CA . ALA B 1 15 ? -10.211 -41.344 -12.188 1 96 15 ALA B CA 1
ATOM 2862 C C . ALA B 1 15 ? -11.711 -41.625 -12.141 1 96 15 ALA B C 1
ATOM 2864 O O . ALA B 1 15 ? -12.141 -42.719 -11.773 1 96 15 ALA B O 1
ATOM 2865 N N . PHE B 1 16 ? -12.469 -40.625 -12.453 1 95.69 16 PHE B N 1
ATOM 2866 C CA . PHE B 1 16 ? -13.922 -40.75 -12.477 1 95.69 16 PHE B CA 1
ATOM 2867 C C . PHE B 1 16 ? -14.352 -41.844 -13.453 1 95.69 16 PHE B C 1
ATOM 2869 O O . PHE B 1 16 ? -15.172 -42.719 -13.109 1 95.69 16 PHE B O 1
ATOM 2876 N N . ILE B 1 17 ? -13.805 -41.906 -14.633 1 96.25 17 ILE B N 1
ATOM 2877 C CA . ILE B 1 17 ? -14.148 -42.875 -15.672 1 96.25 17 ILE B CA 1
ATOM 2878 C C . ILE B 1 17 ? -13.719 -44.281 -15.234 1 96.25 17 ILE B C 1
ATOM 2880 O O . ILE B 1 17 ? -14.445 -45.25 -15.438 1 96.25 17 ILE B O 1
ATOM 2884 N N . GLU B 1 18 ? -12.57 -44.312 -14.625 1 95.44 18 GLU B N 1
ATOM 2885 C CA . GLU B 1 18 ? -12.047 -45.594 -14.164 1 95.44 18 GLU B CA 1
ATOM 2886 C C . GLU B 1 18 ? -12.953 -46.219 -13.086 1 95.44 18 GLU B C 1
ATOM 2888 O O . GLU B 1 18 ? -13.125 -47.438 -13.039 1 95.44 18 GLU B O 1
ATOM 2893 N N . SER B 1 19 ? -13.484 -45.375 -12.281 1 95.06 19 SER B N 1
ATOM 2894 C CA . SER B 1 19 ? -14.289 -45.844 -11.148 1 95.06 19 SER B CA 1
ATOM 2895 C C . SER B 1 19 ? -15.672 -46.281 -11.609 1 95.06 19 SER B C 1
ATOM 2897 O O . SER B 1 19 ? -16.25 -47.219 -11.031 1 95.06 19 SER B O 1
ATOM 2899 N N . LEU B 1 20 ? -16.219 -45.688 -12.609 1 91.25 20 LEU B N 1
ATOM 2900 C CA . LEU B 1 20 ? -17.609 -45.938 -13 1 91.25 20 LEU B CA 1
ATOM 2901 C C . LEU B 1 20 ? -17.672 -46.844 -14.227 1 91.25 20 LEU B C 1
ATOM 2903 O O . LEU B 1 20 ? -18.734 -47.438 -14.516 1 91.25 20 LEU B O 1
ATOM 2907 N N . GLY B 1 21 ? -16.547 -46.969 -14.883 1 89.44 21 GLY B N 1
ATOM 2908 C CA . GLY B 1 21 ? -16.594 -47.5 -16.234 1 89.44 21 GLY B CA 1
ATOM 2909 C C . GLY B 1 21 ? -16.703 -49.031 -16.266 1 89.44 21 GLY B C 1
ATOM 2910 O O . GLY B 1 21 ? -16.422 -49.688 -15.273 1 89.44 21 GLY B O 1
ATOM 2911 N N . LYS B 1 22 ? -17.266 -49.469 -17.391 1 94.06 22 LYS B N 1
ATOM 2912 C CA . LYS B 1 22 ? -17.297 -50.906 -17.719 1 94.06 22 LYS B CA 1
ATOM 2913 C C . LYS B 1 22 ? -16.266 -51.25 -18.812 1 94.06 22 LYS B C 1
ATOM 2915 O O . LYS B 1 22 ? -15.984 -50.406 -19.672 1 94.06 22 LYS B O 1
ATOM 2920 N N . SER B 1 23 ? -15.844 -52.469 -18.703 1 95.06 23 SER B N 1
ATOM 2921 C CA . SER B 1 23 ? -14.797 -52.844 -19.656 1 95.06 23 SER B CA 1
ATOM 2922 C C . SER B 1 23 ? -15.359 -52.969 -21.078 1 95.06 23 SER B C 1
ATOM 2924 O O . SER B 1 23 ? -16.344 -53.688 -21.297 1 95.06 23 SER B O 1
ATOM 2926 N N . ASP B 1 24 ? -14.797 -52.25 -21.906 1 95.31 24 ASP B N 1
ATOM 2927 C CA . ASP B 1 24 ? -15.164 -52.281 -23.312 1 95.31 24 ASP B CA 1
ATOM 2928 C C . ASP B 1 24 ? -14.078 -51.625 -24.172 1 95.31 24 ASP B C 1
ATOM 2930 O O . ASP B 1 24 ? -13.039 -51.188 -23.656 1 95.31 24 ASP B O 1
ATOM 2934 N N . ASP B 1 25 ? -14.328 -51.656 -25.484 1 94.88 25 ASP B N 1
ATOM 2935 C CA . ASP B 1 25 ? -13.422 -50.969 -26.391 1 94.88 25 ASP B CA 1
ATOM 2936 C C . ASP B 1 25 ? -13.836 -49.5 -26.594 1 94.88 25 ASP B C 1
ATOM 2938 O O . ASP B 1 25 ? -15.031 -49.188 -26.656 1 94.88 25 ASP B O 1
ATOM 2942 N N . CYS B 1 26 ? -12.906 -48.594 -26.609 1 94.94 26 CYS B N 1
ATOM 2943 C CA . CYS B 1 26 ? -13.188 -47.188 -26.828 1 94.94 26 CYS B CA 1
ATOM 2944 C C . CYS B 1 26 ? -13.062 -46.812 -28.312 1 94.94 26 CYS B C 1
ATOM 2946 O O . CYS B 1 26 ? -12 -47 -28.906 1 94.94 26 CYS B O 1
ATOM 2948 N N . TYR B 1 27 ? -13.977 -46.312 -28.875 1 89.06 27 TYR B N 1
ATOM 2949 C CA . TYR B 1 27 ? -13.977 -46 -30.312 1 89.06 27 TYR B CA 1
ATOM 2950 C C . TYR B 1 27 ? -13.336 -44.656 -30.578 1 89.06 27 TYR B C 1
ATOM 2952 O O . TYR B 1 27 ? -12.961 -44.344 -31.719 1 89.06 27 TYR B O 1
ATOM 2960 N N . VAL B 1 28 ? -13.203 -43.844 -29.578 1 94.69 28 VAL B N 1
ATOM 2961 C CA . VAL B 1 28 ? -12.664 -42.5 -29.75 1 94.69 28 VAL B CA 1
ATOM 2962 C C . VAL B 1 28 ? -11.148 -42.562 -29.922 1 94.69 28 VAL B C 1
ATOM 2964 O O . VAL B 1 28 ? -10.602 -42.062 -30.906 1 94.69 28 VAL B O 1
ATOM 2967 N N . CYS B 1 29 ? -10.422 -43.25 -29.016 1 93.88 29 CYS B N 1
ATOM 2968 C CA . CYS B 1 29 ? -8.961 -43.281 -29.062 1 93.88 29 CYS B CA 1
ATOM 2969 C C . CYS B 1 29 ? -8.453 -44.656 -29.5 1 93.88 29 CYS B C 1
ATOM 2971 O O . CYS B 1 29 ? -7.258 -44.844 -29.719 1 93.88 29 CYS B O 1
ATOM 2973 N N . GLY B 1 30 ? -9.297 -45.75 -29.531 1 91.44 30 GLY B N 1
ATOM 2974 C CA . GLY B 1 30 ? -8.922 -47.062 -30.047 1 91.44 30 GLY B CA 1
ATOM 2975 C C . GLY B 1 30 ? -8.445 -48.031 -28.953 1 91.44 30 GLY B C 1
ATOM 2976 O O . GLY B 1 30 ? -8.141 -49.188 -29.234 1 91.44 30 GLY B O 1
ATOM 2977 N N . SER B 1 31 ? -8.445 -47.625 -27.719 1 94.62 31 SER B N 1
ATOM 2978 C CA . SER B 1 31 ? -8.023 -48.469 -26.609 1 94.62 31 SER B CA 1
ATOM 2979 C C . SER B 1 31 ? -8.969 -49.656 -26.453 1 94.62 31 SER B C 1
ATOM 2981 O O . SER B 1 31 ? -10.18 -49.531 -26.625 1 94.62 31 SER B O 1
ATOM 2983 N N . LYS B 1 32 ? -8.352 -50.812 -26.078 1 95.56 32 LYS B N 1
ATOM 2984 C CA . LYS B 1 32 ? -9.125 -52.031 -25.953 1 95.56 32 LYS B CA 1
ATOM 2985 C C . LYS B 1 32 ? -9.266 -52.469 -24.5 1 95.56 32 LYS B C 1
ATOM 2987 O O . LYS B 1 32 ? -8.336 -52.281 -23.703 1 95.56 32 LYS B O 1
ATOM 2992 N N . ASN B 1 33 ? -10.438 -53.094 -24.25 1 95.12 33 ASN B N 1
ATOM 2993 C CA . ASN B 1 33 ? -10.711 -53.688 -22.938 1 95.12 33 ASN B CA 1
ATOM 2994 C C . ASN B 1 33 ? -10.336 -52.719 -21.812 1 95.12 33 ASN B C 1
ATOM 2996 O O . ASN B 1 33 ? -9.555 -53.094 -20.922 1 95.12 33 ASN B O 1
ATOM 3000 N N . ILE B 1 34 ? -10.875 -51.562 -21.891 1 95.94 34 ILE B N 1
ATOM 3001 C CA . ILE B 1 34 ? -10.602 -50.5 -20.922 1 95.94 34 ILE B CA 1
ATOM 3002 C C . ILE B 1 34 ? -11.906 -49.969 -20.328 1 95.94 34 ILE B C 1
ATOM 3004 O O . ILE B 1 34 ? -12.984 -50.219 -20.875 1 95.94 34 ILE B O 1
ATOM 3008 N N . ALA B 1 35 ? -11.781 -49.375 -19.203 1 95.56 35 ALA B N 1
ATOM 3009 C CA . ALA B 1 35 ? -12.969 -48.781 -18.578 1 95.56 35 ALA B CA 1
ATOM 3010 C C . ALA B 1 35 ? -13.523 -47.656 -19.438 1 95.56 35 ALA B C 1
ATOM 3012 O O . ALA B 1 35 ? -12.812 -46.688 -19.766 1 95.56 35 ALA B O 1
ATOM 3013 N N . VAL B 1 36 ? -14.773 -47.812 -19.828 1 97 36 VAL B N 1
ATOM 3014 C CA . VAL B 1 36 ? -15.414 -46.781 -20.656 1 97 36 VAL B CA 1
ATOM 3015 C C . VAL B 1 36 ? -16.734 -46.344 -20.016 1 97 36 VAL B C 1
ATOM 3017 O O . VAL B 1 36 ? -17.328 -47.094 -19.234 1 97 36 VAL B O 1
ATOM 3020 N N . ILE B 1 37 ? -17.125 -45.125 -20.344 1 96.69 37 ILE B N 1
ATOM 3021 C CA . ILE B 1 37 ? -18.453 -44.625 -19.969 1 96.69 37 ILE B CA 1
ATOM 3022 C C . ILE B 1 37 ? -19.125 -43.969 -21.188 1 96.69 37 ILE B C 1
ATOM 3024 O O . ILE B 1 37 ? -18.453 -43.625 -22.156 1 96.69 37 ILE B O 1
ATOM 3028 N N . GLU B 1 38 ? -20.469 -43.906 -21.047 1 96 38 GLU B N 1
ATOM 3029 C CA . GLU B 1 38 ? -21.188 -43.188 -22.094 1 96 38 GLU B CA 1
ATOM 3030 C C . GLU B 1 38 ? -20.969 -41.688 -21.953 1 96 38 GLU B C 1
ATOM 3032 O O . GLU B 1 38 ? -21.031 -41.125 -20.844 1 96 38 GLU B O 1
ATOM 3037 N N . LEU B 1 39 ? -20.734 -41.031 -23.062 1 96.56 39 LEU B N 1
ATOM 3038 C CA . LEU B 1 39 ? -20.516 -39.594 -23.047 1 96.56 39 LEU B CA 1
ATOM 3039 C C . LEU B 1 39 ? -21.688 -38.875 -22.391 1 96.56 39 LEU B C 1
ATOM 3041 O O . LEU B 1 39 ? -21.531 -37.781 -21.828 1 96.56 39 LEU B O 1
ATOM 3045 N N . THR B 1 40 ? -22.875 -39.406 -22.438 1 96.19 40 THR B N 1
ATOM 3046 C CA . THR B 1 40 ? -24.078 -38.812 -21.875 1 96.19 40 THR B CA 1
ATOM 3047 C C . THR B 1 40 ? -23.922 -38.594 -20.375 1 96.19 40 THR B C 1
ATOM 3049 O O . THR B 1 40 ? -24.562 -37.719 -19.781 1 96.19 40 THR B O 1
ATOM 3052 N N . GLU B 1 41 ? -23.016 -39.406 -19.766 1 95.56 41 GLU B N 1
ATOM 3053 C CA . GLU B 1 41 ? -22.766 -39.281 -18.328 1 95.56 41 GLU B CA 1
ATOM 3054 C C . GLU B 1 41 ? -21.984 -38 -18.016 1 95.56 41 GLU B C 1
ATOM 3056 O O . GLU B 1 41 ? -21.922 -37.562 -16.875 1 95.56 41 GLU B O 1
ATOM 3061 N N . LEU B 1 42 ? -21.359 -37.406 -19.047 1 96.44 42 LEU B N 1
ATOM 3062 C CA . LEU B 1 42 ? -20.516 -36.25 -18.859 1 96.44 42 LEU B CA 1
ATOM 3063 C C . LEU B 1 42 ? -21.172 -35 -19.438 1 96.44 42 LEU B C 1
ATOM 3065 O O . LEU B 1 42 ? -20.562 -33.906 -19.453 1 96.44 42 LEU B O 1
ATOM 3069 N N . LEU B 1 43 ? -22.375 -35.094 -19.906 1 97.44 43 LEU B N 1
ATOM 3070 C CA . LEU B 1 43 ? -22.984 -34 -20.641 1 97.44 43 LEU B CA 1
ATOM 3071 C C . LEU B 1 43 ? -23.234 -32.812 -19.719 1 97.44 43 LEU B C 1
ATOM 3073 O O . LEU B 1 43 ? -23.141 -31.656 -20.156 1 97.44 43 LEU B O 1
ATOM 3077 N N . ASP B 1 44 ? -23.578 -33.094 -18.469 1 96.5 44 ASP B N 1
ATOM 3078 C CA . ASP B 1 44 ? -23.766 -31.984 -17.516 1 96.5 44 ASP B CA 1
ATOM 3079 C C . ASP B 1 44 ? -22.469 -31.188 -17.344 1 96.5 44 ASP B C 1
ATOM 3081 O O . ASP B 1 44 ? -22.5 -29.953 -17.25 1 96.5 44 ASP B O 1
ATOM 3085 N N . PHE B 1 45 ? -21.375 -31.875 -17.25 1 97.06 45 PHE B N 1
ATOM 3086 C CA . PHE B 1 45 ? -20.062 -31.234 -17.141 1 97.06 45 PHE B CA 1
ATOM 3087 C C . PHE B 1 45 ? -19.781 -30.391 -18.375 1 97.06 45 PHE B C 1
ATOM 3089 O O . PHE B 1 45 ? -19.391 -29.219 -18.25 1 97.06 45 PHE B O 1
ATOM 3096 N N . PHE B 1 46 ? -19.984 -30.922 -19.562 1 97.69 46 PHE B N 1
ATOM 3097 C CA . PHE B 1 46 ? -19.703 -30.203 -20.797 1 97.69 46 PHE B CA 1
ATOM 3098 C C . PHE B 1 46 ? -20.641 -29.016 -20.969 1 97.69 46 PHE B C 1
ATOM 3100 O O . PHE B 1 46 ? -20.234 -27.969 -21.484 1 97.69 46 PHE B O 1
ATOM 3107 N N . GLN B 1 47 ? -21.922 -29.234 -20.547 1 97.88 47 GLN B N 1
ATOM 3108 C CA . GLN B 1 47 ? -22.859 -28.125 -20.578 1 97.88 47 GLN B CA 1
ATOM 3109 C C . GLN B 1 47 ? -22.344 -26.938 -19.75 1 97.88 47 GLN B C 1
ATOM 3111 O O . GLN B 1 47 ? -22.266 -25.812 -20.25 1 97.88 47 GLN B O 1
ATOM 3116 N N . GLU B 1 48 ? -21.953 -27.234 -18.547 1 97.31 48 GLU B N 1
ATOM 3117 C CA . GLU B 1 48 ? -21.453 -26.188 -17.656 1 97.31 48 GLU B CA 1
ATOM 3118 C C . GLU B 1 48 ? -20.156 -25.594 -18.188 1 97.31 48 GLU B C 1
ATOM 3120 O O . GLU B 1 48 ? -19.969 -24.375 -18.141 1 97.31 48 GLU B O 1
ATOM 3125 N N . PHE B 1 49 ? -19.297 -26.438 -18.656 1 97.69 49 PHE B N 1
ATOM 3126 C CA . PHE B 1 49 ? -17.984 -26.047 -19.125 1 97.69 49 PHE B CA 1
ATOM 3127 C C . PHE B 1 49 ? -18.094 -25.125 -20.344 1 97.69 49 PHE B C 1
ATOM 3129 O O . PHE B 1 49 ? -17.516 -24.047 -20.359 1 97.69 49 PHE B O 1
ATOM 3136 N N . LEU B 1 50 ? -18.891 -25.484 -21.328 1 97.88 50 LEU B N 1
ATOM 3137 C CA . LEU B 1 50 ? -18.922 -24.766 -22.594 1 97.88 50 LEU B CA 1
ATOM 3138 C C . LEU B 1 50 ? -19.75 -23.484 -22.469 1 97.88 50 LEU B C 1
ATOM 3140 O O . LEU B 1 50 ? -19.672 -22.609 -23.328 1 97.88 50 LEU B O 1
ATOM 3144 N N . GLU B 1 51 ? -20.484 -23.391 -21.359 1 97.31 51 GLU B N 1
ATOM 3145 C CA . GLU B 1 51 ? -21.219 -22.172 -21.062 1 97.31 51 GLU B CA 1
ATOM 3146 C C . GLU B 1 51 ? -20.266 -21 -20.797 1 97.31 51 GLU B C 1
ATOM 3148 O O . GLU B 1 51 ? -20.688 -19.844 -20.781 1 97.31 51 GLU B O 1
ATOM 3153 N N . ASN B 1 52 ? -19.047 -21.25 -20.578 1 97.88 52 ASN B N 1
ATOM 3154 C CA . ASN B 1 52 ? -18.078 -20.219 -20.234 1 97.88 52 ASN B CA 1
ATOM 3155 C C . ASN B 1 52 ? -17.406 -19.641 -21.469 1 97.88 52 ASN B C 1
ATOM 3157 O O . ASN B 1 52 ? -16.562 -18.734 -21.359 1 97.88 52 ASN B O 1
ATOM 3161 N N . PHE B 1 53 ? -17.859 -20.109 -22.609 1 98 53 PHE B N 1
ATOM 3162 C CA . PHE B 1 53 ? -17.344 -19.609 -23.891 1 98 53 PHE B CA 1
ATOM 3163 C C . PHE B 1 53 ? -18.438 -18.922 -24.688 1 98 53 PHE B C 1
ATOM 3165 O O . PHE B 1 53 ? -19.625 -19.188 -24.484 1 98 53 PHE B O 1
ATOM 3172 N N . ARG B 1 54 ? -18.016 -18.031 -25.5 1 97.75 54 ARG B N 1
ATOM 3173 C CA . ARG B 1 54 ? -18.875 -17.406 -26.484 1 97.75 54 ARG B CA 1
ATOM 3174 C C . ARG B 1 54 ? -18.219 -17.406 -27.859 1 97.75 54 ARG B C 1
ATOM 3176 O O . ARG B 1 54 ? -16.984 -17.406 -27.969 1 97.75 54 ARG B O 1
ATOM 3183 N N . ARG B 1 55 ? -19.031 -17.438 -28.844 1 97.38 55 ARG B N 1
ATOM 3184 C CA . ARG B 1 55 ? -18.484 -17.297 -30.188 1 97.38 55 ARG B CA 1
ATOM 3185 C C . ARG B 1 55 ? -17.875 -15.914 -30.375 1 97.38 55 ARG B C 1
ATOM 3187 O O . ARG B 1 55 ? -18.391 -14.914 -29.875 1 97.38 55 ARG B O 1
ATOM 3194 N N . SER B 1 56 ? -16.75 -15.938 -31 1 97.12 56 SER B N 1
ATOM 3195 C CA . SER B 1 56 ? -16.016 -14.703 -31.234 1 97.12 56 SER B CA 1
ATOM 3196 C C . SER B 1 56 ? -15.258 -14.75 -32.562 1 97.12 56 SER B C 1
ATOM 3198 O O . SER B 1 56 ? -14.461 -15.664 -32.781 1 97.12 56 SER B O 1
ATOM 3200 N N . GLU B 1 57 ? -15.422 -13.742 -33.375 1 95.31 57 GLU B N 1
ATOM 3201 C CA . GLU B 1 57 ? -14.758 -13.68 -34.688 1 95.31 57 GLU B CA 1
ATOM 3202 C C . GLU B 1 57 ? -13.242 -13.578 -34.531 1 95.31 57 GLU B C 1
ATOM 3204 O O . GLU B 1 57 ? -12.492 -14.023 -35.375 1 95.31 57 GLU B O 1
ATOM 3209 N N . THR B 1 58 ? -12.828 -13.062 -33.469 1 95.19 58 THR B N 1
ATOM 3210 C CA . THR B 1 58 ? -11.406 -12.875 -33.219 1 95.19 58 THR B CA 1
ATOM 3211 C C . THR B 1 58 ? -10.859 -13.961 -32.312 1 95.19 58 THR B C 1
ATOM 3213 O O . THR B 1 58 ? -9.719 -13.875 -31.844 1 95.19 58 THR B O 1
ATOM 3216 N N . GLY B 1 59 ? -11.68 -14.922 -32 1 96.75 59 GLY B N 1
ATOM 3217 C CA . GLY B 1 59 ? -11.266 -15.984 -31.109 1 96.75 59 GLY B CA 1
ATOM 3218 C C . GLY B 1 59 ? -10.453 -17.062 -31.781 1 96.75 59 GLY B C 1
ATOM 3219 O O . GLY B 1 59 ? -9.883 -16.844 -32.844 1 96.75 59 GLY B O 1
ATOM 3220 N N . VAL B 1 60 ? -10.266 -18.156 -31.094 1 97.19 60 VAL B N 1
ATOM 3221 C CA . VAL B 1 60 ? -9.562 -19.328 -31.594 1 97.19 60 VAL B CA 1
ATOM 3222 C C . VAL B 1 60 ? -10.492 -20.547 -31.547 1 97.19 60 VAL B C 1
ATOM 3224 O O . VAL B 1 60 ? -11.516 -20.531 -30.844 1 97.19 60 VAL B O 1
ATOM 3227 N N . PRO B 1 61 ? -10.125 -21.547 -32.281 1 98.12 61 PRO B N 1
ATOM 3228 C CA . PRO B 1 61 ? 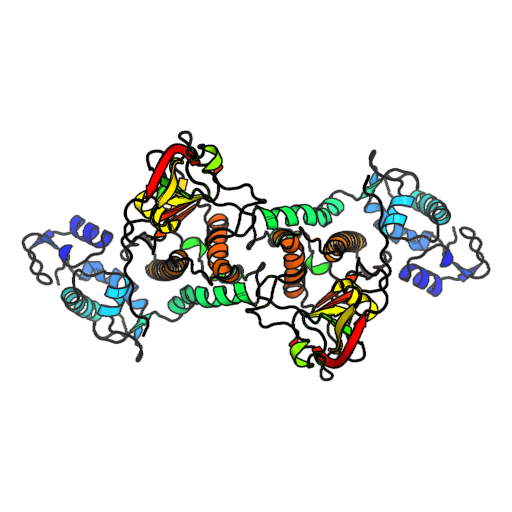-10.984 -22.719 -32.25 1 98.12 61 PRO B CA 1
ATOM 3229 C C . PRO B 1 61 ? -11.172 -23.297 -30.844 1 98.12 61 PRO B C 1
ATOM 3231 O O . PRO B 1 61 ? -10.219 -23.344 -30.062 1 98.12 61 PRO B O 1
ATOM 3234 N N . LEU B 1 62 ? -12.406 -23.688 -30.531 1 98.38 62 LEU B N 1
ATOM 3235 C CA . LEU B 1 62 ? -12.781 -24.188 -29.203 1 98.38 62 LEU B CA 1
ATOM 3236 C C . LEU B 1 62 ? -11.828 -25.281 -28.734 1 98.38 62 LEU B C 1
ATOM 3238 O O . LEU B 1 62 ? -11.32 -25.219 -27.609 1 98.38 62 LEU B O 1
ATOM 3242 N N . ARG B 1 63 ? -11.547 -26.312 -29.578 1 97.88 63 ARG B N 1
ATOM 3243 C CA . ARG B 1 63 ? -10.672 -27.422 -29.219 1 97.88 63 ARG B CA 1
ATOM 3244 C C . ARG B 1 63 ? -9.281 -26.906 -28.844 1 97.88 63 ARG B C 1
ATOM 3246 O O . ARG B 1 63 ? -8.672 -27.391 -27.891 1 97.88 63 ARG B O 1
ATOM 3253 N N . SER B 1 64 ? -8.805 -25.938 -29.547 1 97.25 64 SER B N 1
ATOM 3254 C CA . SER B 1 64 ? -7.484 -25.375 -29.297 1 97.25 64 SER B CA 1
ATOM 3255 C C . SER B 1 64 ? -7.461 -24.562 -28 1 97.25 64 SER B C 1
ATOM 3257 O O . SER B 1 64 ? -6.496 -24.641 -27.234 1 97.25 64 SER B O 1
ATOM 3259 N N . LYS B 1 65 ? -8.5 -23.781 -27.812 1 96.75 65 LYS B N 1
ATOM 3260 C CA . LYS B 1 65 ? -8.609 -22.969 -26.609 1 96.75 65 LYS B CA 1
ATOM 3261 C C . LYS B 1 65 ? -8.586 -23.828 -25.359 1 96.75 65 LYS B C 1
ATOM 3263 O O . LYS B 1 65 ? -7.867 -23.531 -24.406 1 96.75 65 LYS B O 1
ATOM 3268 N N . ILE B 1 66 ? -9.297 -24.875 -25.391 1 96.81 66 ILE B N 1
ATOM 3269 C CA . ILE B 1 66 ? -9.367 -25.797 -24.266 1 96.81 66 ILE B CA 1
ATOM 3270 C C . ILE B 1 66 ? -8.016 -26.484 -24.062 1 96.81 66 ILE B C 1
ATOM 3272 O O . ILE B 1 66 ? -7.512 -26.562 -22.938 1 96.81 66 ILE B O 1
ATOM 3276 N N . GLN B 1 67 ? -7.402 -26.938 -25.125 1 95.56 67 GLN B N 1
ATOM 3277 C CA . GLN B 1 67 ? -6.133 -27.656 -25.031 1 95.56 67 GLN B CA 1
ATOM 3278 C C . GLN B 1 67 ? -5.016 -26.734 -24.547 1 95.56 67 GLN B C 1
ATOM 3280 O O . GLN B 1 67 ? -4.191 -27.141 -23.719 1 95.56 67 GLN B O 1
ATOM 3285 N N . GLU B 1 68 ? -5.008 -25.609 -25.047 1 91.19 68 GLU B N 1
ATOM 3286 C CA . GLU B 1 68 ? -3.965 -24.641 -24.672 1 91.19 68 GLU B CA 1
ATOM 3287 C C . GLU B 1 68 ? -4.039 -24.297 -23.188 1 91.19 68 GLU B C 1
ATOM 3289 O O . GLU B 1 68 ? -3.014 -24.234 -22.516 1 91.19 68 GLU B O 1
ATOM 3294 N N . SER B 1 69 ? -5.223 -24.172 -22.719 1 88.94 69 SER B N 1
ATOM 3295 C CA . SER B 1 69 ? -5.398 -23.688 -21.359 1 88.94 69 SER B CA 1
ATOM 3296 C C . SER B 1 69 ? -5.402 -24.828 -20.359 1 88.94 69 SER B C 1
ATOM 3298 O O . SER B 1 69 ? -4.953 -24.672 -19.219 1 88.94 69 SER B O 1
ATOM 3300 N N . TRP B 1 70 ? -5.926 -25.984 -20.797 1 93.62 70 TRP B N 1
ATOM 3301 C CA . TRP B 1 70 ? -6.234 -26.984 -19.797 1 93.62 70 TRP B CA 1
ATOM 3302 C C . TRP B 1 70 ? -5.566 -28.312 -20.125 1 93.62 70 TRP B C 1
ATOM 3304 O O . TRP B 1 70 ? -5.52 -29.219 -19.281 1 93.62 70 TRP B O 1
ATOM 3314 N N . SER B 1 71 ? -5.043 -28.438 -21.281 1 93 71 SER B N 1
ATOM 3315 C CA . SER B 1 71 ? -4.562 -29.766 -21.672 1 93 71 SER B CA 1
ATOM 3316 C C . SER B 1 71 ? -5.531 -30.859 -21.234 1 93 71 SER B C 1
ATOM 3318 O O . SER B 1 71 ? -5.137 -31.812 -20.578 1 93 71 SER B O 1
ATOM 3320 N N . PHE B 1 72 ? -6.723 -30.688 -21.625 1 97 72 PHE B N 1
ATOM 3321 C CA . PHE B 1 72 ? -7.828 -31.469 -21.078 1 97 72 PHE B CA 1
ATOM 3322 C C . PHE B 1 72 ? -7.961 -32.812 -21.797 1 97 72 PHE B C 1
ATOM 3324 O O . PHE B 1 72 ? -8.211 -33.844 -21.156 1 97 72 PHE B O 1
ATOM 3331 N N . PHE B 1 73 ? -7.832 -32.812 -23.062 1 97.81 73 PHE B N 1
ATOM 3332 C CA . PHE B 1 73 ? -7.949 -34.031 -23.875 1 97.81 73 PHE B CA 1
ATOM 3333 C C . PHE B 1 73 ? -6.574 -34.594 -24.172 1 97.81 73 PHE B C 1
ATOM 3335 O O . PHE B 1 73 ? -5.562 -33.906 -24.078 1 97.81 73 PHE B O 1
ATOM 3342 N N . SER B 1 74 ? -6.57 -35.906 -24.531 1 96.56 74 SER B N 1
ATOM 3343 C CA . SER B 1 74 ? -5.312 -36.562 -24.828 1 96.56 74 SER B CA 1
ATOM 3344 C C . SER B 1 74 ? -4.719 -36.094 -26.141 1 96.56 74 SER B C 1
ATOM 3346 O O . SER B 1 74 ? -3.504 -36.188 -26.344 1 96.56 74 SER B O 1
ATOM 3348 N N . SER B 1 75 ? -5.598 -35.656 -27.047 1 95.38 75 SER B N 1
ATOM 3349 C CA . SER B 1 75 ? -5.184 -35.156 -28.344 1 95.38 75 SER B CA 1
ATOM 3350 C C . SER B 1 75 ? -6.246 -34.25 -28.953 1 95.38 75 SER B C 1
ATOM 3352 O O . SER B 1 75 ? -7.387 -34.219 -28.5 1 95.38 75 SER B O 1
ATOM 3354 N N . LEU B 1 76 ? -5.836 -33.531 -29.969 1 95.69 76 LEU B N 1
ATOM 3355 C CA . LEU B 1 76 ? -6.789 -32.688 -30.656 1 95.69 76 LEU B CA 1
ATOM 3356 C C . LEU B 1 76 ? -7.852 -33.5 -31.375 1 95.69 76 LEU B C 1
ATOM 3358 O O . LEU B 1 76 ? -9 -33.062 -31.5 1 95.69 76 LEU B O 1
ATOM 3362 N N . ASP B 1 77 ? -7.445 -34.656 -31.781 1 95.75 77 ASP B N 1
ATOM 3363 C CA . ASP B 1 77 ? -8.398 -35.531 -32.438 1 95.75 77 ASP B CA 1
ATOM 3364 C C . ASP B 1 77 ? -9.477 -36 -31.469 1 95.75 77 ASP B C 1
ATOM 3366 O O . ASP B 1 77 ? -10.672 -35.969 -31.781 1 95.75 77 ASP B O 1
ATOM 3370 N N . SER B 1 78 ? -9.031 -36.469 -30.344 1 96.81 78 SER B N 1
ATOM 3371 C CA . SER B 1 78 ? -9.984 -36.844 -29.312 1 96.81 78 SER B CA 1
ATOM 3372 C C . SER B 1 78 ? -10.898 -35.688 -28.938 1 96.81 78 SER B C 1
ATOM 3374 O O . SER B 1 78 ? -12.102 -35.875 -28.75 1 96.81 78 SER B O 1
ATOM 3376 N N . ALA B 1 79 ? -10.258 -34.469 -28.859 1 98 79 ALA B N 1
ATOM 3377 C CA . ALA B 1 79 ? -11.023 -33.281 -28.531 1 98 79 ALA B CA 1
ATOM 3378 C C . ALA B 1 79 ? -12.133 -33.031 -29.547 1 98 79 ALA B C 1
ATOM 3380 O O . ALA B 1 79 ? -13.289 -32.812 -29.172 1 98 79 ALA B O 1
ATOM 3381 N N . SER B 1 80 ? -11.82 -33.094 -30.766 1 97.56 80 SER B N 1
ATOM 3382 C CA . SER B 1 80 ? -12.766 -32.812 -31.844 1 97.56 80 SER B CA 1
ATOM 3383 C C . SER B 1 80 ? -13.922 -33.844 -31.812 1 97.56 80 SER B C 1
ATOM 3385 O O . SER B 1 80 ? -15.086 -33.438 -31.906 1 97.56 80 SER B O 1
ATOM 3387 N N . LYS B 1 81 ? -13.609 -35.125 -31.719 1 97.56 81 LYS B N 1
ATOM 3388 C CA . LYS B 1 81 ? -14.617 -36.188 -31.734 1 97.56 81 LYS B CA 1
ATOM 3389 C C . LYS B 1 81 ? -15.578 -36.031 -30.562 1 97.56 81 LYS B C 1
ATOM 3391 O O . LYS B 1 81 ? -16.797 -36.094 -30.734 1 97.56 81 LYS B O 1
ATOM 3396 N N . ILE B 1 82 ? -15.016 -35.812 -29.438 1 98.12 82 ILE B N 1
ATOM 3397 C CA . ILE B 1 82 ? -15.82 -35.781 -28.219 1 98.12 82 ILE B CA 1
ATOM 3398 C C . ILE B 1 82 ? -16.641 -34.5 -28.188 1 98.12 82 ILE B C 1
ATOM 3400 O O . ILE B 1 82 ? -17.859 -34.531 -27.938 1 98.12 82 ILE B O 1
ATOM 3404 N N . LEU B 1 83 ? -16.031 -33.344 -28.438 1 98.44 83 LEU B N 1
ATOM 3405 C CA . LEU B 1 83 ? -16.703 -32.062 -28.375 1 98.44 83 LEU B CA 1
ATOM 3406 C C . LEU B 1 83 ? -17.859 -31.984 -29.375 1 98.44 83 LEU B C 1
ATOM 3408 O O . LEU B 1 83 ? -18.938 -31.5 -29.062 1 98.44 83 LEU B O 1
ATOM 3412 N N . ASN B 1 84 ? -17.594 -32.469 -30.547 1 98.25 84 ASN B N 1
ATOM 3413 C CA . ASN B 1 84 ? -18.625 -32.375 -31.578 1 98.25 84 ASN B CA 1
ATOM 3414 C C . ASN B 1 84 ? -19.859 -33.219 -31.203 1 98.25 84 ASN B C 1
ATOM 3416 O O . ASN B 1 84 ? -20.984 -32.812 -31.516 1 98.25 84 ASN B O 1
ATOM 3420 N N . VAL B 1 85 ? -19.625 -34.344 -30.609 1 98 85 VAL B N 1
ATOM 3421 C CA . VAL B 1 85 ? -20.75 -35.156 -30.141 1 98 85 VAL B CA 1
ATOM 3422 C C . VAL B 1 85 ? -21.438 -34.469 -28.969 1 98 85 VAL B C 1
ATOM 3424 O O . VAL B 1 85 ? -22.672 -34.375 -28.922 1 98 85 VAL B O 1
ATOM 3427 N N . ALA B 1 86 ? -20.656 -33.969 -28 1 98 86 ALA B N 1
ATOM 3428 C CA . ALA B 1 86 ? -21.219 -33.312 -26.812 1 98 86 ALA B CA 1
ATOM 3429 C C . ALA B 1 86 ? -22.016 -32.062 -27.219 1 98 86 ALA B C 1
ATOM 3431 O O . ALA B 1 86 ? -23.125 -31.859 -26.719 1 98 86 ALA B O 1
ATOM 3432 N N . ILE B 1 87 ? -21.484 -31.25 -28.078 1 98.31 87 ILE B N 1
ATOM 3433 C CA . ILE B 1 87 ? -22.094 -30.016 -28.531 1 98.31 87 ILE B CA 1
ATOM 3434 C C . ILE B 1 87 ? -23.484 -30.297 -29.109 1 98.31 87 ILE B C 1
ATOM 3436 O O . ILE B 1 87 ? -24.422 -29.531 -28.875 1 98.31 87 ILE B O 1
ATOM 3440 N N . GLY B 1 88 ? -23.578 -31.359 -29.797 1 97.5 88 GLY B N 1
ATOM 3441 C CA . GLY B 1 88 ? -24.844 -31.734 -30.391 1 97.5 88 GLY B CA 1
ATOM 3442 C C . GLY B 1 88 ? -25.891 -32.156 -29.375 1 97.5 88 GLY B C 1
ATOM 3443 O O . GLY B 1 88 ? -27.062 -32.281 -29.703 1 97.5 88 GLY B O 1
ATOM 3444 N N . LYS B 1 89 ? -25.516 -32.281 -28.156 1 97.88 89 LYS B N 1
ATOM 3445 C CA . LYS B 1 89 ? -26.406 -32.844 -27.156 1 97.88 89 LYS B CA 1
ATOM 3446 C C . LYS B 1 89 ? -26.641 -31.875 -26.016 1 97.88 89 LYS B C 1
ATOM 3448 O O . LYS B 1 89 ? -27.344 -32.188 -25.047 1 97.88 89 LYS B O 1
ATOM 3453 N N . ILE B 1 90 ? -26.031 -30.734 -26.062 1 97.88 90 ILE B N 1
ATOM 3454 C CA . ILE B 1 90 ? -26.203 -29.75 -25 1 97.88 90 ILE B CA 1
ATOM 3455 C C . ILE B 1 90 ? -26.75 -28.453 -25.594 1 97.88 90 ILE B C 1
ATOM 3457 O O . ILE B 1 90 ? -26.875 -28.328 -26.828 1 97.88 90 ILE B O 1
ATOM 3461 N N . ASN B 1 91 ? -27.156 -27.547 -24.734 1 97.44 91 ASN B N 1
ATOM 3462 C CA . ASN B 1 91 ? -27.625 -26.234 -25.156 1 97.44 91 ASN B CA 1
ATOM 3463 C C . ASN B 1 91 ? -26.484 -25.219 -25.234 1 97.44 91 ASN B C 1
ATOM 3465 O O . ASN B 1 91 ? -26 -24.734 -24.203 1 97.44 91 ASN B O 1
ATOM 3469 N N . THR B 1 92 ? -26.078 -24.906 -26.469 1 97.38 92 THR B N 1
ATOM 3470 C CA . THR B 1 92 ? -24.984 -23.969 -26.656 1 97.38 92 THR B CA 1
ATOM 3471 C C . THR B 1 92 ? -25.062 -23.297 -28.031 1 97.38 92 THR B C 1
ATOM 3473 O O . THR B 1 92 ? -25.688 -23.844 -28.953 1 97.38 92 THR B O 1
ATOM 3476 N N . GLU B 1 93 ? -24.547 -22.156 -28.141 1 96.81 93 GLU B N 1
ATOM 3477 C CA . GLU B 1 93 ? -24.484 -21.469 -29.422 1 96.81 93 GLU B CA 1
ATOM 3478 C C . GLU B 1 93 ? -23.328 -21.984 -30.266 1 96.81 93 GLU B C 1
ATOM 3480 O O . GLU B 1 93 ? -23.25 -21.688 -31.469 1 96.81 93 GLU B O 1
ATOM 3485 N N . ILE B 1 94 ? -22.453 -22.719 -29.641 1 98.06 94 ILE B N 1
ATOM 3486 C CA . ILE B 1 94 ? -21.312 -23.281 -30.344 1 98.06 94 ILE B CA 1
ATOM 3487 C C . ILE B 1 94 ? -21.766 -24.453 -31.219 1 98.06 94 ILE B C 1
ATOM 3489 O O . ILE B 1 94 ? -22.5 -25.328 -30.766 1 98.06 94 ILE B O 1
ATOM 3493 N N . GLU B 1 95 ? -21.297 -24.5 -32.406 1 97.44 95 GLU B N 1
ATOM 3494 C CA . GLU B 1 95 ? -21.812 -25.484 -33.344 1 97.44 95 GLU B CA 1
ATOM 3495 C C . GLU B 1 95 ? -20.891 -26.688 -33.469 1 97.44 95 GLU B C 1
ATOM 3497 O O . GLU B 1 95 ? -21.344 -27.797 -33.75 1 97.44 95 GLU B O 1
ATOM 3502 N N . ASN B 1 96 ? -19.656 -26.422 -33.375 1 97.5 96 ASN B N 1
ATOM 3503 C CA . ASN B 1 96 ? -18.688 -27.516 -33.438 1 97.5 96 ASN B CA 1
ATOM 3504 C C . ASN B 1 96 ? -17.359 -27.109 -32.812 1 97.5 96 ASN B C 1
ATOM 3506 O O . ASN B 1 96 ? -17.188 -25.969 -32.375 1 97.5 96 ASN B O 1
ATOM 3510 N N . SER B 1 97 ? -16.391 -28.016 -32.719 1 98.06 97 SER B N 1
ATOM 3511 C CA . SER B 1 97 ? -15.133 -27.844 -31.984 1 98.06 97 SER B CA 1
ATOM 3512 C C . SER B 1 97 ? -14.219 -26.859 -32.688 1 98.06 97 SER B C 1
ATOM 3514 O O . SER B 1 97 ? -13.258 -26.359 -32.094 1 98.06 97 SER B O 1
ATOM 3516 N N . ASN B 1 98 ? -14.5 -26.531 -33.938 1 97.88 98 ASN B N 1
ATOM 3517 C CA . ASN B 1 98 ? -13.664 -25.609 -34.719 1 97.88 98 ASN B CA 1
ATOM 3518 C C . ASN B 1 98 ? -14.203 -24.188 -34.656 1 97.88 98 ASN B C 1
ATOM 3520 O O . ASN B 1 98 ? -13.57 -23.266 -35.156 1 97.88 98 ASN B O 1
ATOM 3524 N N . ASP B 1 99 ? -15.305 -24.016 -34.031 1 98 99 ASP B N 1
ATOM 3525 C CA . ASP B 1 99 ? -15.836 -22.656 -33.906 1 98 99 ASP B CA 1
ATOM 3526 C C . ASP B 1 99 ? -14.852 -21.75 -33.156 1 98 99 ASP B C 1
ATOM 3528 O O . ASP B 1 99 ? -14.227 -22.188 -32.188 1 98 99 ASP B O 1
ATOM 3532 N N . LEU B 1 100 ? -14.727 -20.547 -33.625 1 98.25 100 LEU B N 1
ATOM 3533 C CA . LEU B 1 100 ? -13.891 -19.562 -32.969 1 98.25 100 LEU B CA 1
ATOM 3534 C C . LEU B 1 100 ? -14.57 -19.047 -31.703 1 98.25 100 LEU B C 1
ATOM 3536 O O . LEU B 1 100 ? -15.703 -18.578 -31.75 1 98.25 100 LEU B O 1
ATOM 3540 N N . VAL B 1 101 ? -13.836 -19.156 -30.578 1 98.31 101 VAL B N 1
ATOM 3541 C CA . VAL B 1 101 ? -14.492 -18.797 -29.328 1 98.31 101 VAL B CA 1
ATOM 3542 C C . VAL B 1 101 ? -13.539 -17.969 -28.469 1 98.31 101 VAL B C 1
ATOM 3544 O O . VAL B 1 101 ? -12.336 -17.938 -28.719 1 98.31 101 VAL B O 1
ATOM 3547 N N . ASP B 1 102 ? -14.078 -17.25 -27.547 1 97.5 102 ASP B N 1
ATOM 3548 C CA . ASP B 1 102 ? -13.414 -16.625 -26.406 1 97.5 102 ASP B CA 1
ATOM 3549 C C . ASP B 1 102 ? -14.156 -16.922 -25.109 1 97.5 102 ASP B C 1
ATOM 3551 O O . ASP B 1 102 ? -15.297 -17.375 -25.125 1 97.5 102 ASP B O 1
ATOM 3555 N N . TYR B 1 103 ? -13.461 -16.734 -24.062 1 97.56 103 TYR B N 1
ATOM 3556 C CA . TYR B 1 103 ? -14.188 -16.797 -22.797 1 97.56 103 TYR B CA 1
ATOM 3557 C C . TYR B 1 103 ? -15.266 -15.727 -22.734 1 97.56 103 TYR B C 1
ATOM 3559 O O . TYR B 1 103 ? -15.156 -14.688 -23.391 1 97.56 103 TYR B O 1
ATOM 3567 N N . LYS B 1 104 ? -16.266 -15.945 -21.922 1 97.38 104 LYS B N 1
ATOM 3568 C CA . LYS B 1 104 ? -17.266 -14.922 -21.672 1 97.38 104 LYS B CA 1
ATOM 3569 C C . LYS B 1 104 ? -16.656 -13.703 -20.984 1 97.38 104 LYS B C 1
ATOM 3571 O O . LYS B 1 104 ? -15.633 -13.82 -20.297 1 97.38 104 LYS B O 1
ATOM 3576 N N . GLY B 1 105 ? -17.312 -12.562 -21.141 1 96.62 105 GLY B N 1
ATOM 3577 C CA . GLY B 1 105 ? -16.797 -11.289 -20.688 1 96.62 105 GLY B CA 1
ATOM 3578 C C . GLY B 1 105 ? -16.5 -11.258 -19.203 1 96.62 105 GLY B C 1
ATOM 3579 O O . GLY B 1 105 ? -15.508 -10.68 -18.766 1 96.62 105 GLY B O 1
ATOM 3580 N N . GLU B 1 106 ? -17.391 -11.898 -18.469 1 96.31 106 GLU B N 1
ATOM 3581 C CA . GLU B 1 106 ? -17.234 -11.914 -17.016 1 96.31 106 GLU B CA 1
ATOM 3582 C C . GLU B 1 106 ? -15.938 -12.609 -16.609 1 96.31 106 GLU B C 1
ATOM 3584 O O . GLU B 1 106 ? -15.266 -12.188 -15.672 1 96.31 106 GLU B O 1
ATOM 3589 N N . ILE B 1 107 ? -15.586 -13.633 -17.344 1 97.06 107 ILE B N 1
ATOM 3590 C CA . ILE B 1 107 ? -14.359 -14.375 -17.078 1 97.06 107 ILE B CA 1
ATOM 3591 C C . ILE B 1 107 ? -13.148 -13.523 -17.453 1 97.06 107 ILE B C 1
ATOM 3593 O O . ILE B 1 107 ? -12.203 -13.391 -16.672 1 97.06 107 ILE B O 1
ATOM 3597 N N . ILE B 1 108 ? -13.234 -12.922 -18.594 1 96.75 108 ILE B N 1
ATOM 3598 C CA . ILE B 1 108 ? -12.133 -12.102 -19.094 1 96.75 108 ILE B CA 1
ATOM 3599 C C . ILE B 1 108 ? -11.891 -10.93 -18.156 1 96.75 108 ILE B C 1
ATOM 3601 O O . ILE B 1 108 ? -10.75 -10.648 -17.781 1 96.75 108 ILE B O 1
ATOM 3605 N N . SER B 1 109 ? -12.953 -10.305 -17.734 1 97.25 109 SER B N 1
ATOM 3606 C CA . SER B 1 109 ? -12.836 -9.133 -16.859 1 97.25 109 SER B CA 1
ATOM 3607 C C . SER B 1 109 ? -12.25 -9.508 -15.508 1 97.25 109 SER B C 1
ATOM 3609 O O . SER B 1 109 ? -11.57 -8.703 -14.875 1 97.25 109 SER B O 1
ATOM 3611 N N . ASN B 1 110 ? -12.484 -10.68 -15.086 1 97.81 110 ASN B N 1
ATOM 3612 C CA . ASN B 1 110 ? -12.016 -11.125 -13.781 1 97.81 110 ASN B CA 1
ATOM 3613 C C . ASN B 1 110 ? -10.492 -11.219 -13.734 1 97.81 110 ASN B C 1
ATOM 3615 O O . ASN B 1 110 ? -9.844 -10.492 -12.977 1 97.81 110 ASN B O 1
ATOM 3619 N N . TYR B 1 111 ? -9.914 -12.016 -14.648 1 96.44 111 TYR B N 1
ATOM 3620 C CA . TYR B 1 111 ? -8.469 -12.211 -14.57 1 96.44 111 TYR B CA 1
ATOM 3621 C C . TYR B 1 111 ? -7.723 -11.031 -15.18 1 96.44 111 TYR B C 1
ATOM 3623 O O . TYR B 1 111 ? -6.594 -10.734 -14.789 1 96.44 111 TYR B O 1
ATOM 3631 N N . SER B 1 112 ? -8.32 -10.305 -16.094 1 97.06 112 SER B N 1
ATOM 3632 C CA . SER B 1 112 ? -7.637 -9.203 -16.766 1 97.06 112 SER B CA 1
ATOM 3633 C C . SER B 1 112 ? -7.527 -7.98 -15.859 1 97.06 112 SER B C 1
ATOM 3635 O O . SER B 1 112 ? -6.746 -7.066 -16.141 1 97.06 112 SER B O 1
ATOM 3637 N N . TYR B 1 113 ? -8.328 -7.992 -14.805 1 98 113 TYR B N 1
ATOM 3638 C CA . TYR B 1 113 ? -8.195 -6.898 -13.844 1 98 113 TYR B CA 1
ATOM 3639 C C . TYR B 1 113 ? -6.785 -6.848 -13.273 1 98 113 TYR B C 1
ATOM 3641 O O . TYR B 1 113 ? -6.316 -5.789 -12.852 1 98 113 TYR B O 1
ATOM 3649 N N . TRP B 1 114 ? -6.074 -7.977 -13.273 1 98.25 114 TRP B N 1
ATOM 3650 C CA . TRP B 1 114 ? -4.691 -8.008 -12.797 1 98.25 114 TRP B CA 1
ATOM 3651 C C . TRP B 1 114 ? -3.836 -6.996 -13.555 1 98.25 114 TRP B C 1
ATOM 3653 O O . TRP B 1 114 ? -3.014 -6.297 -12.961 1 98.25 114 TRP B O 1
ATOM 3663 N N . TYR B 1 115 ? -4.086 -6.871 -14.82 1 97.81 115 TYR B N 1
ATOM 3664 C CA . TYR B 1 115 ? -3.316 -5.938 -15.641 1 97.81 115 TYR B CA 1
ATOM 3665 C C . TYR B 1 115 ? -3.637 -4.496 -15.266 1 97.81 115 TYR B C 1
ATOM 3667 O O . TYR B 1 115 ? -2.736 -3.656 -15.164 1 97.81 115 TYR B O 1
ATOM 3675 N N . GLU B 1 116 ? -4.863 -4.266 -15.047 1 97.62 116 GLU B N 1
ATOM 3676 C CA . GLU B 1 116 ? -5.281 -2.936 -14.617 1 97.62 116 GLU B CA 1
ATOM 3677 C C . GLU B 1 116 ? -4.738 -2.609 -13.227 1 97.62 116 GLU B C 1
ATOM 3679 O O . GLU B 1 116 ? -4.23 -1.51 -13 1 97.62 116 GLU B O 1
ATOM 3684 N N . LEU B 1 117 ? -4.883 -3.531 -12.352 1 98 117 LEU B N 1
ATOM 3685 C CA . LEU B 1 117 ? -4.422 -3.348 -10.977 1 98 117 LEU B CA 1
ATOM 3686 C C . LEU B 1 117 ? -2.926 -3.059 -10.938 1 98 117 LEU B C 1
ATOM 3688 O O . LEU B 1 117 ? -2.475 -2.197 -10.18 1 98 117 LEU B O 1
ATOM 3692 N N . LYS B 1 118 ? -2.154 -3.777 -11.734 1 97.81 118 LYS B N 1
ATOM 3693 C CA . LYS B 1 118 ? -0.715 -3.539 -11.805 1 97.81 118 LYS B CA 1
ATOM 3694 C C . LYS B 1 118 ? -0.415 -2.086 -12.156 1 97.81 118 LYS B C 1
ATOM 3696 O O . LYS B 1 118 ? 0.422 -1.446 -11.516 1 97.81 118 LYS B O 1
ATOM 3701 N N . GLU B 1 119 ? -1.127 -1.614 -13.125 1 96.81 119 GLU B N 1
ATOM 3702 C CA . GLU B 1 119 ? -0.917 -0.233 -13.547 1 96.81 119 GLU B CA 1
ATOM 3703 C C . GLU B 1 119 ? -1.316 0.749 -12.453 1 96.81 119 GLU B C 1
ATOM 3705 O O . GLU B 1 119 ? -0.604 1.721 -12.195 1 96.81 119 GLU B O 1
ATOM 3710 N N . ILE B 1 120 ? -2.404 0.49 -11.828 1 96.81 120 ILE B N 1
ATOM 3711 C CA . ILE B 1 120 ? -2.893 1.351 -10.75 1 96.81 120 ILE B CA 1
ATOM 3712 C C . ILE B 1 120 ? -1.866 1.4 -9.625 1 96.81 120 ILE B C 1
ATOM 3714 O O . ILE B 1 120 ? -1.489 2.482 -9.164 1 96.81 120 ILE B O 1
ATOM 3718 N N . LEU B 1 121 ? -1.358 0.29 -9.195 1 97.56 121 LEU B N 1
ATOM 3719 C CA . LEU B 1 121 ? -0.406 0.181 -8.102 1 97.56 121 LEU B CA 1
ATOM 3720 C C . LEU B 1 121 ? 0.883 0.93 -8.422 1 97.56 121 LEU B C 1
ATOM 3722 O O . LEU B 1 121 ? 1.501 1.52 -7.531 1 97.56 121 LEU B O 1
ATOM 3726 N N . LYS B 1 122 ? 1.232 0.941 -9.656 1 96.5 122 LYS B N 1
ATOM 3727 C CA . LYS B 1 122 ? 2.52 1.503 -10.055 1 96.5 122 LYS B CA 1
ATOM 3728 C C . LYS B 1 122 ? 2.42 3.012 -10.266 1 96.5 122 LYS B C 1
ATOM 3730 O O . LYS B 1 122 ? 3.385 3.74 -10.023 1 96.5 122 LYS B O 1
ATOM 3735 N N . THR B 1 123 ? 1.151 3.496 -10.617 1 94.69 123 THR B N 1
ATOM 3736 C CA . THR B 1 123 ? 1.174 4.844 -11.172 1 94.69 123 THR B CA 1
ATOM 3737 C C . THR B 1 123 ? 0.128 5.727 -10.492 1 94.69 123 THR B C 1
ATOM 3739 O O . THR B 1 123 ? 0.152 6.949 -10.641 1 94.69 123 THR B O 1
ATOM 3742 N N . GLU B 1 124 ? -0.779 5.156 -9.766 1 94.19 124 GLU B N 1
ATOM 3743 C CA . GLU B 1 124 ? -1.905 5.961 -9.297 1 94.19 124 GLU B CA 1
ATOM 3744 C C . GLU B 1 124 ? -2.084 5.836 -7.785 1 94.19 124 GLU B C 1
ATOM 3746 O O . GLU B 1 124 ? -2.078 6.836 -7.066 1 94.19 124 GLU B O 1
ATOM 3751 N N . ARG B 1 125 ? -2.293 4.57 -7.301 1 94.75 125 ARG B N 1
ATOM 3752 C CA . ARG B 1 125 ? -2.551 4.273 -5.895 1 94.75 125 ARG B CA 1
ATOM 3753 C C . ARG B 1 125 ? -1.646 3.15 -5.395 1 94.75 125 ARG B C 1
ATOM 3755 O O . ARG B 1 125 ? -1.837 1.986 -5.754 1 94.75 125 ARG B O 1
ATOM 3762 N N . ARG B 1 126 ? -0.771 3.506 -4.543 1 97.19 126 ARG B N 1
ATOM 3763 C CA . ARG B 1 126 ? 0.229 2.564 -4.051 1 97.19 126 ARG B CA 1
ATOM 3764 C C . ARG B 1 126 ? -0.272 1.832 -2.811 1 97.19 126 ARG B C 1
ATOM 3766 O O . ARG B 1 126 ? -0.245 0.601 -2.756 1 97.19 126 ARG B O 1
ATOM 3773 N N . PHE B 1 127 ? -0.848 2.553 -1.846 1 97.25 127 PHE B N 1
ATOM 3774 C CA . PHE B 1 127 ? -1.08 2.035 -0.502 1 97.25 127 PHE B CA 1
ATOM 3775 C C . PHE B 1 127 ? -2.562 1.763 -0.276 1 97.25 127 PHE B C 1
ATOM 3777 O O . PHE B 1 127 ? -2.934 1.07 0.674 1 97.25 127 PHE B O 1
ATOM 3784 N N . ILE B 1 128 ? -3.385 2.268 -1.085 1 94.38 128 ILE B N 1
ATOM 3785 C CA . ILE B 1 128 ? -4.828 2.156 -0.903 1 94.38 128 ILE B CA 1
ATOM 3786 C C . ILE B 1 128 ? -5.473 1.635 -2.188 1 94.38 128 ILE B C 1
ATOM 3788 O O . ILE B 1 128 ? -6.309 2.312 -2.789 1 94.38 128 ILE B O 1
ATOM 3792 N N . PRO B 1 129 ? -5.07 0.467 -2.562 1 92 129 PRO B N 1
ATOM 3793 C CA . PRO B 1 129 ? -5.773 -0.095 -3.719 1 92 129 PRO B CA 1
ATOM 3794 C C . PRO B 1 129 ? -7.25 -0.355 -3.443 1 92 129 PRO B C 1
ATOM 3796 O O . PRO B 1 129 ? -7.676 -0.359 -2.285 1 92 129 PRO B O 1
ATOM 3799 N N . ASP B 1 130 ? -8.062 -0.513 -4.453 1 90.31 130 ASP B N 1
ATOM 3800 C CA . ASP B 1 130 ? -9.492 -0.778 -4.312 1 90.31 130 ASP B CA 1
ATOM 3801 C C . ASP B 1 130 ? -9.742 -2.227 -3.904 1 90.31 130 ASP B C 1
ATOM 3803 O O . ASP B 1 130 ? -10.094 -3.062 -4.738 1 90.31 130 ASP B O 1
ATOM 3807 N N . ILE B 1 131 ? -9.656 -2.52 -2.691 1 89.75 131 ILE B N 1
ATOM 3808 C CA . ILE B 1 131 ? -9.789 -3.871 -2.16 1 89.75 131 ILE B CA 1
ATOM 3809 C C . ILE B 1 131 ? -11.219 -4.371 -2.375 1 89.75 131 ILE B C 1
ATOM 3811 O O . ILE B 1 131 ? -11.438 -5.562 -2.605 1 89.75 131 ILE B O 1
ATOM 3815 N N . ASP B 1 132 ? -12.156 -3.438 -2.367 1 90.06 132 ASP B N 1
ATOM 3816 C CA . ASP B 1 132 ? -13.547 -3.812 -2.6 1 90.06 132 ASP B CA 1
ATOM 3817 C C . ASP B 1 132 ? -13.727 -4.449 -3.977 1 90.06 132 ASP B C 1
ATOM 3819 O O . ASP B 1 132 ? -14.461 -5.426 -4.125 1 90.06 132 ASP B O 1
ATOM 3823 N N . LYS B 1 133 ? -13.062 -3.846 -4.926 1 94.56 133 LYS B N 1
ATOM 3824 C CA . LYS B 1 133 ? -13.125 -4.402 -6.273 1 94.56 133 LYS B CA 1
ATOM 3825 C C . LYS B 1 133 ? -1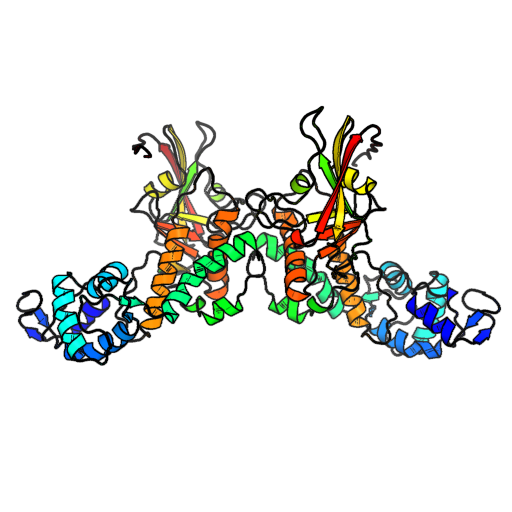2.547 -5.816 -6.312 1 94.56 133 LYS B C 1
ATOM 3827 O O . LYS B 1 133 ? -13.117 -6.707 -6.941 1 94.56 133 LYS B O 1
ATOM 3832 N N . ILE B 1 134 ? -11.484 -6.059 -5.621 1 94.94 134 ILE B N 1
ATOM 3833 C CA . ILE B 1 134 ? -10.82 -7.359 -5.574 1 94.94 134 ILE B CA 1
ATOM 3834 C C . ILE B 1 134 ? -11.719 -8.367 -4.859 1 94.94 134 ILE B C 1
ATOM 3836 O O . ILE B 1 134 ? -11.828 -9.516 -5.285 1 94.94 134 ILE B O 1
ATOM 3840 N N . GLU B 1 135 ? -12.359 -7.91 -3.834 1 92.31 135 GLU B N 1
ATOM 3841 C CA . GLU B 1 135 ? -13.281 -8.766 -3.1 1 92.31 135 GLU B CA 1
ATOM 3842 C C . GLU B 1 135 ? -14.484 -9.148 -3.961 1 92.31 135 GLU B C 1
ATOM 3844 O O . GLU B 1 135 ? -14.953 -10.289 -3.918 1 92.31 135 GLU B O 1
ATOM 3849 N N . GLU B 1 136 ? -14.961 -8.172 -4.695 1 95.31 136 GLU B N 1
ATOM 3850 C CA . GLU B 1 136 ? -16.062 -8.43 -5.621 1 95.31 136 GLU B CA 1
ATOM 3851 C C . GLU B 1 136 ? -15.672 -9.508 -6.637 1 95.31 136 GLU B C 1
ATOM 3853 O O . GLU B 1 136 ? -16.516 -10.305 -7.047 1 95.31 136 GLU B O 1
ATOM 3858 N N . LEU B 1 137 ? -14.414 -9.492 -6.984 1 96.69 137 LEU B N 1
ATOM 3859 C CA . LEU B 1 137 ? -13.906 -10.461 -7.949 1 96.69 137 LEU B CA 1
ATOM 3860 C C . LEU B 1 137 ? -13.648 -11.812 -7.277 1 96.69 137 LEU B C 1
ATOM 3862 O O . LEU B 1 137 ? -13.367 -12.797 -7.957 1 96.69 137 LEU B O 1
ATOM 3866 N N . ARG B 1 138 ? -13.648 -11.852 -5.945 1 95.38 138 ARG B N 1
ATOM 3867 C CA . ARG B 1 138 ? -13.531 -13.055 -5.125 1 95.38 138 ARG B CA 1
ATOM 3868 C C . ARG B 1 138 ? -12.164 -13.695 -5.293 1 95.38 138 ARG B C 1
ATOM 3870 O O . ARG B 1 138 ? -12.039 -14.922 -5.32 1 95.38 138 ARG B O 1
ATOM 3877 N N . TRP B 1 139 ? -11.125 -12.867 -5.43 1 95.5 139 TRP B N 1
ATOM 3878 C CA . TRP B 1 139 ? -9.773 -13.375 -5.637 1 95.5 139 TRP B CA 1
ATOM 3879 C C . TRP B 1 139 ? -9.297 -14.164 -4.426 1 95.5 139 TRP B C 1
ATOM 3881 O O . TRP B 1 139 ? -8.461 -15.062 -4.555 1 95.5 139 TRP B O 1
ATOM 3891 N N . ASP B 1 140 ? -9.805 -13.828 -3.266 1 91.25 140 ASP B N 1
ATOM 3892 C CA . ASP B 1 140 ? -9.367 -14.469 -2.031 1 91.25 140 ASP B CA 1
ATOM 3893 C C . ASP B 1 140 ? -9.633 -15.977 -2.07 1 91.25 140 ASP B C 1
ATOM 3895 O O . ASP B 1 140 ? -8.922 -16.75 -1.428 1 91.25 140 ASP B O 1
ATOM 3899 N N . GLY B 1 141 ? -10.602 -16.391 -2.896 1 92.31 141 GLY B N 1
ATOM 3900 C CA . GLY B 1 141 ? -10.93 -17.812 -3.008 1 92.31 141 GLY B CA 1
ATOM 3901 C C . GLY B 1 141 ? -10.188 -18.5 -4.137 1 92.31 141 GLY B C 1
ATOM 3902 O O . GLY B 1 141 ? -10.367 -19.703 -4.359 1 92.31 141 GLY B O 1
ATOM 3903 N N . PHE B 1 142 ? -9.32 -17.75 -4.758 1 93.56 142 PHE B N 1
ATOM 3904 C CA . PHE B 1 142 ? -8.758 -18.281 -5.992 1 93.56 142 PHE B CA 1
ATOM 3905 C C . PHE B 1 142 ? -7.391 -18.906 -5.738 1 93.56 142 PHE B C 1
ATOM 3907 O O . PHE B 1 142 ? -6.828 -19.562 -6.621 1 93.56 142 PHE B O 1
ATOM 3914 N N . PHE B 1 143 ? -6.863 -18.734 -4.582 1 92 143 PHE B N 1
ATOM 3915 C CA . PHE B 1 143 ? -5.516 -19.219 -4.316 1 92 143 PHE B CA 1
ATOM 3916 C C . PHE B 1 143 ? -5.551 -20.547 -3.564 1 92 143 PHE B C 1
ATOM 3918 O O . PHE B 1 143 ? -6.176 -20.641 -2.51 1 92 143 PHE B O 1
ATOM 3925 N N . ASN B 1 144 ? -4.957 -21.484 -4.23 1 80.38 144 ASN B N 1
ATO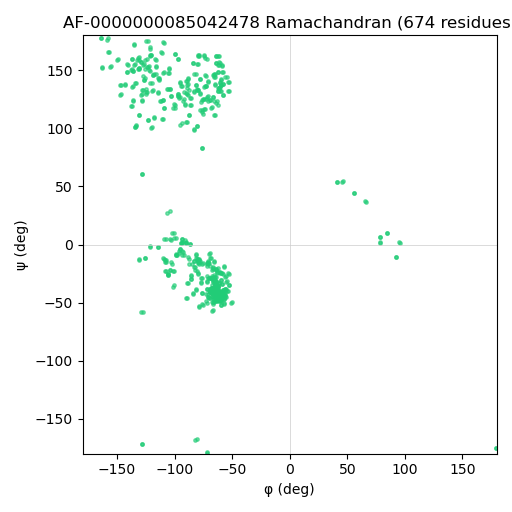M 3926 C CA . ASN B 1 144 ? -4.906 -22.859 -3.703 1 80.38 144 ASN B CA 1
ATOM 3927 C C . ASN B 1 144 ? -3.871 -22.984 -2.592 1 80.38 144 ASN B C 1
ATOM 3929 O O . ASN B 1 144 ? -2.668 -22.891 -2.844 1 80.38 144 ASN B O 1
ATOM 3933 N N . THR B 1 145 ? -4.336 -23.281 -1.432 1 76.94 145 THR B N 1
ATOM 3934 C CA . THR B 1 145 ? -3.434 -23.406 -0.291 1 76.94 145 THR B CA 1
ATOM 3935 C C . THR B 1 145 ? -3.25 -24.875 0.09 1 76.94 145 THR B C 1
ATOM 3937 O O . THR B 1 145 ? -2.879 -25.188 1.225 1 76.94 145 THR B O 1
ATOM 3940 N N . GLN B 1 146 ? -3.418 -25.656 -0.895 1 77.31 146 GLN B N 1
ATOM 3941 C CA . GLN B 1 146 ? -3.447 -27.078 -0.562 1 77.31 146 GLN B CA 1
ATOM 3942 C C . GLN B 1 146 ? -2.035 -27.641 -0.427 1 77.31 146 GLN B C 1
ATOM 3944 O O . GLN B 1 146 ? -1.834 -28.688 0.191 1 77.31 146 GLN B O 1
ATOM 3949 N N . TYR B 1 147 ? -1.062 -26.969 -0.979 1 87.81 147 TYR B N 1
ATOM 3950 C CA . TYR B 1 147 ? 0.303 -27.453 -0.783 1 87.81 147 TYR B CA 1
ATOM 3951 C C . TYR B 1 147 ? 0.743 -27.266 0.665 1 87.81 147 TYR B C 1
ATOM 3953 O O . TYR B 1 147 ? 0.739 -26.156 1.184 1 87.81 147 TYR B O 1
ATOM 3961 N N . GLU B 1 148 ? 1.148 -28.375 1.216 1 94.06 148 GLU B N 1
ATOM 3962 C CA . GLU B 1 148 ? 1.633 -28.359 2.594 1 94.06 148 GLU B CA 1
ATOM 3963 C C . GLU B 1 148 ? 3.139 -28.609 2.652 1 94.06 148 GLU B C 1
ATOM 3965 O O . GLU B 1 148 ? 3.629 -29.609 2.137 1 94.06 148 GLU B O 1
ATOM 3970 N N . LEU B 1 149 ? 3.768 -27.734 3.246 1 97 149 LEU B N 1
ATOM 3971 C CA . LEU B 1 149 ? 5.195 -27.906 3.508 1 97 149 LEU B CA 1
ATOM 3972 C C . LEU B 1 149 ? 5.426 -28.578 4.859 1 97 149 LEU B C 1
ATOM 3974 O O . LEU B 1 149 ? 4.957 -28.078 5.887 1 97 149 LEU B O 1
ATOM 3978 N N . THR B 1 150 ? 6.09 -29.703 4.809 1 97.56 150 THR B N 1
ATOM 3979 C CA . THR B 1 150 ? 6.363 -30.469 6.023 1 97.56 150 THR B CA 1
ATOM 3980 C C . THR B 1 150 ? 7.855 -30.453 6.344 1 97.56 150 THR B C 1
ATOM 3982 O O . THR B 1 150 ? 8.672 -30.094 5.5 1 97.56 150 THR B O 1
ATOM 3985 N N . PRO B 1 151 ? 8.172 -30.844 7.547 1 97.19 151 PRO B N 1
ATOM 3986 C CA . PRO B 1 151 ? 9.57 -30.766 7.98 1 97.19 151 PRO B CA 1
ATOM 3987 C C . PRO B 1 151 ? 10.484 -31.672 7.176 1 97.19 151 PRO B C 1
ATOM 3989 O O . PRO B 1 151 ? 11.703 -31.469 7.16 1 97.19 151 PRO B O 1
ATOM 3992 N N . ASP B 1 152 ? 9.969 -32.688 6.52 1 95.88 152 ASP B N 1
ATOM 3993 C CA . ASP B 1 152 ? 10.781 -33.656 5.797 1 95.88 152 ASP B CA 1
ATOM 3994 C C . ASP B 1 152 ? 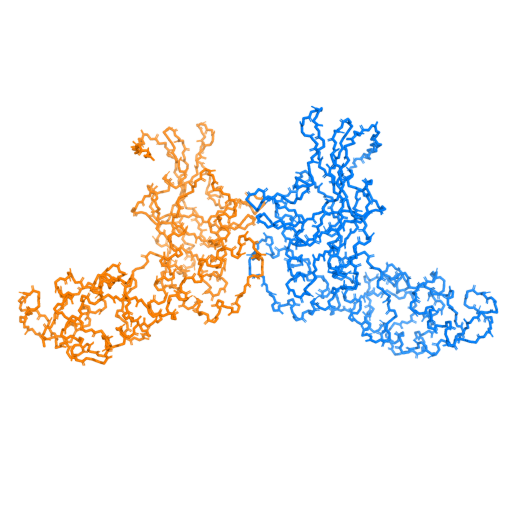11.227 -33.094 4.445 1 95.88 152 ASP B C 1
ATOM 3996 O O . ASP B 1 152 ? 12.133 -33.656 3.812 1 95.88 152 ASP B O 1
ATOM 4000 N N . VAL B 1 153 ? 10.555 -32.031 4.023 1 96.69 153 VAL B N 1
ATOM 4001 C CA . VAL B 1 153 ? 10.898 -31.438 2.742 1 96.69 153 VAL B CA 1
ATOM 4002 C C . VAL B 1 153 ? 12.141 -30.562 2.896 1 96.69 153 VAL B C 1
ATOM 4004 O O . VAL B 1 153 ? 12.234 -29.766 3.828 1 96.69 153 VAL B O 1
ATOM 4007 N N . LYS B 1 154 ? 13.109 -30.719 1.985 1 97 154 LYS B N 1
ATOM 4008 C CA . LYS B 1 154 ? 14.328 -29.922 1.983 1 97 154 LYS B CA 1
ATOM 4009 C C . LYS B 1 154 ? 14.211 -28.75 1.014 1 97 154 LYS B C 1
ATOM 4011 O O . LYS B 1 154 ? 13.781 -28.922 -0.13 1 97 154 LYS B O 1
ATOM 4016 N N . LEU B 1 155 ? 14.523 -27.609 1.502 1 97.94 155 LEU B N 1
ATOM 4017 C CA . LEU B 1 155 ? 14.633 -26.422 0.669 1 97.94 155 LEU B CA 1
ATOM 4018 C C . LEU B 1 155 ? 16.031 -25.828 0.755 1 97.94 155 LEU B C 1
ATOM 4020 O O . LEU B 1 155 ? 16.781 -26.125 1.684 1 97.94 155 LEU B O 1
ATOM 4024 N N . TYR B 1 156 ? 16.359 -24.969 -0.191 1 96.75 156 TYR B N 1
ATOM 4025 C CA . TYR B 1 156 ? 17.734 -24.5 -0.287 1 96.75 156 TYR B CA 1
ATOM 4026 C C . TYR B 1 156 ? 17.797 -23 -0.552 1 96.75 156 TYR B C 1
ATOM 4028 O O . TYR B 1 156 ? 16.891 -22.438 -1.168 1 96.75 156 TYR B O 1
ATOM 4036 N N . ARG B 1 157 ? 18.797 -22.422 -0.112 1 96.69 157 ARG B N 1
ATOM 4037 C CA . ARG B 1 157 ? 19.125 -21.031 -0.366 1 96.69 157 ARG B CA 1
ATOM 4038 C C . ARG B 1 157 ? 20.625 -20.844 -0.52 1 96.69 157 ARG B C 1
ATOM 4040 O O . ARG B 1 157 ? 21.406 -21.453 0.208 1 96.69 157 ARG B O 1
ATOM 4047 N N . ALA B 1 158 ? 21.062 -20.031 -1.48 1 94.56 158 ALA B N 1
ATOM 4048 C CA . ALA B 1 158 ? 22.484 -19.781 -1.7 1 94.56 158 ALA B CA 1
ATOM 4049 C C . ALA B 1 158 ? 22.812 -18.312 -1.483 1 94.56 158 ALA B C 1
ATOM 4051 O O . ALA B 1 158 ? 21.984 -17.438 -1.733 1 94.56 158 ALA B O 1
ATOM 4052 N N . ARG B 1 159 ? 23.938 -18.047 -1.007 1 94.25 159 ARG B N 1
ATOM 4053 C CA . ARG B 1 159 ? 24.516 -16.703 -0.895 1 94.25 159 ARG B CA 1
ATOM 4054 C C . ARG B 1 159 ? 25.906 -16.656 -1.491 1 94.25 159 ARG B C 1
ATOM 4056 O O . ARG B 1 159 ? 26.781 -17.469 -1.128 1 94.25 159 ARG B O 1
ATOM 4063 N N . VAL B 1 160 ? 26.141 -15.727 -2.336 1 92.94 160 VAL B N 1
ATOM 4064 C CA . VAL B 1 160 ? 27.438 -15.57 -2.99 1 92.94 160 VAL B CA 1
ATOM 4065 C C . VAL B 1 160 ? 28.391 -14.844 -2.059 1 92.94 160 VAL B C 1
ATOM 4067 O O . VAL B 1 160 ? 28.016 -13.875 -1.393 1 92.94 160 VAL B O 1
ATOM 4070 N N . HIS B 1 161 ? 29.547 -15.414 -2.107 1 92.12 161 HIS B N 1
ATOM 4071 C CA . HIS B 1 161 ? 30.594 -14.75 -1.345 1 92.12 161 HIS B CA 1
ATOM 4072 C C . HIS B 1 161 ? 31.219 -13.609 -2.141 1 92.12 161 HIS B C 1
ATOM 4074 O O . HIS B 1 161 ? 31.531 -13.766 -3.322 1 92.12 161 HIS B O 1
ATOM 4080 N N . HIS B 1 162 ? 31.344 -12.445 -1.529 1 87.75 162 HIS B N 1
ATOM 4081 C CA . HIS B 1 162 ? 31.922 -11.297 -2.209 1 87.75 162 HIS B CA 1
ATOM 4082 C C . HIS B 1 162 ? 33.438 -11.281 -2.068 1 87.75 162 HIS B C 1
ATOM 4084 O O . HIS B 1 162 ? 34.125 -10.461 -2.686 1 87.75 162 HIS B O 1
ATOM 4090 N N . GLN B 1 163 ? 34 -12.102 -1.173 1 87.38 163 GLN B N 1
ATOM 4091 C CA . GLN B 1 163 ? 35.438 -12.289 -1.006 1 87.38 163 GLN B CA 1
ATOM 4092 C C . GLN B 1 163 ? 35.844 -13.758 -1.099 1 87.38 163 GLN B C 1
ATOM 4094 O O . GLN B 1 163 ? 35.125 -14.625 -0.567 1 87.38 163 GLN B O 1
ATOM 4099 N N . SER B 1 164 ? 37 -13.938 -1.695 1 85.38 164 SER B N 1
ATOM 4100 C CA . SER B 1 164 ? 37.469 -15.312 -1.873 1 85.38 164 SER B CA 1
ATOM 4101 C C . SER B 1 164 ? 38.125 -15.844 -0.601 1 85.38 164 SER B C 1
ATOM 4103 O O . SER B 1 164 ? 38.688 -15.086 0.171 1 85.38 164 SER B O 1
ATOM 4105 N N . GLY B 1 165 ? 37.906 -17.172 -0.459 1 86.38 165 GLY B N 1
ATOM 4106 C CA . GLY B 1 165 ? 38.625 -17.859 0.594 1 86.38 165 GLY B CA 1
ATOM 4107 C C . GLY B 1 165 ? 37.969 -17.766 1.948 1 86.38 165 GLY B C 1
ATOM 4108 O O . GLY B 1 165 ? 38.594 -18.016 2.98 1 86.38 165 GLY B O 1
ATOM 4109 N N . LYS B 1 166 ? 36.781 -17.281 1.947 1 89 166 LYS B N 1
ATOM 4110 C CA . LYS B 1 166 ? 36.062 -17.203 3.217 1 89 166 LYS B CA 1
ATOM 4111 C C . LYS B 1 166 ? 35.375 -18.516 3.557 1 89 166 LYS B C 1
ATOM 4113 O O . LYS B 1 166 ? 35.125 -19.344 2.674 1 89 166 LYS B O 1
ATOM 4118 N N . ARG B 1 167 ? 35.156 -18.656 4.836 1 92.88 167 ARG B N 1
ATOM 4119 C CA . ARG B 1 167 ? 34.406 -19.844 5.285 1 92.88 167 ARG B CA 1
ATOM 4120 C C . ARG B 1 167 ? 32.938 -19.719 4.945 1 92.88 167 ARG B C 1
ATOM 4122 O O . ARG B 1 167 ? 32.438 -18.625 4.652 1 92.88 167 ARG B O 1
ATOM 4129 N N . ALA B 1 168 ? 32.281 -20.891 4.945 1 93.62 168 ALA B N 1
ATOM 4130 C CA . ALA B 1 168 ? 30.844 -20.891 4.723 1 93.62 168 ALA B CA 1
ATOM 4131 C C . ALA B 1 168 ? 30.125 -20 5.738 1 93.62 168 ALA B C 1
ATOM 4133 O O . ALA B 1 168 ? 30.562 -19.891 6.887 1 93.62 168 ALA B O 1
ATOM 4134 N N . TYR B 1 169 ? 29.109 -19.344 5.328 1 95.12 169 TYR B N 1
ATOM 4135 C CA . TYR B 1 169 ? 28.266 -18.609 6.27 1 95.12 169 TYR B CA 1
ATOM 4136 C C . TYR B 1 169 ? 27.703 -19.547 7.332 1 95.12 169 TYR B C 1
ATOM 4138 O O . TYR B 1 169 ? 27.5 -20.734 7.078 1 95.12 169 TYR B O 1
ATOM 4146 N N . ASN B 1 170 ? 27.516 -18.969 8.508 1 95.56 170 ASN B N 1
ATOM 4147 C CA . ASN B 1 170 ? 26.797 -19.75 9.516 1 95.56 170 ASN B CA 1
ATOM 4148 C C . ASN B 1 170 ? 25.312 -19.828 9.219 1 95.56 170 ASN B C 1
ATOM 4150 O O . ASN B 1 170 ? 24.781 -19.047 8.43 1 95.56 170 ASN B O 1
ATOM 4154 N N . SER B 1 171 ? 24.656 -20.812 9.867 1 96.25 171 SER B N 1
ATOM 4155 C CA . SER B 1 171 ? 23.234 -21.031 9.648 1 96.25 171 SER B CA 1
ATOM 4156 C C . SER B 1 171 ? 22.422 -19.75 9.867 1 96.25 171 SER B C 1
ATOM 4158 O O . SER B 1 171 ? 21.5 -19.453 9.117 1 96.25 171 SER B O 1
ATOM 4160 N N . SER B 1 172 ? 22.781 -18.984 10.891 1 94.75 172 SER B N 1
ATOM 4161 C CA . SER B 1 172 ? 22.047 -17.75 11.203 1 94.75 172 SER B CA 1
ATOM 4162 C C . SER B 1 172 ? 22.25 -16.703 10.117 1 94.75 172 SER B C 1
ATOM 4164 O O . SER B 1 172 ? 21.359 -15.898 9.859 1 94.75 172 SER B O 1
ATOM 4166 N N . GLU B 1 173 ? 23.375 -16.766 9.43 1 95.12 173 GLU B N 1
ATOM 4167 C CA . GLU B 1 173 ? 23.703 -15.789 8.391 1 95.12 173 GLU B CA 1
ATOM 4168 C C . GLU B 1 173 ? 22.984 -16.109 7.086 1 95.12 173 GLU B C 1
ATOM 4170 O O . GLU B 1 173 ? 22.953 -15.289 6.172 1 95.12 173 GLU B O 1
ATOM 4175 N N . MET B 1 174 ? 22.469 -17.359 7.047 1 96.88 174 MET B N 1
ATOM 4176 C CA . MET B 1 174 ? 21.766 -17.781 5.832 1 96.88 174 MET B CA 1
ATOM 4177 C C . MET B 1 174 ? 20.328 -17.297 5.844 1 96.88 174 MET B C 1
ATOM 4179 O O . MET B 1 174 ? 19.641 -17.359 4.816 1 96.88 174 MET B O 1
ATOM 4183 N N . MET B 1 175 ? 19.844 -16.844 7.031 1 97.06 175 MET B N 1
ATOM 4184 C CA . MET B 1 175 ? 18.484 -16.344 7.152 1 97.06 175 MET B CA 1
ATOM 4185 C C . MET B 1 175 ? 18.328 -14.992 6.48 1 97.06 175 MET B C 1
ATOM 4187 O O . MET B 1 175 ? 19.266 -14.516 5.82 1 97.06 175 MET B O 1
ATOM 4191 N N . CYS B 1 176 ? 17.141 -14.398 6.531 1 95.38 176 CYS B N 1
ATOM 4192 C CA . CYS B 1 176 ? 16.922 -13.07 5.965 1 95.38 176 CYS B CA 1
ATOM 4193 C C . CYS B 1 176 ? 17.781 -12.031 6.668 1 95.38 176 CYS B C 1
ATOM 4195 O O . CYS B 1 176 ? 18.109 -12.172 7.852 1 95.38 176 CYS B O 1
ATOM 4197 N N . PRO B 1 177 ? 18.172 -11.016 5.918 1 92.81 177 PRO B N 1
ATOM 4198 C CA . PRO B 1 177 ? 18.766 -9.875 6.633 1 92.81 177 PRO B CA 1
ATOM 4199 C C . PRO B 1 177 ? 17.781 -9.219 7.598 1 92.81 177 PRO B C 1
ATOM 4201 O O . PRO B 1 177 ? 16.578 -9.492 7.543 1 92.81 177 PRO B O 1
ATOM 4204 N N . SER B 1 178 ? 18.297 -8.445 8.516 1 92.62 178 SER B N 1
ATOM 4205 C CA . SER B 1 178 ? 17.438 -7.664 9.391 1 92.62 178 SER B CA 1
ATOM 4206 C C . SER B 1 178 ? 16.547 -6.711 8.586 1 92.62 178 SER B C 1
ATOM 4208 O O . SER B 1 178 ? 16.906 -6.324 7.469 1 92.62 178 SER B O 1
ATOM 4210 N N . PRO B 1 179 ? 15.438 -6.352 9.102 1 91.56 179 PRO B N 1
ATOM 4211 C CA . PRO B 1 179 ? 14.492 -5.496 8.375 1 91.56 179 PRO B CA 1
ATOM 4212 C C . PRO B 1 179 ? 15.141 -4.215 7.852 1 91.56 179 PRO B C 1
ATOM 4214 O O . PRO B 1 179 ? 14.859 -3.793 6.73 1 91.56 179 PRO B O 1
ATOM 4217 N N . ASP B 1 180 ? 16.094 -3.654 8.578 1 88.69 180 ASP B N 1
ATOM 4218 C CA . ASP B 1 180 ? 16.719 -2.396 8.195 1 88.69 180 ASP B CA 1
ATOM 4219 C C . ASP B 1 180 ? 17.625 -2.59 6.98 1 88.69 180 ASP B C 1
ATOM 4221 O O . ASP B 1 180 ? 17.969 -1.625 6.293 1 88.69 180 ASP B O 1
ATOM 4225 N N . LEU B 1 181 ? 17.953 -3.852 6.688 1 90.38 181 LEU B N 1
ATOM 4226 C CA . LEU B 1 181 ? 18.844 -4.152 5.578 1 90.38 181 LEU B CA 1
ATOM 4227 C C . LEU B 1 181 ? 18.125 -4.918 4.48 1 90.38 181 LEU B C 1
ATOM 4229 O O . LEU B 1 181 ? 18.703 -5.199 3.428 1 90.38 181 LEU B O 1
ATOM 4233 N N . ALA B 1 182 ? 16.844 -5.199 4.754 1 91.38 182 ALA B N 1
ATOM 4234 C CA . ALA B 1 182 ? 16.094 -6.027 3.814 1 91.38 182 ALA B CA 1
ATOM 4235 C C . ALA B 1 182 ? 15.703 -5.23 2.574 1 91.38 182 ALA B C 1
ATOM 4237 O O . ALA B 1 182 ? 14.875 -4.316 2.654 1 91.38 182 ALA B O 1
ATOM 4238 N N . LYS B 1 183 ? 16.266 -5.578 1.458 1 91.12 183 LYS B N 1
ATOM 4239 C CA . LYS B 1 183 ? 15.891 -4.977 0.18 1 91.12 183 LYS B CA 1
ATOM 4240 C C . LYS B 1 183 ? 14.594 -5.578 -0.357 1 91.12 183 LYS B C 1
ATOM 4242 O O . LYS B 1 183 ? 14.164 -6.641 0.094 1 91.12 183 LYS B O 1
ATOM 4247 N N . GLY B 1 184 ? 14.016 -4.891 -1.255 1 92.12 184 GLY B N 1
ATOM 4248 C CA . GLY B 1 184 ? 12.812 -5.406 -1.887 1 92.12 184 GLY B CA 1
ATOM 4249 C C . GLY B 1 184 ? 13.094 -6.469 -2.932 1 92.12 184 GLY B C 1
ATOM 4250 O O . GLY B 1 184 ? 14.109 -6.414 -3.623 1 92.12 184 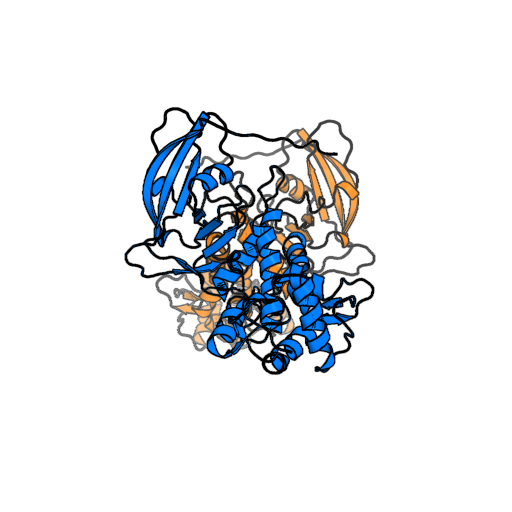GLY B O 1
ATOM 4251 N N . GLY B 1 185 ? 12.266 -7.438 -2.988 1 92.31 185 GLY B N 1
ATOM 4252 C CA . GLY B 1 185 ? 12.258 -8.445 -4.035 1 92.31 185 GLY B CA 1
ATOM 4253 C C . GLY B 1 185 ? 10.891 -8.633 -4.676 1 92.31 185 GLY B C 1
ATOM 4254 O O . GLY B 1 185 ? 9.977 -7.844 -4.43 1 92.31 185 GLY B O 1
ATOM 4255 N N . ARG B 1 186 ? 10.766 -9.562 -5.445 1 92.5 186 ARG B N 1
ATOM 4256 C CA . ARG B 1 186 ? 9.531 -9.844 -6.176 1 92.5 186 ARG B CA 1
ATOM 4257 C C . ARG B 1 186 ? 8.375 -10.094 -5.215 1 92.5 186 ARG B C 1
ATOM 4259 O O . ARG B 1 186 ? 7.219 -9.797 -5.527 1 92.5 186 ARG B O 1
ATOM 4266 N N . ALA B 1 187 ? 8.695 -10.633 -4.066 1 96.19 187 ALA B N 1
ATOM 4267 C CA . ALA B 1 187 ? 7.613 -11.039 -3.168 1 96.19 187 ALA B CA 1
ATOM 4268 C C . ALA B 1 187 ? 7.488 -10.078 -1.988 1 96.19 187 ALA B C 1
ATOM 4270 O O . ALA B 1 187 ? 6.434 -10 -1.354 1 96.19 187 ALA B O 1
ATOM 4271 N N . ASN B 1 188 ? 8.562 -9.398 -1.622 1 96.88 188 ASN B N 1
ATOM 4272 C CA . ASN B 1 188 ? 8.547 -8.594 -0.409 1 96.88 188 ASN B CA 1
ATOM 4273 C C . ASN B 1 188 ? 8.984 -7.156 -0.687 1 96.88 188 ASN B C 1
ATOM 4275 O O . ASN B 1 188 ? 9.898 -6.922 -1.482 1 96.88 188 ASN B O 1
ATOM 4279 N N . PRO B 1 189 ? 8.344 -6.238 -0.033 1 96.5 189 PRO B N 1
ATOM 4280 C CA . PRO B 1 189 ? 8.828 -4.859 -0.14 1 96.5 189 PRO B CA 1
ATOM 4281 C C . PRO B 1 189 ? 10.039 -4.586 0.75 1 96.5 189 PRO B C 1
ATOM 4283 O O . PRO B 1 189 ? 10.359 -5.395 1.628 1 96.5 189 PRO B O 1
ATOM 4286 N N . ILE B 1 190 ? 10.719 -3.502 0.435 1 95.5 190 ILE B N 1
ATOM 4287 C CA . ILE B 1 190 ? 11.852 -3.061 1.236 1 95.5 190 ILE B CA 1
ATOM 4288 C C . ILE B 1 190 ? 11.438 -2.943 2.701 1 95.5 190 ILE B C 1
ATOM 4290 O O . ILE B 1 190 ? 10.344 -2.465 3.006 1 95.5 190 ILE B O 1
ATOM 4294 N N . GLY B 1 191 ? 12.234 -3.49 3.613 1 95.5 191 GLY B N 1
ATOM 4295 C CA . GLY B 1 191 ? 12 -3.371 5.043 1 95.5 191 GLY B CA 1
ATOM 4296 C C . GLY B 1 191 ? 11.18 -4.516 5.613 1 95.5 191 GLY B C 1
ATOM 4297 O O . GLY B 1 191 ? 11.016 -4.621 6.828 1 95.5 191 GLY B O 1
ATOM 4298 N N . ILE B 1 192 ? 10.609 -5.336 4.758 1 97 192 ILE B N 1
ATOM 4299 C CA . ILE B 1 192 ? 9.844 -6.5 5.188 1 97 192 ILE B CA 1
ATOM 4300 C C . ILE B 1 192 ? 10.469 -7.773 4.625 1 97 192 ILE B C 1
ATOM 4302 O O . ILE B 1 192 ? 10.188 -8.164 3.49 1 97 192 ILE B O 1
ATOM 4306 N N . PRO B 1 193 ? 11.219 -8.484 5.418 1 96.88 193 PRO B N 1
ATOM 4307 C CA . PRO B 1 193 ? 11.969 -9.625 4.902 1 96.88 193 PRO B CA 1
ATOM 4308 C C . PRO B 1 193 ? 11.102 -10.867 4.699 1 96.88 193 PRO B C 1
ATOM 4310 O O . PRO B 1 193 ? 10.297 -11.203 5.57 1 96.88 193 PRO B O 1
ATOM 4313 N N . PHE B 1 194 ? 11.141 -11.5 3.604 1 97.94 194 PHE B N 1
ATOM 4314 C CA . PHE B 1 194 ? 10.648 -12.836 3.297 1 97.94 194 PHE B CA 1
ATOM 4315 C C . PHE B 1 194 ? 11.797 -13.781 2.963 1 97.94 194 PHE B C 1
ATOM 4317 O O . PHE B 1 194 ? 12.82 -13.352 2.422 1 97.94 194 PHE B O 1
ATOM 4324 N N . LEU B 1 195 ? 11.711 -14.992 3.359 1 98 195 LEU B N 1
ATOM 4325 C CA . LEU B 1 195 ? 12.766 -15.969 3.131 1 98 195 LEU B CA 1
ATOM 4326 C C . LEU B 1 195 ? 12.594 -16.656 1.779 1 98 195 LEU B C 1
ATOM 4328 O O . LEU B 1 195 ? 11.641 -17.406 1.577 1 98 195 LEU B O 1
ATOM 4332 N N . TYR B 1 196 ? 13.492 -16.391 0.841 1 96.69 196 TYR B N 1
ATOM 4333 C CA . TYR B 1 196 ? 13.492 -17 -0.482 1 96.69 196 TYR B CA 1
ATOM 4334 C C . TYR B 1 196 ? 14.234 -18.328 -0.463 1 96.69 196 TYR B C 1
ATOM 4336 O O . TYR B 1 196 ? 15.398 -18.391 -0.062 1 96.69 196 TYR B O 1
ATOM 4344 N N . LEU B 1 197 ? 13.562 -19.328 -0.914 1 97.31 197 LEU B N 1
ATOM 4345 C CA . LEU B 1 197 ? 14.133 -20.672 -0.991 1 97.31 197 LEU B CA 1
ATOM 4346 C C . LEU B 1 197 ? 13.812 -21.312 -2.334 1 97.31 197 LEU B C 1
ATOM 4348 O O . LEU B 1 197 ? 13.109 -20.734 -3.16 1 97.31 197 LEU B O 1
ATOM 4352 N N . SER B 1 198 ? 14.43 -22.453 -2.533 1 95.94 198 SER B N 1
ATOM 4353 C CA . SER B 1 198 ? 14.148 -23.281 -3.703 1 95.94 198 SER B CA 1
ATOM 4354 C C . SER B 1 198 ? 14.141 -24.766 -3.342 1 95.94 198 SER B C 1
ATOM 4356 O O . SER B 1 198 ? 14.742 -25.172 -2.346 1 95.94 198 SER B O 1
ATOM 4358 N N . ASP B 1 199 ? 13.453 -25.531 -4.105 1 94.25 199 ASP B N 1
ATOM 4359 C CA . ASP B 1 199 ? 13.352 -26.953 -3.816 1 94.25 199 ASP B CA 1
ATOM 4360 C C . ASP B 1 199 ? 14.469 -27.734 -4.508 1 94.25 199 ASP B C 1
ATOM 4362 O O . ASP B 1 199 ? 14.523 -28.969 -4.422 1 94.25 199 ASP B O 1
ATOM 4366 N N . ASN B 1 200 ? 15.312 -27 -5.195 1 89.38 200 ASN B N 1
ATOM 4367 C CA . ASN B 1 200 ? 16.406 -27.625 -5.949 1 89.38 200 ASN B CA 1
ATOM 4368 C C . ASN B 1 200 ? 17.719 -26.875 -5.754 1 89.38 200 ASN B C 1
ATOM 4370 O O . ASN B 1 200 ? 17.797 -25.688 -6.039 1 89.38 200 ASN B O 1
ATOM 4374 N N . PRO B 1 201 ? 18.75 -27.609 -5.305 1 86 201 PRO B N 1
ATOM 4375 C CA . PRO B 1 201 ? 20.016 -26.938 -5.055 1 86 201 PRO B CA 1
ATOM 4376 C C . PRO B 1 201 ? 20.641 -26.344 -6.324 1 86 201 PRO B C 1
ATOM 4378 O O . PRO B 1 201 ? 21.328 -25.312 -6.266 1 86 201 PRO B O 1
ATOM 4381 N N . ALA B 1 202 ? 20.406 -27 -7.441 1 85.44 202 ALA B N 1
ATOM 4382 C CA . ALA B 1 202 ? 20.906 -26.453 -8.703 1 85.44 202 ALA B CA 1
ATOM 4383 C C . ALA B 1 202 ? 20.188 -25.156 -9.078 1 85.44 202 ALA B C 1
ATOM 4385 O O . ALA B 1 202 ? 20.812 -24.234 -9.602 1 85.44 202 ALA B O 1
ATOM 4386 N N . THR B 1 203 ? 18.922 -25.125 -8.789 1 87.44 203 THR B N 1
ATOM 4387 C CA . THR B 1 203 ? 18.109 -23.953 -9.125 1 87.44 203 THR B CA 1
ATOM 4388 C C . THR B 1 203 ? 18.609 -22.719 -8.383 1 87.44 203 THR B C 1
ATOM 4390 O O . THR B 1 203 ? 18.609 -21.609 -8.938 1 87.44 203 THR B O 1
ATOM 4393 N N . VAL B 1 204 ? 19.078 -22.859 -7.16 1 89.56 204 VAL B N 1
ATOM 4394 C CA . VAL B 1 204 ? 19.484 -21.719 -6.352 1 89.56 204 VAL B CA 1
ATOM 4395 C C . VAL B 1 204 ? 20.703 -21.062 -6.973 1 89.56 204 VAL B C 1
ATOM 4397 O O . VAL B 1 204 ? 20.891 -19.844 -6.867 1 89.56 204 VAL B O 1
ATOM 4400 N N . LEU B 1 205 ? 21.562 -21.875 -7.633 1 85.94 205 LEU B N 1
ATOM 4401 C CA . LEU B 1 205 ? 22.734 -21.312 -8.281 1 85.94 205 LEU B CA 1
ATOM 4402 C C . LEU B 1 205 ? 22.344 -20.375 -9.414 1 85.94 205 LEU B C 1
ATOM 4404 O O . LEU B 1 205 ? 22.969 -19.328 -9.609 1 85.94 205 LEU B O 1
ATOM 4408 N N . TYR B 1 206 ? 21.312 -20.75 -10.109 1 83.69 206 TYR B N 1
ATOM 4409 C CA . TYR B 1 206 ? 20.812 -19.922 -11.195 1 83.69 206 TYR B CA 1
ATOM 4410 C C . TYR B 1 206 ? 20.125 -18.672 -10.656 1 83.69 206 TYR B C 1
ATOM 4412 O O . TYR B 1 206 ? 20.312 -17.578 -11.188 1 83.69 206 TYR B O 1
ATOM 4420 N N . GLU B 1 207 ? 19.391 -18.781 -9.555 1 84.62 207 GLU B N 1
ATOM 4421 C CA . GLU B 1 207 ? 18.594 -17.688 -9 1 84.62 207 GLU B CA 1
ATOM 4422 C C . GLU B 1 207 ? 19.484 -16.594 -8.422 1 84.62 207 GLU B C 1
ATOM 4424 O O . GLU B 1 207 ? 19.125 -15.422 -8.422 1 84.62 207 GLU B O 1
ATOM 4429 N N . VAL B 1 208 ? 20.703 -16.969 -7.949 1 85.75 208 VAL B N 1
ATOM 4430 C CA . VAL B 1 208 ? 21.609 -15.969 -7.398 1 85.75 208 VAL B CA 1
ATOM 4431 C C . VAL B 1 208 ? 22.562 -15.484 -8.484 1 85.75 208 VAL B C 1
ATOM 4433 O O . VAL B 1 208 ? 23.469 -14.688 -8.211 1 85.75 208 VAL B O 1
ATOM 4436 N N . ARG B 1 209 ? 22.406 -16.016 -9.727 1 82.62 209 ARG B N 1
ATOM 4437 C CA . ARG B 1 209 ? 23.219 -15.641 -10.891 1 82.62 209 ARG B CA 1
ATOM 4438 C C . ARG B 1 209 ? 24.703 -15.828 -10.609 1 82.62 209 ARG B C 1
ATOM 4440 O O . ARG B 1 209 ? 25.5 -14.93 -10.852 1 82.62 209 ARG B O 1
ATOM 4447 N N . ALA B 1 210 ? 24.984 -16.969 -9.992 1 81.19 210 ALA B N 1
ATOM 4448 C CA . ALA B 1 210 ? 26.375 -17.328 -9.734 1 81.19 210 ALA B CA 1
ATOM 4449 C C . ALA B 1 210 ? 27.172 -17.422 -11.039 1 81.19 210 ALA B C 1
ATOM 4451 O O . ALA B 1 210 ? 26.656 -17.891 -12.055 1 81.19 210 ALA B O 1
ATOM 4452 N N . SER B 1 211 ? 28.344 -16.875 -10.93 1 83.31 211 SER B N 1
ATOM 4453 C CA . SER B 1 211 ? 29.234 -16.891 -12.086 1 83.31 211 SER B CA 1
ATOM 4454 C C . SER B 1 211 ? 30.406 -17.844 -11.867 1 83.31 211 SER B C 1
ATOM 4456 O O . SER B 1 211 ? 30.594 -18.344 -10.758 1 83.31 211 SER B O 1
ATOM 4458 N N . TYR B 1 212 ? 31.141 -17.969 -12.945 1 83.5 212 TYR B N 1
ATOM 4459 C CA . TYR B 1 212 ? 32.312 -18.844 -12.898 1 83.5 212 TYR B CA 1
ATOM 4460 C C . TYR B 1 212 ? 33.281 -18.406 -11.789 1 83.5 212 TYR B C 1
ATOM 4462 O O . TYR B 1 212 ? 33.531 -17.203 -11.602 1 83.5 212 TYR B O 1
ATOM 4470 N N . LEU B 1 213 ? 33.625 -19.406 -10.969 1 84.88 213 LEU B N 1
ATOM 4471 C CA . LEU B 1 213 ? 34.594 -19.297 -9.898 1 84.88 213 LEU B CA 1
ATOM 4472 C C . LEU B 1 213 ? 34 -18.609 -8.672 1 84.88 213 LEU B C 1
ATOM 4474 O O . LEU B 1 213 ? 34.656 -18.484 -7.641 1 84.88 213 LEU B O 1
ATOM 4478 N N . ASP B 1 214 ? 32.75 -18.281 -8.773 1 89.12 214 ASP B N 1
ATOM 4479 C CA . ASP B 1 214 ? 32.094 -17.75 -7.582 1 89.12 214 ASP B CA 1
ATOM 4480 C C . ASP B 1 214 ? 32.094 -18.781 -6.445 1 89.12 214 ASP B C 1
ATOM 4482 O O . ASP B 1 214 ? 31.906 -19.969 -6.676 1 89.12 214 ASP B O 1
ATOM 4486 N N . GLU B 1 215 ? 32.438 -18.281 -5.289 1 92 215 GLU B N 1
ATOM 4487 C CA . GLU B 1 215 ? 32.219 -19.078 -4.082 1 92 215 GLU B CA 1
ATOM 4488 C C . GLU B 1 215 ? 30.875 -18.75 -3.426 1 92 215 GLU B C 1
ATOM 4490 O O . GLU B 1 215 ? 30.484 -17.578 -3.373 1 92 215 GLU B O 1
ATOM 4495 N N . LEU B 1 216 ? 30.203 -19.828 -3.029 1 93.56 216 LEU B N 1
ATOM 4496 C CA . LEU B 1 216 ? 28.891 -19.594 -2.439 1 93.56 216 LEU B CA 1
ATOM 4497 C C . LEU B 1 216 ? 28.641 -20.547 -1.27 1 93.56 216 LEU B C 1
ATOM 4499 O O . LEU B 1 216 ? 29.25 -21.625 -1.205 1 93.56 216 LEU B O 1
ATOM 4503 N N . SER B 1 217 ? 27.906 -20.078 -0.339 1 95 217 SER B N 1
ATOM 4504 C CA . SER B 1 217 ? 27.328 -20.938 0.707 1 95 217 SER B CA 1
ATOM 4505 C C . SER B 1 217 ? 25.906 -21.359 0.364 1 95 217 SER B C 1
ATOM 4507 O O . SER B 1 217 ? 25.078 -20.531 -0.008 1 95 217 SER B O 1
ATOM 4509 N N . ILE B 1 218 ? 25.656 -22.672 0.398 1 95.44 218 ILE B N 1
ATOM 4510 C CA . ILE B 1 218 ? 24.328 -23.203 0.177 1 95.44 218 ILE B CA 1
ATOM 4511 C C . ILE B 1 218 ? 23.766 -23.75 1.488 1 95.44 218 ILE B C 1
ATOM 4513 O O . ILE B 1 218 ? 24.344 -24.656 2.1 1 95.44 218 ILE B O 1
ATOM 4517 N N . GLY B 1 219 ? 22.672 -23.141 1.927 1 97 219 GLY B N 1
ATOM 4518 C CA . GLY B 1 219 ? 22 -23.594 3.131 1 97 219 GLY B CA 1
ATOM 4519 C C . GLY B 1 219 ? 20.844 -24.547 2.848 1 97 219 GLY B C 1
ATOM 4520 O O . GLY B 1 219 ? 20.125 -24.391 1.856 1 97 219 GLY B O 1
ATOM 4521 N N . GLU B 1 220 ? 20.734 -25.562 3.662 1 97.56 220 GLU B N 1
ATOM 4522 C CA . GLU B 1 220 ? 19.578 -26.453 3.66 1 97.56 220 GLU B CA 1
ATOM 4523 C C . GLU B 1 220 ? 18.578 -26.062 4.734 1 97.56 220 GLU B C 1
ATOM 4525 O O . GLU B 1 220 ? 18.922 -25.906 5.902 1 97.56 220 GLU B O 1
ATOM 4530 N N . PHE B 1 221 ? 17.359 -25.906 4.352 1 98.44 221 PHE B N 1
ATOM 4531 C CA . PHE B 1 221 ? 16.312 -25.391 5.238 1 98.44 221 PHE B CA 1
ATOM 4532 C C . PHE B 1 221 ? 15.203 -26.422 5.41 1 98.44 221 PHE B C 1
ATOM 4534 O O . PHE B 1 221 ? 14.867 -27.156 4.473 1 98.44 221 PHE B O 1
ATOM 4541 N N . HIS B 1 222 ? 14.656 -26.422 6.586 1 97.81 222 HIS B N 1
ATOM 4542 C CA . HIS B 1 222 ? 13.508 -27.25 6.941 1 97.81 222 HIS B CA 1
ATOM 4543 C C . HIS B 1 222 ? 12.484 -26.453 7.742 1 97.81 222 HIS B C 1
ATOM 4545 O O . HIS B 1 222 ? 12.836 -25.516 8.453 1 97.81 222 HIS B O 1
ATOM 4551 N N . LEU B 1 223 ? 11.227 -26.875 7.547 1 98.38 223 LEU B N 1
ATOM 4552 C CA . LEU B 1 223 ? 10.242 -26.422 8.523 1 98.38 223 LEU B CA 1
ATOM 4553 C C . LEU B 1 223 ? 10.617 -26.891 9.922 1 98.38 223 LEU B C 1
ATOM 4555 O O . LEU B 1 223 ? 11.094 -28.016 10.102 1 98.38 223 LEU B O 1
ATOM 4559 N N . LEU B 1 224 ? 10.375 -26.047 10.875 1 97.88 224 LEU B N 1
ATOM 4560 C CA . LEU B 1 224 ? 10.641 -26.453 12.25 1 97.88 224 LEU B CA 1
ATOM 4561 C C . LEU B 1 224 ? 9.945 -27.766 12.578 1 97.88 224 LEU B C 1
ATOM 4563 O O . LEU B 1 224 ? 8.781 -27.953 12.234 1 97.88 224 LEU B O 1
ATOM 4567 N N . SER B 1 225 ? 10.602 -28.578 13.281 1 94.19 225 SER B N 1
ATOM 4568 C CA . SER B 1 225 ? 10.125 -29.938 13.57 1 94.19 225 SER B CA 1
ATOM 4569 C C . SER B 1 225 ? 8.867 -29.906 14.43 1 94.19 225 SER B C 1
ATOM 4571 O O . SER B 1 225 ? 8.031 -30.812 14.359 1 94.19 225 SER B O 1
ATOM 4573 N N . GLU B 1 226 ? 8.781 -28.859 15.258 1 94.5 226 GLU B N 1
ATOM 4574 C CA . GLU B 1 226 ? 7.641 -28.766 16.156 1 94.5 226 GLU B CA 1
ATOM 4575 C C . GLU B 1 226 ? 6.355 -28.453 15.391 1 94.5 226 GLU B C 1
ATOM 4577 O O . GLU B 1 226 ? 5.258 -28.609 15.93 1 94.5 226 GLU B O 1
ATOM 4582 N N . LYS B 1 227 ? 6.59 -28.031 14.211 1 93.81 227 LYS B N 1
ATOM 4583 C CA . LYS B 1 227 ? 5.43 -27.766 13.359 1 93.81 227 LYS B CA 1
ATOM 4584 C C . LYS B 1 227 ? 5.035 -29 12.562 1 93.81 227 LYS B C 1
ATOM 4586 O O . LYS B 1 227 ? 5.891 -29.797 12.188 1 93.81 227 LYS B O 1
ATOM 4591 N N . ASN B 1 228 ? 3.859 -29.297 12.375 1 93.62 228 ASN B N 1
ATOM 4592 C CA . ASN B 1 228 ? 3.416 -30.406 11.547 1 93.62 228 ASN B CA 1
ATOM 4593 C C . ASN B 1 228 ? 3.465 -30.062 10.062 1 93.62 228 ASN B C 1
ATOM 4595 O O . ASN B 1 228 ? 4.082 -30.766 9.266 1 93.62 228 ASN B O 1
ATOM 4599 N N . ALA B 1 229 ? 2.836 -28.984 9.703 1 96.94 229 ALA B N 1
ATOM 4600 C CA . ALA B 1 229 ? 2.789 -28.516 8.32 1 96.94 229 ALA B CA 1
ATOM 4601 C C . ALA B 1 229 ? 2.361 -27.047 8.266 1 96.94 229 ALA B C 1
ATOM 4603 O O . ALA B 1 229 ? 1.741 -26.531 9.195 1 96.94 229 ALA B O 1
ATOM 4604 N N . ILE B 1 230 ? 2.82 -26.422 7.234 1 97 230 ILE B N 1
ATOM 4605 C CA . ILE B 1 230 ? 2.297 -25.078 6.953 1 97 230 ILE B CA 1
ATOM 4606 C C . ILE B 1 230 ? 1.716 -25.047 5.539 1 97 230 ILE B C 1
ATOM 4608 O O . ILE B 1 230 ? 2.131 -25.812 4.672 1 97 230 ILE B O 1
ATOM 4612 N N . ARG B 1 231 ? 0.759 -24.156 5.34 1 96.5 231 ARG B N 1
ATOM 4613 C CA . ARG B 1 231 ? 0.073 -24.031 4.059 1 96.5 231 ARG B CA 1
ATOM 4614 C C . ARG B 1 231 ? 0.777 -23.031 3.154 1 96.5 231 ARG B C 1
ATOM 4616 O O . ARG B 1 231 ? 1.079 -21.906 3.58 1 96.5 231 ARG B O 1
ATOM 4623 N N . ILE B 1 232 ? 1.012 -23.484 1.934 1 96.62 232 ILE B N 1
ATOM 4624 C CA . ILE B 1 232 ? 1.683 -22.672 0.922 1 96.62 232 ILE B CA 1
ATOM 4625 C C . ILE B 1 232 ? 0.796 -22.562 -0.316 1 96.62 232 ILE B C 1
ATOM 4627 O O . ILE B 1 232 ? 0.18 -23.531 -0.742 1 96.62 232 ILE B O 1
ATOM 4631 N N . VAL B 1 233 ? 0.611 -21.328 -0.812 1 97 233 VAL B N 1
ATOM 4632 C CA . VAL B 1 233 ? -0.073 -21.172 -2.092 1 97 233 VAL B CA 1
ATOM 4633 C C . VAL B 1 233 ? 0.83 -21.656 -3.223 1 97 233 VAL B C 1
ATOM 4635 O O . VAL B 1 233 ? 1.981 -21.234 -3.334 1 97 233 VAL B O 1
ATOM 4638 N N . ASP B 1 234 ? 0.348 -22.5 -4.027 1 95.5 234 ASP B N 1
ATOM 4639 C CA . ASP B 1 234 ? 1.154 -23.156 -5.059 1 95.5 234 ASP B CA 1
ATOM 4640 C C . ASP B 1 234 ? 0.752 -22.672 -6.449 1 95.5 234 ASP B C 1
ATOM 4642 O O . ASP B 1 234 ? -0.252 -23.125 -7.004 1 95.5 234 ASP B O 1
ATOM 4646 N N . PHE B 1 235 ? 1.592 -21.875 -7.07 1 95.25 235 PHE B N 1
ATOM 4647 C CA . PHE B 1 235 ? 1.338 -21.344 -8.406 1 95.25 235 PHE B CA 1
ATOM 4648 C C . PHE B 1 235 ? 1.815 -22.328 -9.477 1 95.25 235 PHE B C 1
ATOM 4650 O O . PHE B 1 235 ? 1.649 -22.078 -10.672 1 95.25 235 PHE B O 1
ATOM 4657 N N . THR B 1 236 ? 2.35 -23.453 -9.023 1 91.5 236 THR B N 1
ATOM 4658 C CA . THR B 1 236 ? 2.857 -24.438 -9.969 1 91.5 236 THR B CA 1
ATOM 4659 C C . THR B 1 236 ? 1.842 -25.547 -10.188 1 91.5 236 THR B C 1
ATOM 4661 O O . THR B 1 236 ? 2.027 -26.406 -11.055 1 91.5 236 THR B O 1
ATOM 4664 N N . GLU B 1 237 ? 0.826 -25.516 -9.383 1 86.31 237 GLU B N 1
ATOM 4665 C CA . GLU B 1 237 ? -0.146 -26.609 -9.422 1 86.31 237 GLU B CA 1
ATOM 4666 C C . GLU B 1 237 ? -0.973 -26.562 -10.703 1 86.31 237 GLU B C 1
ATOM 4668 O O . GLU B 1 237 ? -1.354 -25.484 -11.164 1 86.31 237 GLU B O 1
ATOM 4673 N N . ASP B 1 238 ? -1.198 -27.781 -11.188 1 84.94 238 ASP B N 1
ATOM 4674 C CA . ASP B 1 238 ? -2.119 -27.922 -12.305 1 84.94 238 ASP B CA 1
ATOM 4675 C C . ASP B 1 238 ? -3.525 -28.266 -11.82 1 84.94 238 ASP B C 1
ATOM 4677 O O . ASP B 1 238 ? -3.828 -29.438 -11.547 1 84.94 238 ASP B O 1
ATOM 4681 N N . THR B 1 239 ? -4.379 -27.375 -11.805 1 87.56 239 THR B N 1
ATOM 4682 C CA . THR B 1 239 ? -5.75 -27.562 -11.336 1 87.56 239 THR B CA 1
ATOM 4683 C C . THR B 1 239 ? -6.582 -28.312 -12.375 1 87.56 239 THR B C 1
ATOM 4685 O O . THR B 1 239 ? -6.66 -27.891 -13.531 1 87.56 239 THR B O 1
ATOM 4688 N N . PRO B 1 240 ? -7.16 -29.406 -11.914 1 91.69 240 PRO B N 1
ATOM 4689 C CA . PRO B 1 240 ? -8.031 -30.109 -12.859 1 91.69 240 PRO B CA 1
ATOM 4690 C C . PRO B 1 240 ? -9.281 -29.297 -13.211 1 91.69 240 PRO B C 1
ATOM 4692 O O . PRO B 1 240 ? -9.805 -28.578 -12.359 1 91.69 240 PRO B O 1
ATOM 4695 N N . LEU B 1 241 ? -9.68 -29.438 -14.352 1 94 241 LEU B N 1
ATOM 4696 C CA . LEU B 1 241 ? -10.906 -28.781 -14.789 1 94 241 LEU B CA 1
ATOM 4697 C C . LEU B 1 241 ? -12.133 -29.5 -14.25 1 94 241 LEU B C 1
ATOM 4699 O O . LEU B 1 241 ? -13.109 -28.859 -13.859 1 94 241 LEU B O 1
ATOM 4703 N N . PHE B 1 242 ? -12.039 -30.781 -14.297 1 94.44 242 PHE B N 1
ATOM 4704 C CA . PHE B 1 242 ? -13.148 -31.594 -13.812 1 94.44 242 PHE B CA 1
ATOM 4705 C C . PHE B 1 242 ? -13.117 -31.703 -12.289 1 94.44 242 PHE B C 1
ATOM 4707 O O . PHE B 1 242 ? -12.32 -32.438 -11.727 1 94.44 242 PHE B O 1
ATOM 4714 N N . GLN B 1 243 ? -13.984 -30.906 -11.672 1 90.69 243 GLN B N 1
ATOM 4715 C CA . GLN B 1 243 ? -14.164 -30.906 -10.227 1 90.69 243 GLN B CA 1
ATOM 4716 C C . GLN B 1 243 ? -15.641 -30.938 -9.852 1 90.69 243 GLN B C 1
ATOM 4718 O O . GLN B 1 243 ? -16.297 -29.891 -9.82 1 90.69 243 GLN B O 1
ATOM 4723 N N . PRO B 1 244 ? -16.156 -32.031 -9.469 1 85.62 244 PRO B N 1
ATOM 4724 C CA . PRO B 1 244 ? -17.594 -32.156 -9.25 1 85.62 244 PRO B CA 1
ATOM 4725 C C . PRO B 1 244 ? -18.109 -31.25 -8.141 1 85.62 244 PRO B C 1
ATOM 4727 O O . PRO B 1 244 ? -19.281 -30.875 -8.156 1 85.62 244 PRO B O 1
ATOM 4730 N N . ASP B 1 245 ? -17.312 -30.859 -7.223 1 85.75 245 ASP B N 1
ATOM 4731 C CA . ASP B 1 245 ? -17.781 -30.109 -6.059 1 85.75 245 ASP B CA 1
ATOM 4732 C C . ASP B 1 245 ? -17.5 -28.609 -6.223 1 85.75 245 ASP B C 1
ATOM 4734 O O . ASP B 1 245 ? -17.672 -27.844 -5.277 1 85.75 245 ASP B O 1
ATOM 4738 N N . GLN B 1 246 ? -17.094 -28.203 -7.383 1 88.75 246 GLN B N 1
ATOM 4739 C CA . GLN B 1 246 ? -16.75 -26.797 -7.613 1 88.75 246 GLN B CA 1
ATOM 4740 C C . GLN B 1 246 ? -17.375 -26.281 -8.914 1 88.75 246 GLN B C 1
ATOM 4742 O O . GLN B 1 246 ? -17.391 -27 -9.922 1 88.75 246 GLN B O 1
ATOM 4747 N N . LYS B 1 247 ? -17.859 -25.078 -8.797 1 93.44 247 LYS B N 1
ATOM 4748 C CA . LYS B 1 247 ? -18.344 -24.469 -10.039 1 93.44 247 LYS B CA 1
ATOM 4749 C C . LYS B 1 247 ? -17.203 -24.312 -11.047 1 93.44 247 LYS B C 1
ATOM 4751 O O . LYS B 1 247 ? -16.141 -23.797 -10.727 1 93.44 247 LYS B O 1
ATOM 4756 N N . ILE B 1 248 ? -17.453 -24.734 -12.258 1 95.56 248 ILE B N 1
ATOM 4757 C CA . ILE B 1 248 ? -16.422 -24.766 -13.281 1 95.56 248 ILE B CA 1
ATOM 4758 C C . ILE B 1 248 ? -15.961 -23.328 -13.602 1 95.56 248 ILE B C 1
ATOM 4760 O O . ILE B 1 248 ? -14.781 -23.094 -13.859 1 95.56 248 ILE B O 1
ATOM 4764 N N . GLU B 1 249 ? -16.922 -22.406 -13.555 1 96.31 249 GLU B N 1
ATOM 4765 C CA . GLU B 1 249 ? -16.578 -21.016 -13.805 1 96.31 249 GLU B CA 1
ATOM 4766 C C . GLU B 1 249 ? -15.516 -20.516 -12.828 1 96.31 249 GLU B C 1
ATOM 4768 O O . GLU B 1 249 ? -14.57 -19.844 -13.227 1 96.31 249 GLU B O 1
ATOM 4773 N N . THR B 1 250 ? -15.672 -20.859 -11.578 1 95.12 250 THR B N 1
ATOM 4774 C CA . THR B 1 250 ? -14.719 -20.469 -10.547 1 95.12 250 THR B CA 1
ATOM 4775 C C . THR B 1 250 ? -13.344 -21.094 -10.812 1 95.12 250 THR B C 1
ATOM 4777 O O . THR B 1 250 ? -12.32 -20.422 -10.68 1 95.12 250 THR B O 1
ATOM 4780 N N . THR B 1 251 ? -13.406 -22.297 -11.242 1 94.5 251 THR B N 1
ATOM 4781 C CA . THR B 1 251 ? -12.172 -23 -11.578 1 94.5 251 THR B CA 1
ATOM 4782 C C . THR B 1 251 ? -11.445 -22.312 -12.727 1 94.5 251 THR B C 1
ATOM 4784 O O . THR B 1 251 ? -10.227 -22.109 -12.664 1 94.5 251 THR B O 1
ATOM 4787 N N . ILE B 1 252 ? -12.18 -21.922 -13.68 1 96.06 252 ILE B N 1
ATOM 4788 C CA . ILE B 1 252 ? -11.602 -21.281 -14.852 1 96.06 252 ILE B CA 1
ATOM 4789 C C . ILE B 1 252 ? -11.016 -19.922 -14.461 1 96.06 252 ILE B C 1
ATOM 4791 O O . ILE B 1 252 ? -9.859 -19.641 -14.766 1 96.06 252 ILE B O 1
ATOM 4795 N N . LYS B 1 253 ? -11.82 -19.109 -13.742 1 96.31 253 LYS B N 1
ATOM 4796 C CA . LYS B 1 253 ? -11.352 -17.797 -13.305 1 96.31 253 LYS B CA 1
ATOM 4797 C C . LYS B 1 253 ? -10.094 -17.906 -12.461 1 96.31 253 LYS B C 1
ATOM 4799 O O . LYS B 1 253 ? -9.117 -17.188 -12.68 1 96.31 253 LYS B O 1
ATOM 4804 N N . SER B 1 254 ? -10.094 -18.797 -11.57 1 95.06 254 SER B N 1
ATOM 4805 C CA . SER B 1 254 ? -8.977 -18.969 -10.648 1 95.06 254 SER B CA 1
ATOM 4806 C C . SER B 1 254 ? -7.707 -19.391 -11.391 1 95.06 254 SER B C 1
ATOM 4808 O O . SER B 1 254 ? -6.633 -18.828 -11.148 1 95.06 254 SER B O 1
ATOM 4810 N N . ARG B 1 255 ? -7.875 -20.328 -12.242 1 93.62 255 ARG B N 1
ATOM 4811 C CA . ARG B 1 255 ? -6.727 -20.812 -13 1 93.62 255 ARG B CA 1
ATOM 4812 C C . ARG B 1 255 ? -6.129 -19.719 -13.875 1 93.62 255 ARG B C 1
ATOM 4814 O O . ARG B 1 255 ? -4.91 -19.547 -13.906 1 93.62 255 ARG B O 1
ATOM 4821 N N . LEU B 1 256 ? -6.965 -19.047 -14.562 1 94.81 256 LEU B N 1
ATOM 4822 C CA . LEU B 1 256 ? -6.492 -18 -15.461 1 94.81 256 LEU B CA 1
ATOM 4823 C C . LEU B 1 256 ? -5.793 -16.891 -14.68 1 94.81 256 LEU B C 1
ATOM 4825 O O . LEU B 1 256 ? -4.746 -16.406 -15.102 1 94.81 256 LEU B O 1
ATOM 4829 N N . LEU B 1 257 ? -6.332 -16.516 -13.547 1 96.5 257 LEU B N 1
ATOM 4830 C CA . LEU B 1 257 ? -5.707 -15.508 -12.703 1 96.5 257 LEU B CA 1
ATOM 4831 C C . LEU B 1 257 ? -4.359 -15.992 -12.18 1 96.5 257 LEU B C 1
ATOM 4833 O O . LEU B 1 257 ? -3.361 -15.281 -12.266 1 96.5 257 LEU B O 1
ATOM 4837 N N . ARG B 1 258 ? -4.34 -17.156 -11.695 1 95.44 258 ARG B N 1
ATOM 4838 C CA . ARG B 1 258 ? -3.111 -17.703 -11.133 1 95.44 258 ARG B CA 1
ATOM 4839 C C . ARG B 1 258 ? -2.018 -17.797 -12.188 1 95.44 258 ARG B C 1
ATOM 4841 O O . ARG B 1 258 ? -0.848 -17.531 -11.906 1 95.44 258 ARG B O 1
ATOM 4848 N N . ASP B 1 259 ? -2.4 -18.172 -13.344 1 93.56 259 ASP B N 1
ATOM 4849 C CA . ASP B 1 259 ? -1.431 -18.266 -14.43 1 93.56 259 ASP B CA 1
ATOM 4850 C C . ASP B 1 259 ? -0.808 -16.891 -14.727 1 93.56 259 ASP B C 1
ATOM 4852 O O . ASP B 1 259 ? 0.403 -16.797 -14.93 1 93.56 259 ASP B O 1
ATOM 4856 N N . THR B 1 260 ? -1.657 -15.938 -14.75 1 95.38 260 THR B N 1
ATOM 4857 C CA . THR B 1 260 ? -1.175 -14.594 -15.047 1 95.38 260 THR B CA 1
ATOM 4858 C C . THR B 1 260 ? -0.227 -14.109 -13.953 1 95.38 260 THR B C 1
ATOM 4860 O O . THR B 1 260 ? 0.84 -13.562 -14.242 1 95.38 260 THR B O 1
ATOM 4863 N N . ILE B 1 261 ? -0.566 -14.344 -12.75 1 96.94 261 ILE B N 1
ATOM 4864 C CA . ILE B 1 261 ? 0.258 -13.93 -11.617 1 96.94 261 ILE B CA 1
ATOM 4865 C C . ILE B 1 261 ? 1.557 -14.734 -11.609 1 96.94 261 ILE B C 1
ATOM 4867 O O . ILE B 1 261 ? 2.633 -14.188 -11.367 1 96.94 261 ILE B O 1
ATOM 4871 N N . SER B 1 262 ? 1.422 -16 -11.867 1 94.69 262 SER B N 1
ATOM 4872 C CA . SER B 1 262 ? 2.584 -16.891 -11.891 1 94.69 262 SER B CA 1
ATOM 4873 C C . SER B 1 262 ? 3.625 -16.406 -12.891 1 94.69 262 SER B C 1
ATOM 4875 O O . SER B 1 262 ? 4.824 -16.438 -12.617 1 94.69 262 SER B O 1
ATOM 4877 N N . ARG B 1 263 ? 3.209 -16.016 -14.008 1 94.44 263 ARG B N 1
ATOM 4878 C CA . ARG B 1 263 ? 4.113 -15.5 -15.031 1 94.44 263 ARG B CA 1
ATOM 4879 C C . ARG B 1 263 ? 4.883 -14.289 -14.531 1 94.44 263 ARG B C 1
ATOM 4881 O O . ARG B 1 263 ? 6.078 -14.148 -14.789 1 94.44 263 ARG B O 1
ATOM 4888 N N . ASP B 1 264 ? 4.199 -13.438 -13.82 1 95.88 264 ASP B N 1
ATOM 4889 C CA . ASP B 1 264 ? 4.852 -12.258 -13.273 1 95.88 264 ASP B CA 1
ATOM 4890 C C . ASP B 1 264 ? 5.844 -12.633 -12.172 1 95.88 264 ASP B C 1
ATOM 4892 O O . ASP B 1 264 ? 6.93 -12.055 -12.086 1 95.88 264 ASP B O 1
ATOM 4896 N N . LEU B 1 265 ? 5.488 -13.594 -11.375 1 95.62 265 LEU B N 1
ATOM 4897 C CA . LEU B 1 265 ? 6.344 -14.031 -10.273 1 95.62 265 LEU B CA 1
ATOM 4898 C C . LEU B 1 265 ? 7.605 -14.711 -10.805 1 95.62 265 LEU B C 1
ATOM 4900 O O . LEU B 1 265 ? 8.664 -14.633 -10.172 1 95.62 265 LEU B O 1
ATOM 4904 N N . SER B 1 266 ? 7.496 -15.281 -11.922 1 92.69 266 SER B N 1
ATOM 4905 C CA . SER B 1 266 ? 8.57 -16.109 -12.453 1 92.69 266 SER B CA 1
ATOM 4906 C C . SER B 1 266 ? 9.5 -15.305 -13.352 1 92.69 266 SER B C 1
ATOM 4908 O O . SER B 1 266 ? 10.539 -15.805 -13.789 1 92.69 266 SER B O 1
ATOM 4910 N N . LYS B 1 267 ? 9.125 -14.07 -13.617 1 89.56 267 LYS B N 1
ATOM 4911 C CA . LYS B 1 267 ? 9.969 -13.25 -14.484 1 89.56 267 LYS B CA 1
ATOM 4912 C C . LYS B 1 267 ? 11.367 -13.094 -13.891 1 89.56 267 LYS B C 1
ATOM 4914 O O . LYS B 1 267 ? 11.516 -12.812 -12.703 1 89.56 267 LYS B O 1
ATOM 4919 N N . PRO B 1 268 ? 12.414 -13.32 -14.719 1 82.56 268 PRO B N 1
ATOM 4920 C CA . PRO B 1 268 ? 13.766 -13.117 -14.203 1 82.56 268 PRO B CA 1
ATOM 4921 C C . PRO B 1 268 ? 14.047 -11.656 -13.852 1 82.56 268 PRO B C 1
ATOM 4923 O O . PRO B 1 268 ? 13.492 -10.75 -14.469 1 82.56 268 PRO B O 1
ATOM 4926 N N . MET B 1 269 ? 14.82 -11.578 -12.875 1 76.25 269 MET B N 1
ATOM 4927 C CA . MET B 1 269 ? 15.266 -10.219 -12.547 1 76.25 269 MET B CA 1
ATOM 4928 C C . MET B 1 269 ? 16.141 -9.656 -13.656 1 76.25 269 MET B C 1
ATOM 4930 O O . MET B 1 269 ? 17.047 -10.336 -14.156 1 76.25 269 MET B O 1
ATOM 4934 N N . ARG B 1 270 ? 15.773 -8.5 -14.109 1 77.19 270 ARG B N 1
ATOM 4935 C CA . ARG B 1 270 ? 16.609 -7.824 -15.102 1 77.19 270 ARG B CA 1
ATOM 4936 C C . ARG B 1 270 ? 17.375 -6.664 -14.469 1 77.19 270 ARG B C 1
ATOM 4938 O O . ARG B 1 270 ? 16.922 -6.094 -13.469 1 77.19 270 ARG B O 1
ATOM 4945 N N . ARG B 1 271 ? 18.547 -6.422 -14.969 1 70.44 271 ARG B N 1
ATOM 4946 C CA . ARG B 1 271 ? 19.438 -5.375 -14.469 1 70.44 271 ARG B CA 1
ATOM 4947 C C . ARG B 1 271 ? 18.719 -4.031 -14.43 1 70.44 271 ARG B C 1
ATOM 4949 O O . ARG B 1 271 ? 19 -3.193 -13.57 1 70.44 271 ARG B O 1
ATOM 4956 N N . TYR B 1 272 ? 17.688 -3.973 -15.32 1 75.69 272 TYR B N 1
ATOM 4957 C CA . TYR B 1 272 ? 17.062 -2.66 -15.453 1 75.69 272 TYR B CA 1
ATOM 4958 C C . TYR B 1 272 ? 15.727 -2.617 -14.719 1 75.69 272 TYR B C 1
ATOM 4960 O O . TYR B 1 272 ? 15 -1.624 -14.805 1 75.69 272 TYR B O 1
ATOM 4968 N N . ASP B 1 273 ? 15.453 -3.721 -14.062 1 81.81 273 ASP B N 1
ATOM 4969 C CA . ASP B 1 273 ? 14.234 -3.684 -13.273 1 81.81 273 ASP B CA 1
ATOM 4970 C C . ASP B 1 273 ? 14.312 -2.607 -12.188 1 81.81 273 ASP B C 1
ATOM 4972 O O . ASP B 1 273 ? 15.367 -2.398 -11.594 1 81.81 273 ASP B O 1
ATOM 4976 N N . THR B 1 274 ? 13.273 -1.885 -12.078 1 84.38 274 THR B N 1
ATOM 4977 C CA . THR B 1 274 ? 13.148 -0.904 -11.008 1 84.38 274 THR B CA 1
ATOM 4978 C C . THR B 1 274 ? 12.305 -1.455 -9.867 1 84.38 274 THR B C 1
ATOM 4980 O O . THR B 1 274 ? 11.648 -2.49 -10.016 1 84.38 274 THR B O 1
ATOM 4983 N N . GLU B 1 275 ? 12.375 -0.859 -8.789 1 87.94 275 GLU B N 1
ATOM 4984 C CA . GLU B 1 275 ? 11.562 -1.227 -7.633 1 87.94 275 GLU B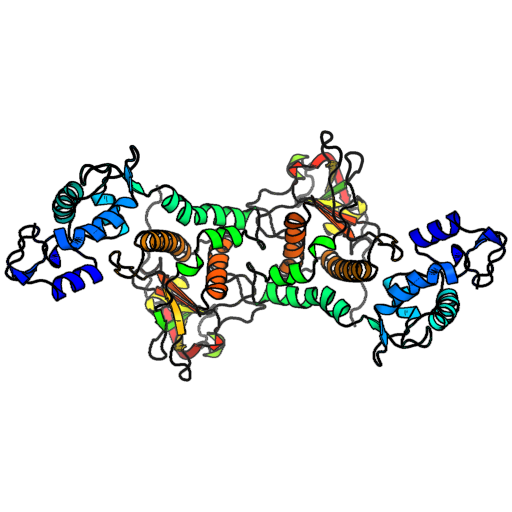 CA 1
ATOM 4985 C C . GLU B 1 275 ? 10.078 -1.223 -7.977 1 87.94 275 GLU B C 1
ATOM 4987 O O . GLU B 1 275 ? 9.32 -2.053 -7.477 1 87.94 275 GLU B O 1
ATOM 4992 N N . VAL B 1 276 ? 9.711 -0.372 -8.859 1 93 276 VAL B N 1
ATOM 4993 C CA . VAL B 1 276 ? 8.312 -0.195 -9.234 1 93 276 VAL B CA 1
ATOM 4994 C C . VAL B 1 276 ? 7.793 -1.463 -9.906 1 93 276 VAL B C 1
ATOM 4996 O O . VAL B 1 276 ? 6.625 -1.827 -9.742 1 93 276 VAL B O 1
ATOM 4999 N N . ASP B 1 277 ? 8.703 -2.162 -10.609 1 93.56 277 ASP B N 1
ATOM 5000 C CA . ASP B 1 277 ? 8.328 -3.361 -11.344 1 93.56 277 ASP B CA 1
ATOM 5001 C C . ASP B 1 277 ? 7.906 -4.48 -10.398 1 93.56 277 ASP B C 1
ATOM 5003 O O . ASP B 1 277 ? 7.176 -5.395 -10.797 1 93.56 277 ASP B O 1
ATOM 5007 N N . TYR B 1 278 ? 8.344 -4.371 -9.18 1 95.19 278 TYR B N 1
ATOM 5008 C CA . TYR B 1 278 ? 8.094 -5.449 -8.234 1 95.19 278 TYR B CA 1
ATOM 5009 C C . TYR B 1 278 ? 6.82 -5.184 -7.438 1 95.19 278 TYR B C 1
ATOM 5011 O O . TYR B 1 278 ? 6.281 -6.09 -6.793 1 95.19 278 TYR B O 1
ATOM 5019 N N . ILE B 1 279 ? 6.25 -4.012 -7.555 1 96.94 279 ILE B N 1
ATOM 5020 C CA . ILE B 1 279 ? 5.176 -3.562 -6.676 1 96.94 279 ILE B CA 1
ATOM 5021 C C . ILE B 1 279 ? 3.965 -4.48 -6.832 1 96.94 279 ILE B C 1
ATOM 5023 O O . ILE B 1 279 ? 3.398 -4.941 -5.84 1 96.94 279 ILE B O 1
ATOM 5027 N N . PRO B 1 280 ? 3.602 -4.844 -8.047 1 97.69 280 PRO B N 1
ATOM 5028 C CA . PRO B 1 280 ? 2.402 -5.672 -8.18 1 97.69 280 PRO B CA 1
ATOM 5029 C C . PRO B 1 280 ? 2.551 -7.043 -7.527 1 97.69 280 PRO B C 1
ATOM 5031 O O . PRO B 1 280 ? 1.651 -7.492 -6.812 1 97.69 280 PRO B O 1
ATOM 5034 N N . THR B 1 281 ? 3.688 -7.68 -7.754 1 98 281 THR B N 1
ATOM 5035 C CA . THR B 1 281 ? 3.861 -9.016 -7.188 1 98 281 THR B CA 1
ATOM 5036 C C . THR B 1 281 ? 4.055 -8.938 -5.676 1 98 281 THR B C 1
ATOM 5038 O O . THR B 1 281 ? 3.658 -9.852 -4.949 1 98 281 THR B O 1
ATOM 5041 N N . GLN B 1 282 ? 4.672 -7.855 -5.172 1 98 282 GLN B N 1
ATOM 5042 C CA . GLN B 1 282 ? 4.727 -7.637 -3.732 1 98 282 GLN B CA 1
ATOM 5043 C C . GLN B 1 282 ? 3.326 -7.512 -3.139 1 98 282 GLN B C 1
ATOM 5045 O O . GLN B 1 282 ? 3.029 -8.102 -2.102 1 98 282 GLN B O 1
ATOM 5050 N N . PHE B 1 283 ? 2.496 -6.785 -3.828 1 98.25 283 PHE B N 1
ATOM 5051 C CA . PHE B 1 283 ? 1.118 -6.594 -3.391 1 98.25 283 PHE B CA 1
ATOM 5052 C C . PHE B 1 283 ? 0.39 -7.93 -3.301 1 98.25 283 PHE B C 1
ATOM 5054 O O . PHE B 1 283 ? -0.236 -8.234 -2.281 1 98.25 283 PHE B O 1
ATOM 5061 N N . ILE B 1 284 ? 0.43 -8.719 -4.352 1 97.88 284 ILE B N 1
ATOM 5062 C CA . ILE B 1 284 ? -0.36 -9.938 -4.391 1 97.88 284 ILE B CA 1
ATOM 5063 C C . ILE B 1 284 ? 0.135 -10.906 -3.316 1 97.88 284 ILE B C 1
ATOM 5065 O O . ILE B 1 284 ? -0.655 -11.648 -2.729 1 97.88 284 ILE B O 1
ATOM 5069 N N . CYS B 1 285 ? 1.458 -10.906 -3.047 1 97.88 285 CYS B N 1
ATOM 5070 C CA . CYS B 1 285 ? 1.986 -11.734 -1.97 1 97.88 285 CYS B CA 1
ATOM 5071 C C . CYS B 1 285 ? 1.423 -11.297 -0.622 1 97.88 285 CYS B C 1
ATOM 5073 O O . CYS B 1 285 ? 1.018 -12.141 0.185 1 97.88 285 CYS B O 1
ATOM 5075 N N . GLU B 1 286 ? 1.43 -10.016 -0.397 1 97.62 286 GLU B N 1
ATOM 5076 C CA . GLU B 1 286 ? 0.838 -9.516 0.84 1 97.62 286 GLU B CA 1
ATOM 5077 C C . GLU B 1 286 ? -0.651 -9.836 0.911 1 97.62 286 GLU B C 1
ATOM 5079 O O . GLU B 1 286 ? -1.158 -10.227 1.968 1 97.62 286 GLU B O 1
ATOM 5084 N N . PHE B 1 287 ? -1.359 -9.68 -0.202 1 96.69 287 PHE B N 1
ATOM 5085 C CA . PHE B 1 287 ? -2.777 -10.008 -0.276 1 96.69 287 PHE B CA 1
ATOM 5086 C C . PHE B 1 287 ? -3.016 -11.461 0.112 1 96.69 287 PHE B C 1
ATOM 5088 O O . PHE B 1 287 ? -3.887 -11.758 0.934 1 96.69 287 PHE B O 1
ATOM 5095 N N . ILE B 1 288 ? -2.219 -12.344 -0.449 1 96.62 288 ILE B N 1
ATOM 5096 C CA . ILE B 1 288 ? -2.324 -13.766 -0.16 1 96.62 288 ILE B CA 1
ATOM 5097 C C . ILE B 1 288 ? -2.068 -14.016 1.325 1 96.62 288 ILE B C 1
ATOM 5099 O O . ILE B 1 288 ? -2.836 -14.719 1.985 1 96.62 288 ILE B O 1
ATOM 5103 N N . LYS B 1 289 ? -1.06 -13.445 1.829 1 96.25 289 LYS B N 1
ATOM 5104 C CA . LYS B 1 289 ? -0.71 -13.594 3.238 1 96.25 289 LYS B CA 1
ATOM 5105 C C . LYS B 1 289 ? -1.866 -13.172 4.141 1 96.25 289 LYS B C 1
ATOM 5107 O O . LYS B 1 289 ? -2.238 -13.898 5.062 1 96.25 289 LYS B O 1
ATOM 5112 N N . VAL B 1 290 ? -2.51 -12.086 3.838 1 94.25 290 VAL B N 1
ATOM 5113 C CA . VAL B 1 290 ? -3.506 -11.469 4.707 1 94.25 290 VAL B CA 1
ATOM 5114 C C . VAL B 1 290 ? -4.848 -12.188 4.547 1 94.25 290 VAL B C 1
ATOM 5116 O O . VAL B 1 290 ? -5.527 -12.477 5.531 1 94.25 290 VAL B O 1
ATOM 5119 N N . TYR B 1 291 ? -5.191 -12.555 3.379 1 93.5 291 TYR B N 1
ATOM 5120 C CA . TYR B 1 291 ? -6.57 -12.969 3.127 1 93.5 291 TYR B CA 1
ATOM 5121 C C . TYR B 1 291 ? -6.695 -14.484 3.096 1 93.5 291 TYR B C 1
ATOM 5123 O O . TYR B 1 291 ? -7.793 -15.023 3.238 1 93.5 291 TYR B O 1
ATOM 5131 N N . THR B 1 292 ? -5.598 -15.211 2.832 1 93.88 292 THR B N 1
ATOM 5132 C CA . THR B 1 292 ? -5.695 -16.672 2.789 1 93.88 292 THR B CA 1
ATOM 5133 C C . THR B 1 292 ? -5.098 -17.281 4.051 1 93.88 292 THR B C 1
ATOM 5135 O O . THR B 1 292 ? -5.375 -18.438 4.375 1 93.88 292 THR B O 1
ATOM 5138 N N . GLY B 1 293 ? -4.227 -16.5 4.695 1 93.31 293 GLY B N 1
ATOM 5139 C CA . GLY B 1 293 ? -3.541 -17.031 5.863 1 93.31 293 GLY B CA 1
ATOM 5140 C C . GLY B 1 293 ? -2.387 -17.953 5.508 1 93.31 293 GLY B C 1
ATOM 5141 O O . GLY B 1 293 ? -1.812 -18.594 6.387 1 93.31 293 GLY B O 1
ATOM 5142 N N . ALA B 1 294 ? -2.051 -18.078 4.238 1 96.75 294 ALA B N 1
ATOM 5143 C CA . ALA B 1 294 ? -0.925 -18.906 3.818 1 96.75 294 ALA B CA 1
ATOM 5144 C C . ALA B 1 294 ? 0.385 -18.406 4.414 1 96.75 294 ALA B C 1
ATOM 5146 O O . ALA B 1 294 ? 0.509 -17.219 4.738 1 96.75 294 ALA B O 1
ATOM 5147 N N . SER B 1 295 ? 1.339 -19.297 4.547 1 97.88 295 SER B N 1
ATOM 5148 C CA . SER B 1 295 ? 2.627 -18.969 5.141 1 97.88 295 SER B CA 1
ATOM 5149 C C . SER B 1 295 ? 3.66 -18.641 4.07 1 97.88 295 SER B C 1
ATOM 5151 O O . SER B 1 295 ? 4.781 -18.234 4.383 1 97.88 295 SER B O 1
ATOM 5153 N N . GLY B 1 296 ? 3.283 -18.844 2.842 1 97.94 296 GLY B N 1
ATOM 5154 C CA . GLY B 1 296 ? 4.199 -18.594 1.74 1 97.94 296 GLY B CA 1
ATOM 5155 C C . GLY B 1 296 ? 3.598 -18.906 0.382 1 97.94 296 GLY B C 1
ATOM 5156 O O . GLY B 1 296 ? 2.398 -19.172 0.272 1 97.94 296 GLY B O 1
ATOM 5157 N N . ILE B 1 297 ? 4.422 -18.797 -0.634 1 97.88 297 ILE B N 1
ATOM 5158 C CA . ILE B 1 297 ? 4.023 -19.109 -2.002 1 97.88 297 ILE B CA 1
ATOM 5159 C C . ILE B 1 297 ? 5.105 -19.938 -2.678 1 97.88 297 ILE B C 1
ATOM 5161 O O . ILE B 1 297 ? 6.266 -19.922 -2.262 1 97.88 297 ILE B O 1
ATOM 5165 N N . ARG B 1 298 ? 4.723 -20.672 -3.611 1 96.5 298 ARG B N 1
ATOM 5166 C CA . ARG B 1 298 ? 5.602 -21.453 -4.469 1 96.5 298 ARG B CA 1
ATOM 5167 C C . ARG B 1 298 ? 5.32 -21.188 -5.941 1 96.5 298 ARG B C 1
ATOM 5169 O O . ARG B 1 298 ? 4.16 -21.109 -6.352 1 96.5 298 ARG B O 1
ATOM 5176 N N . PHE B 1 299 ? 6.336 -20.953 -6.746 1 94.94 299 PHE B N 1
ATOM 5177 C CA . PHE B 1 299 ? 6.191 -20.656 -8.164 1 94.94 299 PHE B CA 1
ATOM 5178 C C . PHE B 1 299 ? 7.402 -21.156 -8.945 1 94.94 299 PHE B C 1
ATOM 5180 O O . PHE B 1 299 ? 8.477 -21.344 -8.375 1 94.94 299 PHE B O 1
ATOM 5187 N N . SER B 1 300 ? 7.281 -21.344 -10.188 1 92.38 300 SER B N 1
ATOM 5188 C CA . SER B 1 300 ? 8.32 -21.938 -11.016 1 92.38 300 SER B CA 1
ATOM 5189 C C . SER B 1 300 ? 9.469 -20.953 -11.242 1 92.38 300 SER B C 1
ATOM 5191 O O . SER B 1 300 ? 9.242 -19.75 -11.391 1 92.38 300 SER B O 1
ATOM 5193 N N . SER B 1 301 ? 10.641 -21.531 -11.312 1 89.31 301 SER B N 1
ATOM 5194 C CA . SER B 1 301 ? 11.797 -20.719 -11.688 1 89.31 301 SER B CA 1
ATOM 5195 C C . SER B 1 301 ? 11.867 -20.531 -13.195 1 89.31 301 SER B C 1
ATOM 5197 O O . SER B 1 301 ? 11.617 -21.469 -13.961 1 89.31 301 SER B O 1
ATOM 5199 N N . SER B 1 302 ? 12.086 -19.312 -13.625 1 81 302 SER B N 1
ATOM 5200 C CA . SER B 1 302 ? 12.266 -19.062 -15.047 1 81 302 SER B CA 1
ATOM 5201 C C . SER B 1 302 ? 13.695 -19.391 -15.492 1 81 302 SER B C 1
ATOM 5203 O O . SER B 1 302 ? 13.953 -19.578 -16.688 1 81 302 SER B O 1
ATOM 5205 N N . LEU B 1 303 ? 14.633 -19.391 -14.562 1 79.5 303 LEU B N 1
ATOM 5206 C CA . LEU B 1 303 ? 16.047 -19.562 -14.891 1 79.5 303 LEU B CA 1
ATOM 5207 C C . LEU B 1 303 ? 16.422 -21.031 -14.984 1 79.5 303 LEU B C 1
ATOM 5209 O O . LEU B 1 303 ? 17.359 -21.391 -15.688 1 79.5 303 LEU B O 1
ATOM 5213 N N . HIS B 1 304 ? 15.734 -21.844 -14.234 1 80.19 304 HIS B N 1
ATOM 5214 C CA . HIS B 1 304 ? 15.938 -23.297 -14.266 1 80.19 304 HIS B CA 1
ATOM 5215 C C . HIS B 1 304 ? 14.602 -24.031 -14.312 1 80.19 304 HIS B C 1
ATOM 5217 O O . HIS B 1 304 ? 13.969 -24.25 -13.273 1 80.19 304 HIS B O 1
ATOM 5223 N N . PRO B 1 305 ? 14.227 -24.453 -15.359 1 77.12 305 PRO B N 1
ATOM 5224 C CA . PRO B 1 305 ? 12.883 -24.984 -15.594 1 77.12 305 PRO B CA 1
ATOM 5225 C C . PRO B 1 305 ? 12.539 -26.141 -14.664 1 77.12 305 PRO B C 1
ATOM 5227 O O . PRO B 1 305 ? 11.359 -26.422 -14.422 1 77.12 305 PRO B O 1
ATOM 5230 N N . GLU B 1 306 ? 13.484 -26.766 -14.055 1 81.62 306 GLU B N 1
ATOM 5231 C CA . GLU B 1 306 ? 13.188 -27.922 -13.219 1 81.62 306 GLU B CA 1
ATOM 5232 C C . GLU B 1 306 ? 13.016 -27.531 -11.758 1 81.62 306 GLU B C 1
ATOM 5234 O O . GLU B 1 306 ? 12.672 -28.359 -10.914 1 81.62 306 GLU B O 1
ATOM 5239 N N . GLY B 1 307 ? 13.125 -26.312 -11.539 1 89.56 307 GLY B N 1
ATOM 5240 C CA . GLY B 1 307 ? 13.117 -25.906 -10.141 1 89.56 307 GLY B CA 1
ATOM 5241 C C . GLY B 1 307 ? 12.008 -24.938 -9.812 1 89.56 307 GLY B C 1
ATOM 5242 O O . GLY B 1 307 ? 11.484 -24.266 -10.695 1 89.56 307 GLY B O 1
ATOM 5243 N N . ASN B 1 308 ? 11.555 -25.031 -8.539 1 93.56 308 ASN B N 1
ATOM 5244 C CA . ASN B 1 308 ? 10.562 -24.109 -8.008 1 93.56 308 ASN B CA 1
ATOM 5245 C C . ASN B 1 308 ? 11.148 -23.234 -6.902 1 93.56 308 ASN B C 1
ATOM 5247 O O . ASN B 1 308 ? 11.977 -23.688 -6.113 1 93.56 308 ASN B O 1
ATOM 5251 N N . ASN B 1 309 ? 10.734 -22.047 -6.941 1 94.94 309 ASN B N 1
ATOM 5252 C CA . ASN B 1 309 ? 11.016 -21.141 -5.836 1 94.94 309 ASN B CA 1
ATOM 5253 C C . ASN B 1 309 ? 9.945 -21.219 -4.754 1 94.94 309 ASN B C 1
ATOM 5255 O O . ASN B 1 309 ? 8.773 -21.422 -5.051 1 94.94 309 ASN B O 1
ATOM 5259 N N . VAL B 1 310 ? 10.352 -21.109 -3.557 1 96.88 310 VAL B N 1
ATOM 5260 C CA . VAL B 1 310 ? 9.461 -21.078 -2.404 1 96.88 310 VAL B CA 1
ATOM 5261 C C . VAL B 1 310 ? 9.789 -19.859 -1.534 1 96.88 310 VAL B C 1
ATOM 5263 O O . VAL B 1 310 ? 10.938 -19.672 -1.136 1 96.88 310 VAL B O 1
ATOM 5266 N N . VAL B 1 311 ? 8.812 -19.047 -1.293 1 98 311 VAL B N 1
ATOM 5267 C CA . VAL B 1 311 ? 9 -17.875 -0.436 1 98 311 VAL B CA 1
ATOM 5268 C C . VAL B 1 311 ? 8.195 -18.047 0.852 1 98 311 VAL B C 1
ATOM 5270 O O . VAL B 1 311 ? 6.984 -18.266 0.811 1 98 311 VAL B O 1
ATOM 5273 N N . ILE B 1 312 ? 8.891 -17.969 1.965 1 98.44 312 ILE B N 1
ATOM 5274 C CA . ILE B 1 312 ? 8.25 -18.094 3.271 1 98.44 312 ILE B CA 1
ATOM 5275 C C . ILE B 1 312 ? 8.109 -16.703 3.908 1 98.44 312 ILE B C 1
ATOM 5277 O O . ILE B 1 312 ? 9.102 -15.992 4.07 1 98.44 312 ILE B O 1
ATOM 5281 N N . PHE B 1 313 ? 6.891 -16.328 4.359 1 98 313 PHE B N 1
ATOM 5282 C CA . PHE B 1 313 ? 6.594 -14.969 4.801 1 98 313 PHE B CA 1
ATOM 5283 C C . PHE B 1 313 ? 7.172 -14.711 6.188 1 98 313 PHE B C 1
ATOM 5285 O O . PHE B 1 313 ? 7.516 -13.578 6.523 1 98 313 PHE B O 1
ATOM 5292 N N . ASP B 1 314 ? 7.281 -15.773 6.988 1 97.25 314 ASP B N 1
ATOM 5293 C CA . ASP B 1 314 ? 7.867 -15.703 8.32 1 97.25 314 ASP B CA 1
ATOM 5294 C C . ASP B 1 314 ? 9.039 -16.672 8.461 1 97.25 314 ASP B C 1
ATOM 5296 O O . ASP B 1 314 ? 8.844 -17.875 8.633 1 97.25 314 ASP B O 1
ATOM 5300 N N . GLN B 1 315 ? 10.195 -16.109 8.492 1 96.94 315 GLN B N 1
ATOM 5301 C CA . GLN B 1 315 ? 11.391 -16.953 8.477 1 96.94 315 GLN B CA 1
ATOM 5302 C C . GLN B 1 315 ? 11.5 -17.766 9.766 1 96.94 315 GLN B C 1
ATOM 5304 O O . GLN B 1 315 ? 12.195 -18.781 9.805 1 96.94 315 GLN B O 1
ATOM 5309 N N . ASP B 1 316 ? 10.828 -17.359 10.781 1 96.81 316 ASP B N 1
ATOM 5310 C CA . ASP B 1 316 ? 10.945 -18.047 12.07 1 96.81 316 ASP B CA 1
ATOM 5311 C C . ASP B 1 316 ? 10.312 -19.438 12.008 1 96.81 316 ASP B C 1
ATOM 5313 O O . ASP B 1 316 ? 10.523 -20.25 12.898 1 96.81 316 ASP B O 1
ATOM 5317 N N . LEU B 1 317 ? 9.609 -19.688 10.977 1 98 317 LEU B N 1
ATOM 5318 C CA . LEU B 1 317 ? 9.008 -21 10.781 1 98 317 LEU B CA 1
ATOM 5319 C C . LEU B 1 317 ? 10.047 -22 10.273 1 98 317 LEU B C 1
ATOM 5321 O O . LEU B 1 317 ? 9.805 -23.219 10.289 1 98 317 LEU B O 1
ATOM 5325 N N . MET B 1 318 ? 11.148 -21.516 9.828 1 98.31 318 MET B N 1
ATOM 5326 C CA . MET B 1 318 ? 12.133 -22.344 9.148 1 98.31 318 MET B CA 1
ATOM 5327 C C . MET B 1 318 ? 13.438 -22.406 9.938 1 98.31 318 MET B C 1
ATOM 5329 O O . MET B 1 318 ? 13.719 -21.516 10.75 1 98.31 318 MET B O 1
ATOM 5333 N N . GLU B 1 319 ? 14.195 -23.375 9.695 1 97.75 319 GLU B N 1
ATOM 5334 C CA . GLU B 1 319 ? 15.531 -23.484 10.266 1 97.75 319 GLU B CA 1
ATOM 5335 C C . GLU B 1 319 ? 16.547 -23.938 9.219 1 97.75 319 GLU B C 1
ATOM 5337 O O . GLU B 1 319 ? 16.234 -24.781 8.375 1 97.75 319 GLU B O 1
ATOM 5342 N N . CYS B 1 320 ? 17.656 -23.312 9.227 1 98.12 320 CYS B N 1
ATOM 5343 C CA . CYS B 1 320 ? 18.781 -23.766 8.422 1 98.12 320 CYS B CA 1
ATOM 5344 C C . CYS B 1 320 ? 19.609 -24.812 9.172 1 98.12 320 CYS B C 1
ATOM 5346 O O . CYS B 1 320 ? 20.234 -24.5 10.18 1 98.12 320 CYS B O 1
ATOM 5348 N N . THR B 1 321 ? 19.734 -25.969 8.656 1 96.62 321 THR B N 1
ATOM 5349 C CA . THR B 1 321 ? 20.297 -27.078 9.43 1 96.62 321 THR B CA 1
ATOM 5350 C C . THR B 1 321 ? 21.719 -27.391 8.969 1 96.62 321 THR B C 1
ATOM 5352 O O . THR B 1 321 ? 22.5 -28 9.703 1 96.62 321 THR B O 1
ATOM 5355 N N . LYS B 1 322 ? 22 -27.078 7.762 1 95.88 322 LYS B N 1
ATOM 5356 C CA . LYS B 1 322 ? 23.297 -27.375 7.18 1 95.88 322 LYS B CA 1
ATOM 5357 C C . LYS B 1 322 ? 23.719 -26.312 6.168 1 95.88 322 LYS B C 1
ATOM 5359 O O . LYS B 1 322 ? 22.875 -25.812 5.418 1 95.88 322 LYS B O 1
ATOM 5364 N N . VAL B 1 323 ? 24.922 -25.953 6.23 1 97 323 VAL B N 1
ATOM 5365 C CA . VAL B 1 323 ? 25.469 -25.031 5.238 1 97 323 VAL B CA 1
ATOM 5366 C C . VAL B 1 323 ? 26.703 -25.641 4.59 1 97 323 VAL B C 1
ATOM 5368 O O . VAL B 1 323 ? 27.578 -26.156 5.277 1 97 323 VAL B O 1
ATOM 5371 N N . THR B 1 324 ? 26.766 -25.625 3.328 1 94.81 324 THR B N 1
ATOM 5372 C CA . THR B 1 324 ? 27.891 -26.172 2.582 1 94.81 324 THR B CA 1
ATOM 5373 C C . THR B 1 324 ? 28.531 -25.094 1.71 1 94.81 324 THR B C 1
ATOM 5375 O O . THR B 1 324 ? 27.828 -24.281 1.104 1 94.81 324 THR B O 1
ATOM 5378 N N . LEU B 1 325 ? 29.844 -25.125 1.7 1 94.19 325 LEU B N 1
ATOM 5379 C CA . LEU B 1 325 ? 30.578 -24.219 0.826 1 94.19 325 LEU B CA 1
ATOM 5380 C C . LEU B 1 325 ? 30.812 -24.859 -0.541 1 94.19 325 LEU B C 1
ATOM 5382 O O . LEU B 1 325 ? 31.219 -26.016 -0.629 1 94.19 325 LEU B O 1
ATOM 5386 N N . LYS B 1 326 ? 30.453 -24.094 -1.565 1 90.88 326 LYS B N 1
ATOM 5387 C CA . LYS B 1 326 ? 30.641 -24.594 -2.926 1 90.88 326 LYS B CA 1
ATOM 5388 C C . LYS B 1 326 ? 31.344 -23.562 -3.801 1 90.88 326 LYS B C 1
ATOM 5390 O O . LYS B 1 326 ? 31.266 -22.359 -3.541 1 90.88 326 LYS B O 1
ATOM 5395 N N . LYS B 1 327 ? 32.062 -24.016 -4.773 1 90.12 327 LYS B N 1
ATOM 5396 C CA . LYS B 1 327 ? 32.656 -23.172 -5.805 1 90.12 327 LYS B CA 1
ATOM 5397 C C . LYS B 1 327 ? 32.125 -23.531 -7.191 1 90.12 327 LYS B C 1
ATOM 5399 O O . LYS B 1 327 ? 32.094 -24.719 -7.551 1 90.12 327 LYS B O 1
ATOM 5404 N N . VAL B 1 328 ? 31.734 -22.5 -7.953 1 86.88 328 VAL B N 1
ATOM 5405 C CA . VAL B 1 328 ? 31.203 -22.75 -9.281 1 86.88 328 VAL B CA 1
ATOM 5406 C C . VAL B 1 328 ? 32.312 -23.141 -10.234 1 86.88 328 VAL B C 1
ATOM 5408 O O . VAL B 1 328 ? 33.281 -22.391 -10.422 1 86.88 328 VAL B O 1
ATOM 5411 N N . SER B 1 329 ? 32.281 -24.312 -10.742 1 83 329 SER B N 1
ATOM 5412 C CA . SER B 1 329 ? 33.375 -24.812 -11.586 1 83 329 SER B CA 1
ATOM 5413 C C . SER B 1 329 ? 32.938 -24.891 -13.047 1 83 329 SER B C 1
ATOM 5415 O O . SER B 1 329 ? 33.781 -24.969 -13.945 1 83 329 SER B O 1
ATOM 5417 N N . LEU B 1 330 ? 31.656 -24.984 -13.43 1 72.31 330 LEU B N 1
ATOM 5418 C CA . LEU B 1 330 ? 31.172 -25.047 -14.805 1 72.31 330 LEU B CA 1
ATOM 5419 C C . LEU B 1 330 ? 29.938 -24.172 -14.984 1 72.31 330 LEU B C 1
ATOM 5421 O O . LEU B 1 330 ? 29.062 -24.141 -14.125 1 72.31 330 LEU B O 1
ATOM 5425 N N . VAL B 1 331 ? 30.078 -23.172 -15.891 1 65.81 331 VAL B N 1
ATOM 5426 C CA . VAL B 1 331 ? 28.906 -22.375 -16.266 1 65.81 331 VAL B CA 1
ATOM 5427 C C . VAL B 1 331 ? 28.609 -22.547 -17.75 1 65.81 331 VAL B C 1
ATOM 5429 O O . VAL B 1 331 ? 29.5 -22.375 -18.594 1 65.81 331 VAL B O 1
ATOM 5432 N N . ASN B 1 332 ? 27.562 -23.219 -18.062 1 62.88 332 ASN B N 1
ATOM 5433 C CA . ASN B 1 332 ? 27.156 -23.328 -19.469 1 62.88 332 ASN B CA 1
ATOM 5434 C C . ASN B 1 332 ? 26.359 -22.125 -19.906 1 62.88 332 ASN B C 1
ATOM 5436 O O . ASN B 1 332 ? 25.219 -21.938 -19.484 1 62.88 332 ASN B O 1
ATOM 5440 N N . LEU B 1 333 ? 27.016 -21.094 -20.641 1 60.22 333 LEU B N 1
ATOM 5441 C CA . LEU B 1 333 ? 26.359 -19.859 -21.078 1 60.22 333 LEU B CA 1
ATOM 5442 C C . LEU B 1 333 ? 25.984 -19.953 -22.562 1 60.22 333 LEU B C 1
ATOM 5444 O O . LEU B 1 333 ? 26.75 -20.484 -23.359 1 60.22 333 LEU B O 1
ATOM 5448 N N . GLY B 1 334 ? 24.734 -19.906 -22.938 1 57.69 334 GLY B N 1
ATOM 5449 C CA . GLY B 1 334 ? 24.297 -19.75 -24.312 1 57.69 334 GLY B CA 1
ATOM 5450 C C . GLY B 1 334 ? 23.766 -18.359 -24.609 1 57.69 334 GLY B C 1
ATOM 5451 O O . GLY B 1 334 ? 23.281 -17.672 -23.719 1 57.69 334 GLY B O 1
ATOM 5452 N N . SER B 1 335 ? 24.234 -17.734 -25.828 1 60.12 335 SER B N 1
ATOM 5453 C CA . SER B 1 335 ? 23.75 -16.406 -26.219 1 60.12 335 SER B CA 1
ATOM 5454 C C . SER B 1 335 ? 22.938 -16.469 -27.5 1 60.12 335 SER B C 1
ATOM 5456 O O . SER B 1 335 ? 23.109 -17.391 -28.312 1 60.12 335 SER B O 1
ATOM 5458 N N . THR B 1 336 ? 21.844 -15.914 -27.547 1 61.62 336 THR B N 1
ATOM 5459 C CA . THR B 1 336 ? 21.078 -15.766 -28.781 1 61.62 336 THR B CA 1
ATOM 5460 C C . THR B 1 336 ? 21.172 -14.344 -29.312 1 61.62 336 THR B C 1
ATOM 5462 O O . THR B 1 336 ? 21.156 -13.383 -28.531 1 61.62 336 THR B O 1
ATOM 5465 N N . GLU B 1 337 ? 21.422 -14.125 -30.641 1 58 337 GLU B N 1
ATOM 5466 C CA . GLU B 1 337 ? 21.516 -12.828 -31.297 1 58 337 GLU B CA 1
ATOM 5467 C C . GLU B 1 337 ? 20.172 -12.109 -31.281 1 58 337 GLU B C 1
ATOM 5469 O O . GLU B 1 337 ? 19.125 -12.719 -31.547 1 58 337 GLU B O 1
ATOM 5474 N N . LEU B 1 338 ? 20.203 -11.078 -30.516 1 59.5 338 LEU B N 1
ATOM 5475 C CA . LEU B 1 338 ? 19 -10.258 -30.578 1 59.5 338 LEU B CA 1
ATOM 5476 C C . LEU B 1 338 ? 18.828 -9.68 -31.984 1 59.5 338 LEU B C 1
ATOM 5478 O O . LEU B 1 338 ? 19.812 -9.312 -32.625 1 59.5 338 LEU B O 1
ATOM 5482 N N . LYS B 1 339 ? 17.734 -9.914 -32.625 1 47.75 339 LYS B N 1
ATOM 5483 C CA . LYS B 1 339 ? 17.469 -9.297 -33.938 1 47.75 339 LYS B CA 1
ATOM 5484 C C . LYS B 1 339 ? 17.047 -7.836 -33.75 1 47.75 339 LYS B C 1
ATOM 5486 O O . LYS B 1 339 ? 16.359 -7.492 -32.812 1 47.75 339 LYS B O 1
#

pLDDT: mean 93.04, std 7.53, range [46.81, 98.44]

Sequence (678 aa):
MLVCKNCFSDKELRAFIESLGKSDDCYVCGSKNIAVIELTELLDFFQEFLENFRRSETGVPLRSKIQESWSFFSSLDSASKILNVAIGKINTEIENSNDLVDYKGEIISNYSYWYELKEILKTERRFIPDIDKIEELRWDGFFNTQYELTPDVKLYRARVHHQSGKRAYNSSEMMCPSPDLAKGGRANPIGIPFLYLSDNPATVLYEVRASYLDELSIGEFHLLSEKNAIRIVDFTEDTPLFQPDQKIETTIKSRLLRDTISRDLSKPMRRYDTEVDYIPTQFICEFIKVYTGASGIRFSSSLHPEGNNVVIFDQDLMECTKVTLKKVSLVNLGSTELKMLVCKNCFSDKELRAFIESLGKSDDCYVCGSKNIAVIELTELLDFFQEFLENFRRSETGVPLRSKIQESWSFFSSLDSASKILNVAIGKINTEIENSNDLVDYKGEIISNYSYWYELKEILKTERRFIPDIDKIEELRWDGFFNTQYELTPDVKLYRARVHHQSGKRAYNSSEMMCPSPDLAKGGRANPIGIPFLYLSDNPATVLYEVRASYLDELSIGEFHLLSEKNAIRIVDFTEDTPLFQPDQKIETTIKSRLLRDTISRDLSKPMRRYDTEVDYIPTQFICEFIKVYTGASGIRFSSSLHPEGNNVVIFDQDLMECTKVTLKKVSLVNLGSTELK

Nearest PDB structures (foldseek):
  4tlw-assembly1_A  TM=4.762E-01  e=4.022E+00  Mycoplasmoides pneumoniae M129
  4tlw-assembly1_A  TM=5.071E-01  e=4.023E+00  Mycoplasmoides pneumoniae M129
  5o9s-assembly1_A  TM=2.100E-01  e=8.594E+00  Homo sapiens